Protein 2AOT (pdb70)

Radius of gyration: 27.85 Å; Cα contacts (8 Å, |Δi|>4): 1016; chains: 2; bounding box: 58×79×68 Å

Solvent-accessible surface area: 25645 Å² total

CATH classification: 3.40.50.150

GO terms:
  GO:0005829 cytosol (C, IDA)
  GO:0001692 histamine metabolic process (P, IMP)
  GO:0001695 histamine catabolic process (P, IDA)
  GO:0005737 cytoplasm (C, IDA)
  GO:0032259 methylation (P, IDA)
  GO:0046539 histamine N-methyltransferase activity (F, IDA)
  GO:0007585 respiratory gaseous exchange by respiratory system (P, TAS)
  GO:0005829 cytosol (C, TAS)
  GO:0006548 L-histidine catabolic process (P, TAS)
  GO:0046539 histamine N-methyltransferase activity (F, TAS)
  GO:0070062 extracellular exosome (C, HDA)

Organism: Homo sapiens (NCBI:txid9606)

InterPro domains:
  IPR016673 Histamine N-methyltransferase-like [PIRSF016616] (1-292)
  IPR016673 Histamine N-methyltransferase-like [PS51597] (1-292)
  IPR029063 S-adenosyl-L-methionine-dependent methyltransferase superfamily [G3DSA:3.40.50.150] (1-292)
  IPR029063 S-adenosyl-L-methionine-dependent methyltransferase superfamily [SSF53335] (14-291)

Structure (mmCIF, N/CA/C/O backbone):
data_2AOT
#
_entry.id   2AOT
#
_cell.length_a   131.67
_cell.length_b   131.67
_cell.length_c   63.75
_cell.angle_alpha   90.00
_cell.angle_beta   90.00
_cell.angle_gamma   120.00
#
_symmetry.space_group_name_H-M   'P 6'
#
loop_
_entity.id
_entity.type
_entity.pdbx_description
1 polymer 'Histamine N-methyltransferase'
2 polymer 'Histamine N-methyltransferase'
3 non-polymer N-[2-(BENZHYDRYLOXY)ETHYL]-N,N-DIMETHYLAMINE
4 non-polymer S-ADENOSYL-L-HOMOCYSTEINE
5 water water
#
loop_
_atom_site.group_PDB
_atom_site.id
_atom_site.type_symbol
_atom_site.label_atom_id
_atom_site.label_alt_id
_atom_site.label_comp_id
_atom_site.label_asym_id
_atom_site.label_entity_id
_atom_site.label_seq_id
_atom_site.pdbx_PDB_ins_code
_atom_site.Cartn_x
_atom_site.Cartn_y
_atom_site.Cartn_z
_atom_site.occupancy
_atom_site.B_iso_or_equiv
_atom_site.auth_seq_id
_atom_site.auth_comp_id
_atom_site.auth_asym_id
_atom_site.auth_atom_id
_atom_site.pdbx_PDB_model_num
ATOM 1 N N . MET A 1 5 ? 60.233 -25.778 39.792 1.00 63.77 5 MET A N 1
ATOM 2 C CA . MET A 1 5 ? 60.400 -24.363 39.343 1.00 63.81 5 MET A CA 1
ATOM 3 C C . MET A 1 5 ? 59.296 -23.478 39.912 1.00 63.44 5 MET A C 1
ATOM 4 O O . MET A 1 5 ? 58.159 -23.918 40.077 1.00 63.44 5 MET A O 1
ATOM 9 N N . ARG A 1 6 ? 59.637 -22.227 40.210 1.00 63.07 6 ARG A N 1
ATOM 10 C CA . ARG A 1 6 ? 58.672 -21.282 40.761 1.00 62.59 6 ARG A CA 1
ATOM 11 C C . ARG A 1 6 ? 58.291 -20.218 39.734 1.00 62.24 6 ARG A C 1
ATOM 12 O O . ARG A 1 6 ? 59.160 -19.574 39.141 1.00 62.02 6 ARG A O 1
ATOM 14 N N . SER A 1 7 ? 56.988 -20.042 39.529 1.00 61.92 7 SER A N 1
ATOM 15 C CA . SER A 1 7 ? 56.488 -19.055 38.577 1.00 61.60 7 SER A CA 1
ATOM 16 C C . SER A 1 7 ? 56.882 -17.649 39.010 1.00 61.21 7 SER A C 1
ATOM 17 O O . SER A 1 7 ? 56.793 -17.305 40.188 1.00 61.24 7 SER A O 1
ATOM 20 N N . LEU A 1 8 ? 57.314 -16.840 38.050 1.00 60.70 8 LEU A N 1
ATOM 21 C CA . LEU A 1 8 ? 57.727 -15.474 38.327 1.00 60.47 8 LEU A CA 1
ATOM 22 C C . LEU A 1 8 ? 56.653 -14.683 39.073 1.00 60.34 8 LEU A C 1
ATOM 23 O O . LEU A 1 8 ? 56.956 -13.687 39.731 1.00 60.22 8 LEU A O 1
ATOM 28 N N . PHE A 1 9 ? 55.403 -15.135 38.980 1.00 60.21 9 PHE A N 1
ATOM 29 C CA . PHE A 1 9 ? 54.294 -14.457 39.645 1.00 60.06 9 PHE A CA 1
ATOM 30 C C . PHE A 1 9 ? 54.322 -14.592 41.166 1.00 60.05 9 PHE A C 1
ATOM 31 O O . PHE A 1 9 ? 53.788 -13.739 41.873 1.00 60.15 9 PHE A O 1
ATOM 39 N N . SER A 1 10 ? 54.934 -15.658 41.671 1.00 59.80 10 SER A N 1
ATOM 40 C CA . SER A 1 10 ? 55.005 -15.867 43.115 1.00 59.65 10 SER A CA 1
ATOM 41 C C . SER A 1 10 ? 56.228 -15.189 43.721 1.00 59.38 10 SER A C 1
ATOM 42 O O . SER A 1 10 ? 56.862 -15.716 44.634 1.00 59.50 10 SER A O 1
ATOM 45 N N . ASP A 1 11 ? 56.549 -14.012 43.200 1.00 59.06 11 ASP A N 1
ATOM 46 C CA . ASP A 1 11 ? 57.687 -13.233 43.668 1.00 58.69 11 ASP A CA 1
ATOM 47 C C . ASP A 1 11 ? 57.564 -11.845 43.065 1.00 58.43 11 ASP A C 1
ATOM 48 O O . ASP A 1 11 ? 58.196 -11.535 42.055 1.00 58.35 11 ASP A O 1
ATOM 50 N N . HIS A 1 12 ? 56.733 -11.019 43.690 1.00 58.20 12 HIS A N 1
ATOM 51 C CA . HIS A 1 12 ? 56.491 -9.661 43.226 1.00 57.89 12 HIS A CA 1
ATOM 52 C C . HIS A 1 12 ? 57.780 -8.910 42.908 1.00 57.77 12 HIS A C 1
ATOM 53 O O . HIS A 1 12 ? 57.928 -8.351 41.821 1.00 57.74 12 HIS A O 1
ATOM 60 N N . GLY A 1 13 ? 58.707 -8.894 43.861 1.00 57.59 13 GLY A N 1
ATOM 61 C CA . GLY A 1 13 ? 59.965 -8.200 43.653 1.00 57.28 13 GLY A CA 1
ATOM 62 C C . GLY A 1 13 ? 60.634 -8.634 42.366 1.00 57.09 13 GLY A C 1
ATOM 63 O O . GLY A 1 13 ? 61.201 -7.818 41.638 1.00 56.99 13 GLY A O 1
ATOM 64 N N . LYS A 1 14 ? 60.568 -9.931 42.088 1.00 56.90 14 LYS A N 1
ATOM 65 C CA . LYS A 1 14 ? 61.162 -10.479 40.880 1.00 56.99 14 LYS A CA 1
ATOM 66 C C . LYS A 1 14 ? 60.370 -10.062 39.648 1.00 56.86 14 LYS A C 1
ATOM 67 O O . LYS A 1 14 ? 60.923 -9.485 38.707 1.00 56.74 14 LYS A O 1
ATOM 73 N N . TYR A 1 15 ? 59.072 -10.353 39.665 1.00 56.85 15 TYR A N 1
ATOM 74 C CA . TYR A 1 15 ? 58.189 -10.009 38.557 1.00 56.80 15 TYR A CA 1
ATOM 75 C C . TYR A 1 15 ? 58.389 -8.556 38.142 1.00 56.83 15 TYR A C 1
ATOM 76 O O . TYR A 1 15 ? 58.549 -8.255 36.958 1.00 56.83 15 TYR A O 1
ATOM 78 N N . VAL A 1 16 ? 58.387 -7.662 39.127 1.00 56.85 16 VAL A N 1
ATOM 79 C CA . VAL A 1 16 ? 58.560 -6.232 38.878 1.00 56.92 16 VAL A CA 1
ATOM 80 C C . VAL A 1 16 ? 59.887 -5.906 38.203 1.00 56.98 16 VAL A C 1
ATOM 81 O O . VAL A 1 16 ? 59.936 -5.094 37.280 1.00 57.04 16 VAL A O 1
ATOM 85 N N . GLU A 1 17 ? 60.964 -6.532 38.667 1.00 57.16 17 GLU A N 1
ATOM 86 C CA . GLU A 1 17 ? 62.275 -6.287 38.088 1.00 57.26 17 GLU A CA 1
ATOM 87 C C . GLU A 1 17 ? 62.333 -6.870 36.679 1.00 57.22 17 GLU A C 1
ATOM 88 O O . GLU A 1 17 ? 62.925 -6.277 35.772 1.00 57.25 17 GLU A O 1
ATOM 94 N N . SER A 1 18 ? 61.711 -8.032 36.501 1.00 57.04 18 SER A N 1
ATOM 95 C CA . SER A 1 18 ? 61.678 -8.694 35.198 1.00 56.95 18 SER A CA 1
ATOM 96 C C . SER A 1 18 ? 60.862 -7.853 34.215 1.00 56.83 18 SER A C 1
ATOM 97 O O . SER A 1 18 ? 61.318 -7.541 33.113 1.00 56.91 18 SER A O 1
ATOM 100 N N . PHE A 1 19 ? 59.653 -7.485 34.625 1.00 56.41 19 PHE A N 1
ATOM 101 C CA . PHE A 1 19 ? 58.774 -6.688 33.780 1.00 56.19 19 PHE A CA 1
ATOM 102 C C . PHE A 1 19 ? 59.442 -5.384 33.369 1.00 55.92 19 PHE A C 1
ATOM 103 O O . PHE A 1 19 ? 59.477 -5.039 32.184 1.00 55.97 19 PHE A O 1
ATOM 111 N N . ARG A 1 20 ? 59.962 -4.656 34.355 1.00 55.44 20 ARG A N 1
ATOM 112 C CA . ARG A 1 20 ? 60.627 -3.385 34.098 1.00 54.81 20 ARG A CA 1
ATOM 113 C C . ARG A 1 20 ? 61.632 -3.567 32.971 1.00 54.45 20 ARG A C 1
ATOM 114 O O . ARG A 1 20 ? 61.745 -2.722 32.085 1.00 54.63 20 ARG A O 1
ATOM 116 N N . ARG A 1 21 ? 62.358 -4.679 33.008 1.00 53.90 21 ARG A N 1
ATOM 117 C CA . ARG A 1 21 ? 63.342 -4.978 31.979 1.00 53.43 21 ARG A CA 1
ATOM 118 C C . ARG A 1 21 ? 62.630 -5.058 30.634 1.00 53.08 21 ARG A C 1
ATOM 119 O O . ARG A 1 21 ? 63.083 -4.488 29.639 1.00 53.01 21 ARG A O 1
ATOM 121 N N . PHE A 1 22 ? 61.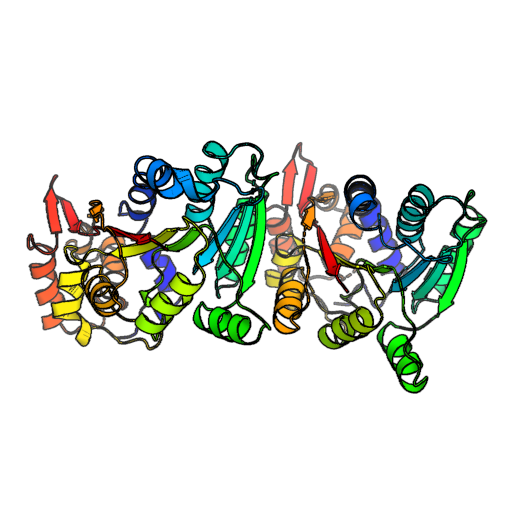503 -5.764 30.620 1.00 52.52 22 PHE A N 1
ATOM 122 C CA . PHE A 1 22 ? 60.713 -5.930 29.409 1.00 51.87 22 PHE A CA 1
ATOM 123 C C . PHE A 1 22 ? 60.385 -4.598 28.747 1.00 51.66 22 PHE A C 1
ATOM 124 O O . PHE A 1 22 ? 60.816 -4.340 27.627 1.00 51.70 22 PHE A O 1
ATOM 132 N N . LEU A 1 23 ? 59.624 -3.755 29.437 1.00 51.69 23 LEU A N 1
ATOM 133 C CA . LEU A 1 23 ? 59.241 -2.458 28.880 1.00 51.58 23 LEU A CA 1
ATOM 134 C C . LEU A 1 23 ? 60.449 -1.686 28.362 1.00 51.33 23 LEU A C 1
ATOM 135 O O . LEU A 1 23 ? 60.370 -1.012 27.335 1.00 51.35 23 LEU A O 1
ATOM 140 N N . ASN A 1 24 ? 61.569 -1.797 29.071 1.00 51.18 24 ASN A N 1
ATOM 141 C CA . ASN A 1 24 ? 62.779 -1.106 28.661 1.00 50.63 24 ASN A CA 1
ATOM 142 C C . ASN A 1 24 ? 63.622 -1.902 27.678 1.00 50.16 24 ASN A C 1
ATOM 143 O O . ASN A 1 24 ? 64.722 -1.487 27.316 1.00 50.10 24 ASN A O 1
ATOM 144 N N . HIS A 1 25 ? 63.111 -3.050 27.243 1.00 49.77 25 HIS A N 1
ATOM 145 C CA . HIS A 1 25 ? 63.831 -3.897 26.293 1.00 49.02 25 HIS A CA 1
ATOM 146 C C . HIS A 1 25 ? 62.912 -4.412 25.180 1.00 48.53 25 HIS A C 1
ATOM 147 O O . HIS A 1 25 ? 63.022 -5.561 24.754 1.00 48.54 25 HIS A O 1
ATOM 149 N N . SER A 1 26 ? 62.009 -3.550 24.719 1.00 47.85 26 SER A N 1
ATOM 150 C CA . SER A 1 26 ? 61.071 -3.889 23.653 1.00 46.70 26 SER A CA 1
ATOM 151 C C . SER A 1 26 ? 60.297 -2.635 23.239 1.00 46.15 26 SER A C 1
ATOM 152 O O . SER A 1 26 ? 60.485 -1.566 23.821 1.00 45.90 26 SER A O 1
ATOM 155 N N . THR A 1 27 ? 59.430 -2.765 22.236 1.00 45.23 27 THR A N 1
ATOM 156 C CA . THR A 1 27 ? 58.645 -1.628 21.757 1.00 44.13 27 THR A CA 1
ATOM 157 C C . THR A 1 27 ? 57.186 -1.690 22.207 1.00 43.37 27 THR A C 1
ATOM 158 O O . THR A 1 27 ? 56.315 -1.067 21.602 1.00 43.12 27 THR A O 1
ATOM 162 N N . GLU A 1 28 ? 56.929 -2.439 23.275 1.00 42.67 28 GLU A N 1
ATOM 163 C CA . GLU A 1 28 ? 55.581 -2.590 23.808 1.00 42.08 28 GLU A CA 1
ATOM 164 C C . GLU A 1 28 ? 54.862 -1.239 23.861 1.00 42.45 28 GLU A C 1
ATOM 165 O O . GLU A 1 28 ? 53.935 -0.994 23.088 1.00 42.12 28 GLU A O 1
ATOM 171 N N . HIS A 1 29 ? 55.295 -0.347 24.746 1.00 42.90 29 HIS A N 1
ATOM 172 C CA . HIS A 1 29 ? 54.631 0.948 24.850 1.00 42.90 29 HIS A CA 1
ATOM 173 C C . HIS A 1 29 ? 54.725 1.822 23.603 1.00 42.41 29 HIS A C 1
ATOM 174 O O . HIS A 1 29 ? 53.798 2.577 23.310 1.00 42.65 29 HIS A O 1
ATOM 181 N N . GLN A 1 30 ? 55.824 1.740 22.861 1.00 41.78 30 GLN A N 1
ATOM 182 C CA . GLN A 1 30 ? 55.927 2.538 21.640 1.00 41.42 30 GLN A CA 1
ATOM 183 C C . GLN A 1 30 ? 54.875 2.024 20.660 1.00 40.55 30 GLN A C 1
ATOM 184 O O . GLN A 1 30 ? 54.131 2.799 20.049 1.00 40.66 30 GLN A O 1
ATOM 190 N N . CYS A 1 31 ? 54.826 0.705 20.513 1.00 39.35 31 CYS A N 1
ATOM 191 C CA . CYS A 1 31 ? 53.863 0.068 19.628 1.00 38.09 31 CYS A CA 1
ATOM 192 C C . CYS A 1 31 ? 52.486 0.615 19.964 1.00 37.72 31 CYS A C 1
ATOM 193 O O . CYS A 1 31 ? 51.723 0.989 19.079 1.00 37.33 31 CYS A O 1
ATOM 196 N N . MET A 1 32 ? 52.172 0.673 21.252 1.00 37.74 32 MET A N 1
ATOM 197 C CA . MET A 1 32 ? 50.880 1.189 21.670 1.00 38.16 32 MET A CA 1
ATOM 198 C C . MET A 1 32 ? 50.783 2.685 21.417 1.00 38.17 32 MET A C 1
ATOM 199 O O . MET A 1 32 ? 49.726 3.183 21.042 1.00 37.85 32 MET A O 1
ATOM 204 N N . GLN A 1 33 ? 51.887 3.397 21.614 1.00 38.76 33 GLN A N 1
ATOM 205 C CA . GLN A 1 33 ? 51.888 4.834 21.368 1.00 39.52 33 GLN A CA 1
ATOM 206 C C . GLN A 1 33 ? 51.607 5.080 19.894 1.00 39.01 33 GLN A C 1
ATOM 207 O O . GLN A 1 33 ? 51.010 6.089 19.531 1.00 39.76 33 GLN A O 1
ATOM 213 N N . GLU A 1 34 ? 52.039 4.150 19.047 1.00 38.53 34 GLU A N 1
ATOM 214 C CA . GLU A 1 34 ? 51.809 4.266 17.611 1.00 37.43 34 GLU A CA 1
ATOM 215 C C . GLU A 1 34 ? 50.324 4.072 17.322 1.00 36.25 34 GLU A C 1
ATOM 216 O O . GLU A 1 34 ? 49.738 4.772 16.495 1.00 35.44 34 GLU A O 1
ATOM 222 N N . PHE A 1 35 ? 49.716 3.109 18.006 1.00 35.34 35 PHE A N 1
ATOM 223 C CA . PHE A 1 35 ? 48.300 2.843 17.813 1.00 34.35 35 PHE A CA 1
ATOM 224 C C . PHE A 1 35 ? 47.465 4.031 18.293 1.00 34.18 35 PHE A C 1
ATOM 225 O O . PHE A 1 35 ? 46.500 4.432 17.642 1.00 34.16 35 PHE A O 1
ATOM 233 N N A MET A 1 36 ? 47.844 4.590 19.436 0.50 34.15 36 MET A N 1
ATOM 234 N N B MET A 1 36 ? 47.838 4.590 19.439 0.50 34.29 36 MET A N 1
ATOM 235 C CA A MET A 1 36 ? 47.121 5.723 19.999 0.50 34.26 36 MET A CA 1
ATOM 236 C CA B MET A 1 36 ? 47.102 5.721 19.991 0.50 34.50 36 MET A CA 1
ATOM 237 C C A MET A 1 36 ? 47.265 6.956 19.120 0.50 34.76 36 MET A C 1
ATOM 238 C C B MET A 1 36 ? 47.249 6.941 19.090 0.50 34.91 36 MET A C 1
ATOM 239 O O A MET A 1 36 ? 46.334 7.751 18.997 0.50 34.61 36 MET A O 1
ATOM 240 O O B MET A 1 36 ? 46.307 7.714 18.926 0.50 34.73 36 MET A O 1
ATOM 249 N N . ASP A 1 37 ? 48.431 7.100 18.500 1.00 35.18 37 ASP A N 1
ATOM 250 C CA . ASP A 1 37 ? 48.698 8.230 17.612 1.00 35.93 37 ASP A CA 1
ATOM 251 C C . ASP A 1 37 ? 48.017 8.116 16.253 1.00 35.67 37 ASP A C 1
ATOM 252 O O . ASP A 1 37 ? 47.344 9.045 15.815 1.00 35.59 37 ASP A O 1
ATOM 257 N N . LYS A 1 38 ? 48.172 6.970 15.595 1.00 35.90 38 LYS A N 1
ATOM 258 C CA . LYS A 1 38 ? 47.601 6.785 14.266 1.00 35.91 38 LYS A CA 1
ATOM 259 C C . LYS A 1 38 ? 46.214 6.147 14.185 1.00 35.46 38 LYS A C 1
ATOM 260 O O . LYS A 1 38 ? 45.486 6.372 13.218 1.00 35.25 38 LYS A O 1
ATOM 266 N N . LYS A 1 39 ? 45.832 5.357 15.184 1.00 34.92 39 LYS A N 1
ATOM 267 C CA . LYS A 1 39 ? 44.528 4.697 15.131 1.00 34.37 39 LYS A CA 1
ATOM 268 C C . LYS A 1 39 ? 43.448 5.180 16.103 1.00 33.17 39 LYS A C 1
ATOM 269 O O . LYS A 1 39 ? 42.312 5.401 15.702 1.00 33.17 39 LYS A O 1
ATOM 275 N N . LEU A 1 40 ? 43.796 5.353 17.371 1.00 32.29 40 LEU A N 1
ATOM 276 C CA . LEU A 1 40 ? 42.808 5.766 18.369 1.00 31.92 40 LEU A CA 1
ATOM 277 C C . LEU A 1 40 ? 41.911 6.952 18.006 1.00 31.42 40 LEU A C 1
ATOM 278 O O . LEU A 1 40 ? 40.701 6.890 18.202 1.00 31.86 40 LEU A O 1
ATOM 283 N N . PRO A 1 41 ? 42.483 8.044 17.465 1.00 31.28 41 PRO A N 1
ATOM 284 C CA . PRO A 1 41 ? 41.648 9.200 17.111 1.00 31.17 41 PRO A CA 1
ATOM 285 C C . PRO A 1 41 ? 40.396 8.845 16.316 1.00 31.25 41 PRO A C 1
ATOM 286 O O . PRO A 1 41 ? 39.304 9.328 16.612 1.00 31.52 41 PRO A O 1
ATOM 290 N N . GLY A 1 42 ? 40.549 8.001 15.305 1.00 31.38 42 GLY A N 1
ATOM 291 C CA . GLY A 1 42 ? 39.397 7.613 14.513 1.00 31.58 42 GLY A CA 1
ATOM 292 C C . GLY A 1 42 ? 38.461 6.705 15.291 1.00 31.55 42 GLY A C 1
ATOM 293 O O . GLY A 1 42 ? 37.248 6.729 15.089 1.00 32.00 42 GLY A O 1
ATOM 294 N N . ILE A 1 43 ? 39.030 5.909 16.190 1.00 31.85 43 ILE A N 1
ATOM 295 C CA . ILE A 1 43 ? 38.258 4.970 17.009 1.00 32.24 43 ILE A CA 1
ATOM 296 C C . ILE A 1 43 ? 37.361 5.662 18.044 1.00 32.33 43 ILE A C 1
ATOM 297 O O . ILE A 1 43 ? 36.186 5.321 18.181 1.00 32.34 43 ILE A O 1
ATOM 302 N N . ILE A 1 44 ? 37.917 6.631 18.765 1.00 33.30 44 ILE A N 1
ATOM 303 C CA . ILE A 1 44 ? 37.164 7.350 19.790 1.00 33.72 44 ILE A CA 1
ATOM 304 C C . ILE A 1 44 ? 36.740 8.747 19.355 1.00 34.25 44 ILE A C 1
ATOM 305 O O . ILE A 1 44 ? 36.423 9.602 20.190 1.00 34.98 44 ILE A O 1
ATOM 310 N N . GLY A 1 45 ? 36.718 8.968 18.045 1.00 34.23 45 GLY A N 1
ATOM 311 C CA . GLY A 1 45 ? 36.356 10.271 17.511 1.00 33.38 45 GLY A CA 1
ATOM 312 C C . GLY A 1 45 ? 34.911 10.698 17.650 1.00 32.52 45 GLY A C 1
ATOM 313 O O . GLY A 1 45 ? 34.607 11.884 17.528 1.00 33.34 45 GLY A O 1
ATOM 314 N N . ARG A 1 46 ? 34.012 9.756 17.906 1.00 30.93 46 ARG A N 1
ATOM 315 C CA . ARG A 1 46 ? 32.603 10.094 18.036 1.00 29.25 46 ARG A CA 1
ATOM 316 C C . ARG A 1 46 ? 31.955 9.569 19.320 1.00 27.67 46 ARG A C 1
ATOM 317 O O . ARG A 1 46 ? 30.730 9.625 19.469 1.00 27.19 46 ARG A O 1
ATOM 325 N N . ILE A 1 47 ? 32.764 9.068 20.252 1.00 25.18 47 ILE A N 1
ATOM 326 C CA . ILE A 1 47 ? 32.209 8.525 21.489 1.00 23.07 47 ILE A CA 1
ATOM 327 C C . ILE A 1 47 ? 31.640 9.592 22.417 1.00 22.68 47 ILE A C 1
ATOM 328 O O . ILE A 1 47 ? 30.808 9.282 23.272 1.00 22.24 47 ILE A O 1
ATOM 333 N N . GLY A 1 48 ? 32.078 10.835 22.239 1.00 21.71 48 GLY A N 1
ATOM 334 C CA . GLY A 1 48 ? 31.587 11.929 23.069 1.00 21.95 48 GLY A CA 1
ATOM 335 C C . GLY A 1 48 ? 30.440 12.740 22.471 1.00 21.96 48 GLY A C 1
ATOM 336 O O . GLY A 1 48 ? 29.935 13.668 23.106 1.00 20.23 48 GLY A O 1
ATOM 337 N N . ASP A 1 49 ? 30.012 12.398 21.257 1.00 22.53 49 ASP A N 1
ATOM 338 C CA . ASP A 1 49 ? 28.926 13.141 20.605 1.00 23.08 49 ASP A CA 1
ATOM 339 C C . ASP A 1 49 ? 27.609 13.149 21.399 1.00 23.58 49 ASP A C 1
ATOM 340 O O . ASP A 1 49 ? 27.136 12.102 21.862 1.00 24.33 49 ASP A O 1
ATOM 345 N N . THR A 1 50 ? 27.027 14.342 21.541 1.00 22.88 50 THR A N 1
ATOM 346 C CA . THR A 1 50 ? 25.768 14.575 22.254 1.00 22.91 50 THR A CA 1
ATOM 347 C C . THR A 1 50 ? 25.890 14.448 23.774 1.00 22.86 50 THR A C 1
ATOM 348 O O . THR A 1 50 ? 24.903 14.558 24.481 1.00 23.24 50 THR A O 1
ATOM 352 N N . LYS A 1 51 ? 27.099 14.247 24.280 1.00 22.90 51 LYS A N 1
ATOM 353 C CA . LYS A 1 51 ? 27.276 14.085 25.720 1.00 23.06 51 LYS A CA 1
ATOM 354 C C . LYS A 1 51 ? 27.986 15.258 26.394 1.00 23.16 51 LYS A C 1
ATOM 355 O O . LYS A 1 51 ? 28.824 15.918 25.785 1.00 23.44 51 LYS A O 1
ATOM 361 N N . SER A 1 52 ? 27.646 15.512 27.655 1.00 23.66 52 SER A N 1
ATOM 362 C CA . SER A 1 52 ? 28.281 16.588 28.406 1.00 23.82 52 SER A CA 1
ATOM 363 C C . SER A 1 52 ? 29.328 15.997 29.337 1.00 24.35 52 SER A C 1
ATOM 364 O O . SER A 1 52 ? 29.975 16.705 30.112 1.00 24.47 52 SER A O 1
ATOM 367 N N . GLU A 1 53 ? 29.493 14.684 29.240 1.00 23.90 53 GLU A N 1
ATOM 368 C CA . GLU A 1 53 ? 30.471 13.968 30.038 1.00 24.42 53 GLU A CA 1
ATOM 369 C C . GLU A 1 53 ? 30.865 12.719 29.273 1.00 23.37 53 GLU A C 1
ATOM 370 O O . GLU A 1 53 ? 30.012 12.041 28.708 1.00 23.92 53 GLU A O 1
ATOM 376 N N . ILE A 1 54 ? 32.161 12.444 29.236 1.00 22.21 54 ILE A N 1
ATOM 377 C CA . ILE A 1 54 ? 32.678 11.265 28.556 1.00 21.05 54 ILE A CA 1
ATOM 378 C C . ILE A 1 54 ? 33.154 10.323 29.664 1.00 20.38 54 ILE A C 1
ATOM 379 O O . ILE A 1 54 ? 34.048 10.667 30.438 1.00 20.40 54 ILE A O 1
ATOM 384 N N . LYS A 1 55 ? 32.521 9.157 29.747 1.00 19.39 55 LYS A N 1
ATOM 385 C CA . LYS A 1 55 ? 32.845 8.161 30.770 1.00 19.16 55 LYS A CA 1
ATOM 386 C C . LYS A 1 55 ? 33.774 7.078 30.215 1.00 17.72 55 LYS A C 1
ATOM 387 O O . LYS A 1 55 ? 33.432 6.397 29.256 1.00 17.43 55 LYS A O 1
ATOM 393 N N . ILE A 1 56 ? 34.947 6.941 30.829 1.00 16.57 56 ILE A N 1
ATOM 394 C CA . ILE A 1 56 ? 35.946 5.967 30.397 1.00 15.72 56 ILE A CA 1
ATOM 395 C C . ILE A 1 56 ? 36.217 4.990 31.523 1.00 15.38 56 ILE A C 1
ATOM 396 O O . ILE A 1 56 ? 36.538 5.399 32.641 1.00 15.08 56 ILE A O 1
ATOM 401 N N . LEU A 1 57 ? 36.077 3.702 31.220 1.00 15.49 57 LEU A N 1
ATOM 402 C CA . LEU A 1 57 ? 36.300 2.648 32.205 1.00 14.86 57 LEU A CA 1
ATOM 403 C C . LEU A 1 57 ? 37.553 1.875 31.835 1.00 15.30 57 LEU A C 1
ATOM 404 O O . LEU A 1 57 ? 37.623 1.185 30.802 1.00 14.33 57 LEU A O 1
ATOM 409 N N . SER A 1 58 ? 38.551 2.015 32.691 1.00 14.82 58 SER A N 1
ATOM 410 C CA . SER A 1 58 ? 39.827 1.367 32.503 1.00 15.16 58 SER A CA 1
ATOM 411 C C . SER A 1 58 ? 39.890 0.089 33.342 1.00 15.87 58 SER A C 1
ATOM 412 O O . SER A 1 58 ? 39.862 0.154 34.568 1.00 15.42 58 SER A O 1
ATOM 415 N N . ILE A 1 59 ? 39.969 -1.066 32.688 1.00 15.81 59 ILE A N 1
ATOM 416 C CA . ILE A 1 59 ? 40.052 -2.319 33.433 1.00 15.81 59 ILE A CA 1
ATOM 417 C C . ILE A 1 59 ? 41.520 -2.745 33.410 1.00 16.03 59 ILE A C 1
ATOM 418 O O . ILE A 1 59 ? 42.124 -2.830 32.342 1.00 15.26 59 ILE A O 1
ATOM 423 N N . GLY A 1 60 ? 42.098 -3.000 34.585 1.00 15.88 60 GLY A N 1
ATOM 424 C CA . GLY A 1 60 ? 43.500 -3.385 34.645 1.00 15.90 60 GLY A CA 1
ATOM 425 C C . GLY A 1 60 ? 44.422 -2.242 34.253 1.00 16.64 60 GLY A C 1
ATOM 426 O O . GLY A 1 60 ? 45.504 -2.462 33.696 1.00 16.53 60 GLY A O 1
ATOM 427 N N . GLY A 1 61 ? 43.994 -1.014 34.558 1.00 17.67 61 GLY A N 1
ATOM 428 C CA . GLY A 1 61 ? 44.755 0.178 34.212 1.00 18.81 61 GLY A CA 1
ATOM 429 C C . GLY A 1 61 ? 46.180 0.246 34.732 1.00 20.40 61 GLY A C 1
ATOM 430 O O . GLY A 1 61 ? 46.988 1.025 34.237 1.00 21.46 61 GLY A O 1
ATOM 431 N N . GLY A 1 62 ? 46.496 -0.540 35.751 1.00 21.37 62 GLY A N 1
ATOM 432 C CA . GLY A 1 62 ? 47.858 -0.536 36.254 1.00 22.03 62 GLY A CA 1
ATOM 433 C C . GLY A 1 62 ? 48.353 0.790 36.801 1.00 23.21 62 GLY A C 1
ATOM 434 O O . GLY A 1 62 ? 47.675 1.405 37.626 1.00 22.21 62 GLY A O 1
ATOM 435 N N . ALA A 1 63 ? 49.527 1.224 36.332 1.00 23.70 63 ALA A N 1
ATOM 436 C CA . ALA A 1 63 ? 50.159 2.467 36.783 1.00 25.15 63 ALA A CA 1
ATOM 437 C C . ALA A 1 63 ? 49.706 3.728 36.064 1.00 26.01 63 ALA A C 1
ATOM 438 O O . ALA A 1 63 ? 50.177 4.820 36.374 1.00 26.32 63 ALA A O 1
ATOM 440 N N . GLY A 1 64 ? 48.823 3.575 35.080 1.00 26.28 64 GLY A N 1
ATOM 441 C CA . GLY A 1 64 ? 48.289 4.729 34.379 1.00 26.18 64 GLY A CA 1
ATOM 442 C C . GLY A 1 64 ? 48.979 5.281 33.146 1.00 26.52 64 GLY A C 1
ATOM 443 O O . GLY A 1 64 ? 48.429 6.168 32.497 1.00 26.29 64 GLY A O 1
ATOM 444 N N . GLU A 1 65 ? 50.163 4.780 32.812 1.00 27.17 65 GLU A N 1
ATOM 445 C CA . GLU A 1 65 ? 50.887 5.282 31.641 1.00 27.73 65 GLU A CA 1
ATOM 446 C C . GLU A 1 65 ? 50.028 5.327 30.374 1.00 27.31 65 GLU A C 1
ATOM 447 O O . GLU A 1 65 ? 49.827 6.392 29.770 1.00 26.06 65 GLU A O 1
ATOM 453 N N . ILE A 1 66 ? 49.541 4.161 29.963 1.00 26.55 66 ILE A N 1
ATOM 454 C CA . ILE A 1 66 ? 48.725 4.061 28.753 1.00 26.50 66 ILE A CA 1
ATOM 455 C C . ILE A 1 66 ? 47.395 4.801 28.902 1.00 25.54 66 ILE A C 1
ATOM 456 O O . ILE A 1 66 ? 46.905 5.421 27.955 1.00 24.73 66 ILE A O 1
ATOM 461 N N . ASP A 1 67 ? 46.814 4.734 30.094 1.00 25.13 67 ASP A N 1
ATOM 462 C CA . ASP A 1 67 ? 45.545 5.400 30.356 1.00 25.19 67 ASP A CA 1
ATOM 463 C C . ASP A 1 67 ? 45.612 6.900 30.062 1.00 25.41 67 ASP A C 1
ATOM 464 O O . ASP A 1 67 ? 44.665 7.474 29.513 1.00 24.62 67 ASP A O 1
ATOM 469 N N . LEU A 1 68 ? 46.709 7.543 30.454 1.00 26.19 68 LEU A N 1
ATOM 470 C CA . LEU A 1 68 ? 46.836 8.977 30.207 1.00 27.65 68 LEU A CA 1
ATOM 471 C C . LEU A 1 68 ? 47.022 9.235 28.714 1.00 28.08 68 LEU A C 1
ATOM 472 O O . LEU A 1 68 ? 46.516 10.224 28.194 1.00 28.61 68 LEU A O 1
ATOM 477 N N . GLN A 1 69 ? 47.745 8.348 28.025 1.00 28.90 69 GLN A N 1
ATOM 478 C CA . GLN A 1 69 ? 47.935 8.489 26.576 1.00 28.30 69 GLN A CA 1
ATOM 479 C C . GLN A 1 69 ? 46.544 8.555 25.953 1.00 27.41 69 GLN A C 1
ATOM 480 O O . GLN A 1 69 ? 46.249 9.431 25.132 1.00 27.20 69 GLN A O 1
ATOM 486 N N . ILE A 1 70 ? 45.695 7.606 26.342 1.00 25.27 70 ILE A N 1
ATOM 487 C CA . ILE A 1 70 ? 44.319 7.548 25.849 1.00 24.12 70 ILE A CA 1
ATOM 488 C C . ILE A 1 70 ? 43.542 8.821 26.205 1.00 24.26 70 ILE A C 1
ATOM 489 O O . ILE A 1 70 ? 42.807 9.368 25.375 1.00 23.86 70 ILE A O 1
ATOM 494 N N . LEU A 1 71 ? 43.687 9.271 27.448 1.00 24.24 71 LEU A N 1
ATOM 495 C CA . LEU A 1 71 ? 42.996 10.478 27.898 1.00 25.25 71 LEU A CA 1
ATOM 496 C C . LEU A 1 71 ? 43.378 11.673 27.024 1.00 25.62 71 LEU A C 1
ATOM 497 O O . LEU A 1 71 ? 42.533 12.492 26.661 1.00 26.37 71 LEU A O 1
ATOM 502 N N . SER A 1 72 ? 44.655 11.763 26.683 1.00 26.60 72 SER A N 1
ATOM 503 C CA . SER A 1 72 ? 45.135 12.855 25.847 1.00 27.31 72 SER A CA 1
ATOM 504 C C . SER A 1 72 ? 44.413 12.935 24.496 1.00 26.95 72 SER A C 1
ATOM 505 O O . SER A 1 72 ? 44.149 14.027 23.990 1.00 26.35 72 SER A O 1
ATOM 508 N N . LYS A 1 73 ? 44.087 11.777 23.923 1.00 26.11 73 LYS A N 1
ATOM 509 C CA . LYS A 1 73 ? 43.429 11.723 22.623 1.00 25.42 73 LYS A CA 1
ATOM 510 C C . LYS A 1 73 ? 41.944 12.037 22.678 1.00 25.30 73 LYS A C 1
ATOM 511 O O . LYS A 1 73 ? 41.381 12.581 21.730 1.00 24.80 73 LYS A O 1
ATOM 517 N N . VAL A 1 74 ? 41.302 11.694 23.784 1.00 24.48 74 VAL A N 1
ATOM 518 C CA . VAL A 1 74 ? 39.885 11.964 23.926 1.00 24.86 74 VAL A CA 1
ATOM 519 C C . VAL A 1 74 ? 39.685 13.472 24.116 1.00 26.01 74 VAL A C 1
ATOM 520 O O . VAL A 1 74 ? 38.769 14.058 23.540 1.00 26.02 74 VAL A O 1
ATOM 524 N N . GLN A 1 75 ? 40.563 14.089 24.905 1.00 27.07 75 GLN A N 1
ATOM 525 C CA . GLN A 1 75 ? 40.487 15.529 25.182 1.00 28.70 75 GLN A CA 1
ATOM 526 C C . GLN A 1 75 ? 40.719 16.336 23.909 1.00 29.42 75 GLN A C 1
ATOM 527 O O . GLN A 1 75 ? 40.040 17.335 23.662 1.00 29.17 75 GLN A O 1
ATOM 533 N N . ALA A 1 76 ? 41.692 15.894 23.116 1.00 30.29 76 ALA A N 1
ATOM 534 C CA . ALA A 1 76 ? 42.039 16.554 21.867 1.00 31.09 76 ALA A CA 1
ATOM 535 C C . ALA A 1 76 ? 40.841 16.553 20.943 1.00 31.79 76 ALA A C 1
ATOM 536 O O . ALA A 1 76 ? 40.618 17.508 20.195 1.00 33.06 76 ALA A O 1
ATOM 538 N N . GLN A 1 77 ? 40.056 15.485 21.005 1.00 31.59 77 GLN A N 1
ATOM 539 C CA . GLN A 1 77 ? 38.880 15.364 20.165 1.00 32.10 77 GLN A CA 1
ATOM 540 C C . GLN A 1 77 ? 37.677 16.116 20.756 1.00 31.83 77 GLN A C 1
ATOM 541 O O . GLN A 1 77 ? 36.793 16.565 20.022 1.00 31.20 77 GLN A O 1
ATOM 547 N N . TYR A 1 78 ? 37.657 16.260 22.082 1.00 31.10 78 TYR A N 1
ATOM 548 C CA . TYR A 1 78 ? 36.549 16.929 22.763 1.00 30.51 78 TYR A CA 1
ATOM 549 C C . TYR A 1 78 ? 37.009 17.976 23.762 1.00 30.65 78 TYR A C 1
ATOM 550 O O . TYR A 1 78 ? 36.947 17.760 24.975 1.00 30.19 78 TYR A O 1
ATOM 559 N N . PRO A 1 79 ? 37.472 19.134 23.267 1.00 30.30 79 PRO A N 1
ATOM 560 C CA . PRO A 1 79 ? 37.943 20.213 24.138 1.00 30.17 79 PRO A CA 1
ATOM 561 C C . PRO A 1 79 ? 36.900 20.667 25.156 1.00 29.29 79 PRO A C 1
ATOM 562 O O . PRO A 1 79 ? 35.721 20.802 24.835 1.00 29.24 79 PRO A O 1
ATOM 566 N N . GLY A 1 80 ? 37.351 20.884 26.388 1.00 29.14 80 GLY A N 1
ATOM 567 C CA . GLY A 1 80 ? 36.469 21.336 27.449 1.00 28.08 80 GLY A CA 1
ATOM 568 C C . GLY A 1 80 ? 35.405 20.384 27.960 1.00 27.39 80 GLY A C 1
ATOM 569 O O . GLY A 1 80 ? 34.635 20.752 28.846 1.00 27.07 80 GLY A O 1
ATOM 570 N N . VAL A 1 81 ? 35.338 19.167 27.423 1.00 26.91 81 VAL A N 1
ATOM 571 C CA . VAL A 1 81 ? 34.323 18.225 27.884 1.00 26.16 81 VAL A CA 1
ATOM 572 C C . VAL A 1 81 ? 34.838 17.419 29.072 1.00 26.29 81 VAL A C 1
ATOM 573 O O . VAL A 1 81 ? 35.905 16.808 29.004 1.00 26.46 81 VAL A O 1
ATOM 577 N N . CYS A 1 82 ? 34.075 17.422 30.159 1.00 25.99 82 CYS A N 1
ATOM 578 C CA . CYS A 1 82 ? 34.462 16.697 31.367 1.00 26.33 82 CYS A CA 1
ATOM 579 C C . CYS A 1 82 ? 34.605 15.199 31.120 1.00 25.15 82 CYS A C 1
ATOM 580 O O . CYS A 1 82 ? 33.756 14.597 30.475 1.00 24.03 82 CYS A O 1
ATOM 583 N N . ILE A 1 83 ? 35.678 14.605 31.642 1.00 24.83 83 ILE A N 1
ATOM 584 C CA . ILE A 1 83 ? 35.904 13.169 31.486 1.00 24.17 83 ILE A CA 1
ATOM 585 C C . ILE A 1 83 ? 35.930 12.453 32.838 1.00 23.86 83 ILE A C 1
ATOM 586 O O . ILE A 1 83 ? 36.663 12.853 33.746 1.00 24.47 83 ILE A O 1
ATOM 591 N N . ASN A 1 84 ? 35.119 11.409 32.968 1.00 22.61 84 ASN A N 1
ATOM 592 C CA . ASN A 1 84 ? 35.087 10.618 34.193 1.00 22.33 84 ASN A CA 1
ATOM 593 C C . ASN A 1 84 ? 35.868 9.352 33.865 1.00 21.81 84 ASN A C 1
ATOM 594 O O . ASN A 1 84 ? 35.384 8.484 33.148 1.00 21.44 84 ASN A O 1
ATOM 599 N N . ASN A 1 85 ? 37.088 9.269 34.379 1.00 21.60 85 ASN A N 1
ATOM 600 C CA . ASN A 1 85 ? 37.950 8.128 34.118 1.00 20.99 85 ASN A CA 1
ATOM 601 C C . ASN A 1 85 ? 38.051 7.234 35.339 1.00 21.29 85 ASN A C 1
ATOM 602 O O . ASN A 1 85 ? 38.852 7.500 36.240 1.00 21.02 85 ASN A O 1
ATOM 607 N N . GLU A 1 86 ? 37.242 6.180 35.379 1.00 21.03 86 GLU A N 1
ATOM 608 C CA . GLU A 1 86 ? 37.291 5.258 36.502 1.00 21.44 86 GLU A CA 1
ATOM 609 C C . GLU A 1 86 ? 38.146 4.043 36.180 1.00 20.62 86 GLU A C 1
ATOM 610 O O . GLU A 1 86 ? 38.070 3.484 35.085 1.00 19.19 86 GLU A O 1
ATOM 616 N N . VAL A 1 87 ? 38.947 3.635 37.160 1.00 19.92 87 VAL A N 1
ATOM 617 C CA . VAL A 1 87 ? 39.873 2.521 37.006 1.00 19.72 87 VAL A CA 1
ATOM 618 C C . VAL A 1 87 ? 39.577 1.311 37.904 1.00 20.81 87 VAL A C 1
ATOM 619 O O . VAL A 1 87 ? 39.362 1.454 39.108 1.00 21.45 87 VAL A O 1
ATOM 623 N N . VAL A 1 88 ? 39.553 0.119 37.313 1.00 20.81 88 VAL A N 1
ATOM 624 C CA . VAL A 1 88 ? 39.329 -1.114 38.073 1.00 20.44 88 VAL A CA 1
ATOM 625 C C . VAL A 1 88 ? 40.700 -1.791 38.087 1.00 20.38 88 VAL A C 1
ATOM 626 O O . VAL A 1 88 ? 41.177 -2.282 37.065 1.00 19.61 88 VAL A O 1
ATOM 630 N N . GLU A 1 89 ? 41.329 -1.793 39.258 1.00 19.98 89 GLU A N 1
ATOM 631 C CA . GLU A 1 89 ? 42.674 -2.326 39.425 1.00 21.17 89 GLU A CA 1
ATOM 632 C C . GLU A 1 89 ? 42.837 -2.948 40.819 1.00 21.60 89 GLU A C 1
ATOM 633 O O . GLU A 1 89 ? 42.760 -2.245 41.828 1.00 22.34 89 GLU A O 1
ATOM 639 N N . PRO A 1 90 ? 43.079 -4.270 40.885 1.00 22.65 90 PRO A N 1
ATOM 640 C CA . PRO A 1 90 ? 43.243 -4.992 42.155 1.00 22.72 90 PRO A CA 1
ATOM 641 C C . PRO A 1 90 ? 44.483 -4.666 42.982 1.00 23.67 90 PRO A C 1
ATOM 642 O O . PRO A 1 90 ? 44.480 -4.850 44.207 1.00 23.67 90 PRO A O 1
ATOM 646 N N . SER A 1 91 ? 45.542 -4.194 42.331 1.00 22.98 91 SER A N 1
ATOM 647 C CA . SER A 1 91 ? 46.780 -3.884 43.045 1.00 24.33 91 SER A CA 1
ATOM 648 C C . SER A 1 91 ? 46.849 -2.503 43.697 1.00 24.60 91 SER A C 1
ATOM 649 O O . SER A 1 91 ? 46.828 -1.479 43.013 1.00 24.09 91 SER A O 1
ATOM 652 N N . ALA A 1 92 ? 46.942 -2.485 45.026 1.00 25.12 92 ALA A N 1
ATOM 653 C CA . ALA A 1 92 ? 47.050 -1.237 45.768 1.00 25.05 92 ALA A CA 1
ATOM 654 C C . ALA A 1 92 ? 48.310 -0.511 45.315 1.00 25.49 92 ALA A C 1
ATOM 655 O O . ALA A 1 92 ? 48.321 0.716 45.188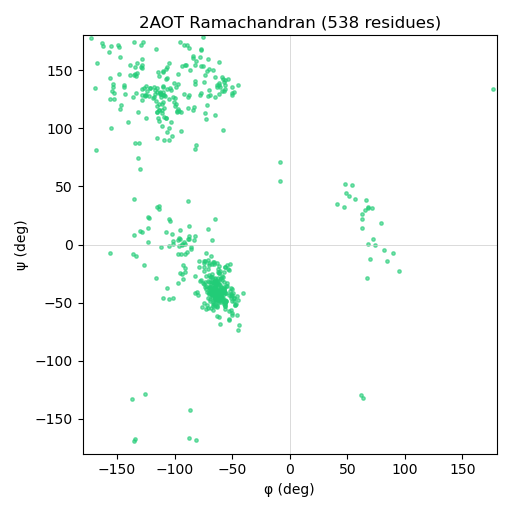 1.00 25.77 92 ALA A O 1
ATOM 657 N N . GLU A 1 93 ? 49.370 -1.280 45.067 1.00 25.67 93 GLU A N 1
ATOM 658 C CA . GLU A 1 93 ? 50.646 -0.724 44.631 1.00 25.80 93 GLU A CA 1
ATOM 659 C C . GLU A 1 93 ? 50.507 -0.004 43.298 1.00 26.32 93 GLU A C 1
ATOM 660 O O . GLU A 1 93 ? 51.053 1.087 43.106 1.00 26.90 93 GLU A O 1
ATOM 662 N N . GLN A 1 94 ? 49.772 -0.606 42.367 1.00 26.16 94 GLN A N 1
ATOM 663 C CA . GLN A 1 94 ? 49.574 0.025 41.065 1.00 25.79 94 GLN A CA 1
ATOM 664 C C . GLN A 1 94 ? 48.771 1.321 41.227 1.00 25.64 94 GLN A C 1
ATOM 665 O O . GLN A 1 94 ? 49.126 2.361 40.677 1.00 25.83 94 GLN A O 1
ATOM 671 N N . ILE A 1 95 ? 47.688 1.252 41.994 1.00 25.85 95 ILE A N 1
ATOM 672 C CA . ILE A 1 95 ? 46.838 2.419 42.208 1.00 25.98 95 ILE A CA 1
ATOM 673 C C . ILE A 1 95 ? 47.614 3.620 42.753 1.00 26.36 95 ILE A C 1
ATOM 674 O O . ILE A 1 95 ? 47.397 4.754 42.323 1.00 26.11 95 ILE A O 1
ATOM 679 N N . ALA A 1 96 ? 48.522 3.366 43.690 1.00 26.93 96 ALA A N 1
ATOM 680 C CA . ALA A 1 96 ? 49.329 4.429 44.282 1.00 27.55 96 ALA A CA 1
ATOM 681 C C . ALA A 1 96 ? 50.224 5.096 43.236 1.00 28.11 96 ALA A C 1
ATOM 682 O O . ALA A 1 96 ? 50.360 6.318 43.217 1.00 27.55 96 ALA A O 1
ATOM 684 N N . LYS A 1 97 ? 50.840 4.299 42.366 1.00 28.03 97 LYS A N 1
ATOM 685 C CA . LYS A 1 97 ? 51.699 4.861 41.330 1.00 28.58 97 LYS A CA 1
ATOM 686 C C . LYS A 1 97 ? 50.862 5.647 40.315 1.00 28.69 97 LYS A C 1
ATOM 687 O O . LYS A 1 97 ? 51.311 6.659 39.774 1.00 28.33 97 LYS A O 1
ATOM 693 N N . TYR A 1 98 ? 49.647 5.170 40.069 1.00 28.26 98 TYR A N 1
ATOM 694 C CA . TYR A 1 98 ? 48.732 5.810 39.127 1.00 28.99 98 TYR A CA 1
ATOM 695 C C . TYR A 1 98 ? 48.403 7.216 39.643 1.00 29.68 98 TYR A C 1
ATOM 696 O O . TYR A 1 98 ? 48.576 8.199 38.925 1.00 30.15 98 TYR A O 1
ATOM 705 N N . LYS A 1 99 ? 47.939 7.305 40.889 1.00 30.40 99 LYS A N 1
ATOM 706 C CA . LYS A 1 99 ? 47.606 8.599 41.492 1.00 31.20 99 LYS A CA 1
ATOM 707 C C . LYS A 1 99 ? 48.814 9.533 41.461 1.00 31.67 99 LYS A C 1
ATOM 708 O O . LYS A 1 99 ? 48.679 10.736 41.245 1.00 32.63 99 LYS A O 1
ATOM 714 N N . GLU A 1 100 ? 49.995 8.974 41.682 1.00 32.27 100 GLU A N 1
ATOM 715 C CA . GLU A 1 100 ? 51.221 9.769 41.689 1.00 33.26 100 GLU A CA 1
ATOM 716 C C . GLU A 1 100 ? 51.501 10.379 40.318 1.00 33.87 100 GLU A C 1
ATOM 717 O O . GLU A 1 100 ? 51.939 11.529 40.214 1.00 33.72 100 GLU A O 1
ATOM 719 N N . LEU A 1 101 ? 51.245 9.601 39.272 1.00 33.76 101 LEU A N 1
ATOM 720 C CA . LEU A 1 101 ? 51.467 10.050 37.906 1.00 34.36 101 LEU A CA 1
ATOM 721 C C . LEU A 1 101 ? 50.489 11.164 37.573 1.00 34.78 101 LEU A C 1
ATOM 722 O O . LEU A 1 101 ? 50.843 12.146 36.924 1.00 35.01 101 LEU A O 1
ATOM 727 N N . VAL A 1 102 ? 49.251 10.998 38.024 1.00 35.78 102 VAL A N 1
ATOM 728 C CA . VAL A 1 102 ? 48.207 11.981 37.788 1.00 36.58 102 VAL A CA 1
ATOM 729 C C . VAL A 1 102 ? 48.587 13.341 38.381 1.00 37.60 102 VAL A C 1
ATOM 730 O O . VAL A 1 102 ? 48.432 14.380 37.731 1.00 37.54 102 VAL A O 1
ATOM 734 N N . ALA A 1 103 ? 49.087 13.334 39.611 1.00 38.79 103 ALA A N 1
ATOM 735 C CA . ALA A 1 103 ? 49.480 14.578 40.273 1.00 39.88 103 ALA A CA 1
ATOM 736 C C . ALA A 1 103 ? 50.641 15.251 39.553 1.00 40.70 103 ALA A C 1
ATOM 737 O O . ALA A 1 103 ? 50.682 16.474 39.429 1.00 40.98 103 ALA A O 1
ATOM 739 N N . LYS A 1 104 ? 51.575 14.442 39.067 1.00 42.05 104 LYS A N 1
ATOM 740 C CA . LYS A 1 104 ? 52.757 14.946 38.379 1.00 43.12 104 LYS A CA 1
ATOM 741 C C . LYS A 1 104 ? 52.534 15.271 36.903 1.00 44.12 104 LYS A C 1
ATOM 742 O O . LYS A 1 104 ? 53.488 15.583 36.188 1.00 44.66 104 LYS A O 1
ATOM 744 N N . THR A 1 105 ? 51.288 15.205 36.445 1.00 44.70 105 THR A N 1
ATOM 745 C CA . THR A 1 105 ? 50.987 15.488 35.041 1.00 45.17 105 THR A CA 1
ATOM 746 C C . THR A 1 105 ? 50.066 16.693 34.872 1.00 45.41 105 THR A C 1
ATOM 747 O O . THR A 1 105 ? 49.073 16.838 35.584 1.00 45.19 105 THR A O 1
ATOM 751 N N . SER A 1 106 ? 50.405 17.552 33.917 1.00 45.87 106 SER A N 1
ATOM 752 C CA . SER A 1 106 ? 49.618 18.748 33.650 1.00 46.30 106 SER A CA 1
ATOM 753 C C . SER A 1 106 ? 48.568 18.480 32.582 1.00 46.23 106 SER A C 1
ATOM 754 O O . SER A 1 106 ? 48.564 17.420 31.953 1.00 46.30 106 SER A O 1
ATOM 757 N N . ASN A 1 107 ? 47.681 19.451 32.388 1.00 46.05 107 ASN A N 1
ATOM 758 C CA . ASN A 1 107 ? 46.620 19.364 31.390 1.00 45.95 107 ASN A CA 1
ATOM 759 C C . ASN A 1 107 ? 45.592 18.262 31.666 1.00 45.22 107 ASN A C 1
ATOM 760 O O . ASN A 1 107 ? 45.002 17.711 30.737 1.00 45.21 107 ASN A O 1
ATOM 765 N N . LEU A 1 108 ? 45.377 17.946 32.941 1.00 44.24 108 LEU A N 1
ATOM 766 C CA . LEU A 1 108 ? 44.404 16.926 33.327 1.00 43.28 108 LEU A CA 1
ATOM 767 C C . LEU A 1 108 ? 43.370 17.532 34.261 1.00 42.47 108 LEU A C 1
ATOM 768 O O . LEU A 1 108 ? 42.724 16.829 35.033 1.00 42.38 108 LEU A O 1
ATOM 773 N N . GLU A 1 109 ? 43.221 18.848 34.182 1.00 41.83 109 GLU A N 1
ATOM 774 C CA . GLU A 1 109 ? 42.278 19.569 35.024 1.00 40.58 109 GLU A CA 1
ATOM 775 C C . GLU A 1 109 ? 40.826 19.195 34.750 1.00 39.79 109 GLU A C 1
ATOM 776 O O . GLU A 1 109 ? 39.991 19.221 35.656 1.00 39.71 109 GLU A O 1
ATOM 778 N N . ASN A 1 110 ? 40.528 18.842 33.502 1.00 38.83 110 ASN A N 1
ATOM 779 C CA . ASN A 1 110 ? 39.166 18.489 33.100 1.00 37.57 110 ASN A CA 1
ATOM 780 C C . ASN A 1 110 ? 38.814 17.012 33.296 1.00 36.44 110 ASN A C 1
ATOM 781 O O . ASN A 1 110 ? 37.742 16.569 32.877 1.00 35.00 110 ASN A O 1
ATOM 786 N N . VAL A 1 111 ? 39.704 16.255 33.928 1.00 35.03 111 VAL A N 1
ATOM 787 C CA . VAL A 1 111 ? 39.459 14.830 34.138 1.00 33.85 111 VAL A CA 1
ATOM 788 C C . VAL A 1 111 ? 39.260 14.457 35.599 1.00 33.35 111 VAL A C 1
ATOM 789 O O . VAL A 1 111 ? 40.054 14.824 36.455 1.00 33.70 111 VAL A O 1
ATOM 793 N N . LYS A 1 112 ? 38.187 13.723 35.865 1.00 32.55 112 LYS A N 1
ATOM 794 C CA . LYS A 1 112 ? 37.862 13.250 37.202 1.00 32.24 112 LYS A CA 1
ATOM 795 C C . LYS A 1 112 ? 38.319 11.788 37.286 1.00 31.33 112 LYS A C 1
ATOM 796 O O . LYS A 1 112 ? 37.946 10.972 36.440 1.00 30.40 112 LYS A O 1
ATOM 802 N N . PHE A 1 113 ? 39.129 11.460 38.291 1.00 30.49 113 PHE A N 1
ATOM 803 C CA . PHE A 1 113 ? 39.607 10.084 38.459 1.00 30.08 113 PHE A CA 1
ATOM 804 C C . PHE A 1 113 ? 38.928 9.370 39.626 1.00 29.52 113 PHE A C 1
ATOM 805 O O . PHE A 1 113 ? 38.491 9.993 40.595 1.00 29.09 113 PHE A O 1
ATOM 813 N N . ALA A 1 114 ? 38.856 8.048 39.530 1.00 28.73 114 ALA A N 1
ATOM 814 C CA . ALA A 1 114 ? 38.258 7.222 40.571 1.00 27.69 114 ALA A CA 1
ATOM 815 C C . ALA A 1 114 ? 38.857 5.828 40.449 1.00 27.31 114 ALA A C 1
ATOM 816 O O . ALA A 1 114 ? 38.798 5.224 39.378 1.00 26.39 114 ALA A O 1
ATOM 818 N N . TRP A 1 115 ? 39.425 5.321 41.542 1.00 26.30 115 TRP A N 1
ATOM 819 C CA . TRP A 1 115 ? 40.048 3.999 41.530 1.00 26.27 115 TRP A CA 1
ATOM 820 C C . TRP A 1 115 ? 39.308 2.984 42.387 1.00 26.60 115 TRP A C 1
ATOM 821 O O . TRP A 1 115 ? 38.980 3.243 43.551 1.00 26.26 115 TRP A O 1
ATOM 832 N N . HIS A 1 116 ? 39.064 1.819 41.798 1.00 26.39 116 HIS A N 1
ATOM 833 C CA . HIS A 1 116 ? 38.373 0.734 42.470 1.00 26.57 116 HIS A CA 1
ATOM 834 C C . HIS A 1 116 ? 39.363 -0.412 42.640 1.00 26.76 116 HIS A C 1
ATOM 835 O O . HIS A 1 116 ? 39.735 -1.061 41.663 1.00 26.13 116 HIS A O 1
ATOM 842 N N . LYS A 1 117 ? 39.800 -0.656 43.873 1.00 27.02 117 LYS A N 1
ATOM 843 C CA . LYS A 1 117 ? 40.758 -1.733 44.109 1.00 27.67 117 LYS A CA 1
ATOM 844 C C . LYS A 1 117 ? 40.042 -3.067 44.189 1.00 27.96 117 LYS A C 1
ATOM 845 O O . LYS A 1 117 ? 39.696 -3.546 45.274 1.00 27.89 117 LYS A O 1
ATOM 851 N N . GLU A 1 118 ? 39.819 -3.664 43.023 1.00 27.15 118 GLU A N 1
ATOM 852 C CA . GLU A 1 118 ? 39.141 -4.941 42.923 1.00 27.17 118 GLU A CA 1
ATOM 853 C C . GLU A 1 118 ? 39.431 -5.503 41.538 1.00 26.60 118 GLU A C 1
ATOM 854 O O . GLU A 1 118 ? 40.035 -4.831 40.709 1.00 25.67 118 GLU A O 1
ATOM 860 N N . THR A 1 119 ? 39.021 -6.737 41.286 1.00 26.01 119 THR A N 1
ATOM 861 C CA . THR A 1 119 ? 39.247 -7.328 39.977 1.00 25.66 119 THR A CA 1
ATOM 862 C C . THR A 1 119 ? 38.053 -6.990 39.087 1.00 25.36 119 THR A C 1
ATOM 863 O O . THR A 1 119 ? 37.047 -6.457 39.557 1.00 24.81 119 THR A O 1
ATOM 867 N N . SER A 1 120 ? 38.162 -7.294 37.800 1.00 24.97 120 SER A N 1
ATOM 868 C CA . SER A 1 120 ? 37.059 -7.005 36.896 1.00 25.09 120 SER A CA 1
ATOM 869 C C . SER A 1 120 ? 35.820 -7.839 37.249 1.00 25.30 120 SER A C 1
ATOM 870 O O . SER A 1 120 ? 34.696 -7.379 37.084 1.00 25.14 120 SER A O 1
ATOM 873 N N . SER A 1 121 ? 36.013 -9.059 37.741 1.00 26.00 121 SER A N 1
ATOM 874 C CA . SER A 1 121 ? 34.859 -9.890 38.094 1.00 26.68 121 SER A CA 1
ATOM 875 C C . SER A 1 121 ? 34.194 -9.406 39.383 1.00 26.93 121 SER A C 1
ATOM 876 O O . SER A 1 121 ? 32.976 -9.519 39.541 1.00 26.65 121 SER A O 1
ATOM 879 N N . GLU A 1 122 ? 34.992 -8.856 40.292 1.00 27.29 122 GLU A N 1
ATOM 880 C CA . GLU A 1 122 ? 34.467 -8.349 41.557 1.00 28.09 122 GLU A CA 1
ATOM 881 C C . GLU A 1 122 ? 33.705 -7.064 41.275 1.00 28.08 122 GLU A C 1
ATOM 882 O O . GLU A 1 122 ? 32.678 -6.776 41.891 1.00 27.77 122 GLU A O 1
ATOM 888 N N . TYR A 1 123 ? 34.216 -6.295 40.321 1.00 27.66 123 TYR A N 1
ATOM 889 C CA . TYR A 1 123 ? 33.563 -5.065 39.921 1.00 28.06 123 TYR A CA 1
ATOM 890 C C . TYR A 1 123 ? 32.228 -5.460 39.290 1.00 28.36 123 TYR A C 1
ATOM 891 O O . TYR A 1 123 ? 31.203 -4.852 39.572 1.00 28.30 123 TYR A O 1
ATOM 900 N N . GLN A 1 124 ? 32.241 -6.494 38.451 1.00 29.38 124 GLN A N 1
ATOM 901 C CA . GLN A 1 124 ? 31.019 -6.950 37.785 1.00 31.11 124 GLN A CA 1
ATOM 902 C C . GLN A 1 124 ? 29.934 -7.371 38.772 1.00 32.42 124 GLN A C 1
ATOM 903 O O . GLN A 1 124 ? 28.779 -6.955 38.668 1.00 32.05 124 GLN A O 1
ATOM 909 N N . SER A 1 125 ? 30.307 -8.210 39.728 1.00 34.46 125 SER A N 1
ATOM 910 C CA . SER A 1 125 ? 29.346 -8.664 40.717 1.00 36.03 125 SER A CA 1
ATOM 911 C C . SER A 1 125 ? 28.837 -7.476 41.523 1.00 37.02 125 SER A C 1
ATOM 912 O O . SER A 1 125 ? 27.638 -7.344 41.760 1.00 37.51 125 SER A O 1
ATOM 915 N N . ARG A 1 126 ? 29.746 -6.599 41.924 1.00 38.08 126 ARG A N 1
ATOM 916 C CA . ARG A 1 126 ? 29.360 -5.427 42.696 1.00 39.89 126 ARG A CA 1
ATOM 917 C C . ARG A 1 126 ? 28.352 -4.563 41.931 1.00 40.88 126 ARG A C 1
ATOM 918 O O . ARG A 1 126 ? 27.501 -3.909 42.540 1.00 40.96 126 ARG A O 1
ATOM 926 N N . MET A 1 127 ? 28.439 -4.581 40.601 1.00 41.62 127 MET A N 1
ATOM 927 C CA . MET A 1 127 ? 27.541 -3.806 39.750 1.00 42.59 127 MET A CA 1
ATOM 928 C C . MET A 1 127 ? 26.198 -4.500 39.520 1.00 43.70 127 MET A C 1
ATOM 929 O O . MET A 1 127 ? 25.149 -3.858 39.539 1.00 43.75 127 MET A O 1
ATOM 934 N N . LEU A 1 128 ? 26.234 -5.811 39.296 1.00 45.35 128 LEU A N 1
ATOM 935 C CA . LEU A 1 128 ? 25.019 -6.580 39.041 1.00 46.68 128 LEU A CA 1
ATOM 936 C C . LEU A 1 128 ? 23.955 -6.451 40.133 1.00 47.82 128 LEU A C 1
ATOM 937 O O . LEU A 1 128 ? 22.757 -6.445 39.840 1.00 47.75 128 LEU A O 1
ATOM 942 N N . GLU A 1 129 ? 24.378 -6.351 41.387 1.00 48.91 129 GLU A N 1
ATOM 943 C CA . GLU A 1 129 ? 23.409 -6.226 42.465 1.00 50.32 129 GLU A CA 1
ATOM 944 C C . GLU A 1 129 ? 23.024 -4.778 42.729 1.00 50.97 129 GLU A C 1
ATOM 945 O O . GLU A 1 129 ? 22.459 -4.451 43.773 1.00 51.19 129 GLU A O 1
ATOM 951 N N . LYS A 1 130 ? 23.341 -3.942 41.775 1.00 51.54 130 LYS A N 1
ATOM 952 C CA . LYS A 1 130 ? 22.992 -2.536 41.884 1.00 52.01 130 LYS A CA 1
ATOM 953 C C . LYS A 1 130 ? 21.710 -2.351 41.111 1.00 52.30 130 LYS A C 1
ATOM 954 O O . LYS A 1 130 ? 21.101 -1.280 41.145 1.00 52.63 130 LYS A O 1
ATOM 956 N N . LYS A 1 131 ? 21.309 -3.407 40.402 1.00 52.33 131 LYS A N 1
ATOM 957 C CA . LYS A 1 131 ? 20.070 -3.426 39.635 1.00 52.28 131 LYS A CA 1
ATOM 958 C C . LYS A 1 131 ? 19.813 -2.128 38.906 1.00 52.14 131 LYS A C 1
ATOM 959 O O . LYS A 1 131 ? 18.690 -1.656 38.738 1.00 52.59 131 LYS A O 1
ATOM 961 N N . GLU A 1 132 ? 20.910 -1.560 38.470 1.00 51.31 132 GLU A N 1
ATOM 962 C CA . GLU A 1 132 ? 21.029 -0.345 37.702 1.00 50.33 132 GLU A CA 1
ATOM 963 C C . GLU A 1 132 ? 22.354 -0.466 36.962 1.00 49.25 132 GLU A C 1
ATOM 964 O O . GLU A 1 132 ? 23.423 -0.237 37.531 1.00 49.42 132 GLU A O 1
ATOM 966 N N . LEU A 1 133 ? 22.272 -0.845 35.692 1.00 47.95 133 LEU A N 1
ATOM 967 C CA . LEU A 1 133 ? 23.455 -0.982 34.854 1.00 46.31 133 LEU A CA 1
ATOM 968 C C . LEU A 1 133 ? 23.802 0.404 34.314 1.00 44.78 133 LEU A C 1
ATOM 969 O O . LEU A 1 133 ? 22.999 1.021 33.611 1.00 45.23 133 LEU A O 1
ATOM 974 N N . GLN A 1 134 ? 24.986 0.901 34.663 1.00 42.45 134 GLN A N 1
ATOM 975 C CA . GLN A 1 134 ? 25.420 2.213 34.196 1.00 39.58 134 GLN A CA 1
ATOM 976 C C . GLN A 1 134 ? 26.022 2.044 32.809 1.00 37.18 134 GLN A C 1
ATOM 977 O O . GLN A 1 134 ? 26.366 0.932 32.417 1.00 37.32 134 GLN A O 1
ATOM 979 N N . LYS A 1 135 ? 26.140 3.142 32.070 1.00 34.16 135 LYS A N 1
ATOM 980 C CA . LYS A 1 135 ? 26.703 3.097 30.725 1.00 31.01 135 LYS A CA 1
ATOM 981 C C . LYS A 1 135 ? 28.027 3.852 30.639 1.00 28.55 135 LYS A C 1
ATOM 982 O O . LYS A 1 135 ? 28.239 4.840 31.343 1.00 27.69 135 LYS A O 1
ATOM 988 N N . TRP A 1 136 ? 28.906 3.377 29.758 1.00 25.35 136 TRP A N 1
ATOM 989 C CA . TRP A 1 136 ? 30.212 3.981 29.543 1.00 22.43 136 TRP A CA 1
ATOM 990 C C . TRP A 1 136 ? 30.416 4.247 28.053 1.00 20.49 136 TRP A C 1
ATOM 991 O O . TRP A 1 136 ? 29.839 3.562 27.209 1.00 19.32 136 TRP A O 1
ATOM 1002 N N . ASP A 1 137 ? 31.255 5.226 27.742 1.00 19.06 137 ASP A N 1
ATOM 1003 C CA . ASP A 1 137 ? 31.521 5.608 26.357 1.00 18.73 137 ASP A CA 1
ATOM 1004 C C . ASP A 1 137 ? 32.746 4.954 25.752 1.00 18.42 137 ASP A C 1
ATOM 1005 O O . ASP A 1 137 ? 32.859 4.812 24.525 1.00 17.51 137 ASP A O 1
ATOM 1010 N N . PHE A 1 138 ? 33.674 4.556 26.614 1.00 17.51 138 PHE A N 1
ATOM 1011 C CA . PHE A 1 138 ? 34.877 3.879 26.159 1.00 16.54 138 PHE A CA 1
ATOM 1012 C C . PHE A 1 138 ? 35.347 3.000 27.307 1.00 16.39 138 PHE A C 1
ATOM 1013 O O . PHE A 1 138 ? 35.517 3.476 28.440 1.00 15.57 138 PHE A O 1
ATOM 1021 N N . ILE A 1 139 ? 35.510 1.710 27.008 1.00 14.16 139 ILE A N 1
ATOM 1022 C CA . ILE A 1 139 ? 35.967 0.733 27.984 1.00 14.10 139 ILE A CA 1
ATOM 1023 C C . ILE A 1 139 ? 37.199 0.082 27.381 1.00 14.12 139 ILE A C 1
ATOM 1024 O O . ILE A 1 139 ? 37.192 -0.272 26.199 1.00 13.96 139 ILE A O 1
ATOM 1029 N N . HIS A 1 140 ? 38.280 -0.031 28.144 1.00 13.36 140 HIS A N 1
ATOM 1030 C CA . HIS A 1 140 ? 39.448 -0.692 27.592 1.00 14.94 140 HIS A CA 1
ATOM 1031 C C . HIS A 1 140 ? 40.051 -1.714 28.551 1.00 16.11 140 HIS A C 1
ATOM 1032 O O . HIS A 1 140 ? 40.014 -1.540 29.773 1.00 16.49 140 HIS A O 1
ATOM 1039 N N . MET A 1 141 ? 40.561 -2.799 27.975 1.00 15.96 141 MET A N 1
ATOM 1040 C CA . MET A 1 141 ? 41.178 -3.897 28.715 1.00 16.90 141 MET A CA 1
ATOM 1041 C C . MET A 1 141 ? 42.507 -4.174 28.034 1.00 16.08 141 MET A C 1
ATOM 1042 O O . MET A 1 141 ? 42.613 -5.009 27.126 1.00 16.30 141 MET A O 1
ATOM 1047 N N . ILE A 1 142 ? 43.528 -3.448 28.468 1.00 16.03 142 ILE A N 1
ATOM 1048 C CA . ILE A 1 142 ? 44.840 -3.541 27.862 1.00 15.28 142 ILE A CA 1
ATOM 1049 C C . ILE A 1 142 ? 45.822 -4.472 28.585 1.00 16.36 142 ILE A C 1
ATOM 1050 O O . ILE A 1 142 ? 46.189 -4.237 29.748 1.00 15.30 142 ILE A O 1
ATOM 1055 N N . GLN A 1 143 ? 46.227 -5.528 27.873 1.00 15.77 143 GLN A N 1
ATOM 1056 C CA . GLN A 1 143 ? 47.174 -6.529 28.367 1.00 16.77 143 GLN A CA 1
ATOM 1057 C C . GLN A 1 143 ? 46.841 -7.056 29.755 1.00 16.84 143 GLN A C 1
ATOM 1058 O O . GLN A 1 143 ? 47.734 -7.176 30.598 1.00 18.27 143 GLN A O 1
ATOM 1064 N N . MET A 1 144 ? 45.569 -7.367 29.995 1.00 16.40 144 MET A N 1
ATOM 1065 C CA . MET A 1 144 ? 45.148 -7.877 31.295 1.00 16.56 144 MET A CA 1
ATOM 1066 C C . MET A 1 144 ? 44.184 -9.065 31.288 1.00 16.51 144 MET A C 1
ATOM 1067 O O . MET A 1 144 ? 43.933 -9.654 32.347 1.00 17.26 144 MET A O 1
ATOM 1072 N N . LEU A 1 145 ? 43.653 -9.453 30.125 1.00 16.55 145 LEU A N 1
ATOM 1073 C CA . LEU A 1 145 ? 42.705 -10.571 30.104 1.00 16.03 145 LEU A CA 1
ATOM 1074 C C . LEU A 1 145 ? 43.357 -11.891 30.501 1.00 16.72 145 LEU A C 1
ATOM 1075 O O . LEU A 1 145 ? 42.674 -12.854 30.823 1.00 16.52 145 LEU A O 1
ATOM 1080 N N . TYR A 1 146 ? 44.686 -11.921 30.499 1.00 17.06 146 TYR A N 1
ATOM 1081 C CA . TYR A 1 146 ? 45.424 -13.121 30.911 1.00 18.25 146 TYR A CA 1
ATOM 1082 C C . TYR A 1 146 ? 45.072 -13.453 32.354 1.00 19.49 146 TYR A C 1
ATOM 1083 O O . TYR A 1 146 ? 45.109 -14.620 32.770 1.00 19.32 146 TYR A O 1
ATOM 1092 N N . TYR A 1 147 ? 44.752 -12.406 33.112 1.00 20.19 147 TYR A N 1
ATOM 1093 C CA . TYR A 1 147 ? 44.448 -12.524 34.567 1.00 21.19 147 TYR A CA 1
ATOM 1094 C C . TYR A 1 147 ? 42.986 -12.638 34.887 1.00 21.74 147 TYR A C 1
ATOM 1095 O O . TYR A 1 147 ? 42.595 -12.533 36.058 1.00 21.18 147 TYR A O 1
ATOM 1104 N N . VAL A 1 148 ? 42.152 -12.871 33.881 1.00 22.30 148 VAL A N 1
ATOM 1105 C CA . VAL A 1 148 ? 40.718 -12.994 34.091 1.00 23.05 148 VAL A CA 1
ATOM 1106 C C . VAL A 1 148 ? 40.298 -14.441 33.893 1.00 24.38 148 VAL A C 1
ATOM 1107 O O . VAL A 1 148 ? 40.624 -15.062 32.883 1.00 25.06 148 VAL A O 1
ATOM 1111 N N . LYS A 1 149 ? 39.571 -14.977 34.867 1.00 25.34 149 LYS A N 1
ATOM 1112 C CA . LYS A 1 149 ? 39.132 -16.364 34.798 1.00 25.77 149 LYS A CA 1
ATOM 1113 C C . LYS A 1 149 ? 38.095 -16.634 33.719 1.00 25.13 149 LYS A C 1
ATOM 1114 O O . LYS A 1 149 ? 38.292 -17.505 32.868 1.00 25.54 149 LYS A O 1
ATOM 1120 N N . ASP A 1 150 ? 36.994 -15.888 33.748 1.00 23.83 150 ASP A N 1
ATOM 1121 C CA . ASP A 1 150 ? 35.917 -16.092 32.789 1.00 22.33 150 ASP A CA 1
ATOM 1122 C C . ASP A 1 150 ? 35.895 -15.000 31.723 1.00 21.49 150 ASP A C 1
ATOM 1123 O O . ASP A 1 150 ? 35.227 -13.977 31.880 1.00 20.03 150 ASP A O 1
ATOM 1128 N N . ILE A 1 151 ? 36.615 -15.239 30.631 1.00 20.12 151 ILE A N 1
ATOM 1129 C CA . ILE A 1 151 ? 36.712 -14.259 29.565 1.00 19.69 151 ILE A CA 1
ATOM 1130 C C . ILE A 1 151 ? 35.414 -13.997 28.804 1.00 19.09 151 ILE A C 1
ATOM 1131 O O . ILE A 1 151 ? 35.036 -12.844 28.631 1.00 19.08 151 ILE A O 1
ATOM 1136 N N . PRO A 1 152 ? 34.706 -15.050 28.351 1.00 18.44 152 PRO A N 1
ATOM 1137 C CA . PRO A 1 152 ? 33.461 -14.781 27.625 1.00 18.46 152 PRO A CA 1
ATOM 1138 C C . PRO A 1 152 ? 32.458 -13.977 28.454 1.00 18.23 152 PRO A C 1
ATOM 1139 O O . PRO A 1 152 ? 31.781 -13.099 27.938 1.00 18.59 152 PRO A O 1
ATOM 1143 N N . ALA A 1 153 ? 32.363 -14.278 29.744 1.00 18.76 153 ALA A N 1
ATOM 1144 C CA . ALA A 1 153 ? 31.432 -13.554 30.611 1.00 19.23 153 ALA A CA 1
ATOM 1145 C C . ALA A 1 153 ? 31.883 -12.098 30.757 1.00 19.46 153 ALA A C 1
ATOM 1146 O O . ALA A 1 153 ? 31.068 -11.177 30.797 1.00 19.24 153 ALA A O 1
ATOM 1148 N N . THR A 1 154 ? 33.193 -11.897 30.830 1.00 19.23 154 THR A N 1
ATOM 1149 C CA . THR A 1 154 ? 33.753 -10.557 30.956 1.00 20.04 154 THR A CA 1
ATOM 1150 C C . THR A 1 154 ? 33.447 -9.724 29.712 1.00 19.02 154 THR A C 1
ATOM 1151 O O . THR A 1 154 ? 33.035 -8.574 29.819 1.00 18.22 154 THR A O 1
ATOM 1155 N N . LEU A 1 155 ? 33.650 -10.312 28.536 1.00 18.47 155 LEU A N 1
ATOM 1156 C CA . LEU A 1 155 ? 33.388 -9.606 27.279 1.00 18.51 155 LEU A CA 1
ATOM 1157 C C . LEU A 1 155 ? 31.913 -9.225 27.147 1.00 18.30 155 LEU A C 1
ATOM 1158 O O . LEU A 1 155 ? 31.574 -8.080 26.815 1.00 17.64 155 LEU A O 1
ATOM 1163 N N . LYS A 1 156 ? 31.026 -10.177 27.399 1.00 18.04 156 LYS A N 1
ATOM 1164 C CA . LYS A 1 156 ? 29.601 -9.886 27.283 1.00 18.49 156 LYS A CA 1
ATOM 1165 C C . LYS A 1 156 ? 29.149 -8.849 28.300 1.00 18.82 156 LYS A C 1
ATOM 1166 O O . LYS A 1 156 ? 28.342 -7.970 27.983 1.00 18.23 156 LYS A O 1
ATOM 1172 N N . PHE A 1 157 ? 29.661 -8.940 29.522 1.00 18.71 157 PHE A N 1
ATOM 1173 C CA . PHE A 1 157 ? 29.252 -7.994 30.548 1.00 19.13 157 PHE A CA 1
ATOM 1174 C C . PHE A 1 157 ? 29.687 -6.566 30.256 1.00 19.17 157 PHE A C 1
ATOM 1175 O O . PHE A 1 157 ? 28.880 -5.640 30.293 1.00 19.34 157 PHE A O 1
ATOM 1183 N N . PHE A 1 158 ? 30.963 -6.367 29.966 1.00 18.50 158 PHE A N 1
ATOM 1184 C CA . PHE A 1 158 ? 31.377 -5.007 29.708 1.00 18.65 158 PHE A CA 1
ATOM 1185 C C . PHE A 1 158 ? 30.808 -4.478 28.400 1.00 18.19 158 PHE A C 1
ATOM 1186 O O . PHE A 1 158 ? 30.578 -3.269 28.262 1.00 18.23 158 PHE A O 1
ATOM 1194 N N . HIS A 1 159 ? 30.543 -5.362 27.444 1.00 17.80 159 HIS A N 1
ATOM 1195 C CA . HIS A 1 159 ? 29.947 -4.880 26.203 1.00 18.66 159 HIS A CA 1
ATOM 1196 C C . HIS A 1 159 ? 28.537 -4.380 26.520 1.00 18.80 159 HIS A C 1
ATOM 1197 O O . HIS A 1 159 ? 28.050 -3.430 25.906 1.00 18.35 159 HIS A O 1
ATOM 1204 N N . SER A 1 160 ? 27.889 -5.009 27.495 1.00 18.51 160 SER A N 1
ATOM 1205 C CA . SER A 1 160 ? 26.534 -4.598 27.854 1.00 19.49 160 SER A CA 1
ATOM 1206 C C . SER A 1 160 ? 26.543 -3.240 28.551 1.00 19.92 160 SER A C 1
ATOM 1207 O O . SER A 1 160 ? 25.497 -2.624 28.707 1.00 20.08 160 SER A O 1
ATOM 1210 N N . LEU A 1 161 ? 27.721 -2.772 28.970 1.00 20.21 161 LEU A N 1
ATOM 1211 C CA . LEU A 1 161 ? 27.817 -1.473 29.641 1.00 20.70 161 LEU A CA 1
ATOM 1212 C C . LEU A 1 161 ? 28.135 -0.336 28.675 1.00 19.77 161 LEU A C 1
ATOM 1213 O O . LEU A 1 161 ? 28.249 0.815 29.086 1.00 20.53 161 LEU A O 1
ATOM 1218 N N . LEU A 1 162 ? 28.289 -0.658 27.397 1.00 19.58 162 LEU A N 1
ATOM 1219 C CA . LEU A 1 162 ? 28.605 0.354 26.391 1.00 18.82 162 LEU A CA 1
ATOM 1220 C C . LEU A 1 162 ? 27.381 1.181 25.997 1.00 19.87 162 LEU A C 1
ATOM 1221 O O . LEU A 1 162 ? 26.328 0.630 25.677 1.00 20.02 162 LEU A O 1
ATOM 1226 N N . GLY A 1 163 ? 27.534 2.503 26.004 1.00 20.65 163 GLY A N 1
ATOM 1227 C CA . GLY A 1 163 ? 26.434 3.380 25.641 1.00 21.54 163 GLY A CA 1
ATOM 1228 C C . GLY A 1 163 ? 26.371 3.639 24.147 1.00 22.26 163 GLY A C 1
ATOM 1229 O O . GLY A 1 163 ? 27.017 2.956 23.357 1.00 21.90 163 GLY A O 1
ATOM 1230 N N . THR A 1 164 ? 25.583 4.634 23.752 1.00 23.30 164 THR A N 1
ATOM 1231 C CA . THR A 1 164 ? 25.437 4.987 22.344 1.00 23.48 164 THR A CA 1
ATOM 1232 C C . THR A 1 164 ? 26.762 5.421 21.736 1.00 23.35 164 THR A C 1
ATOM 1233 O O . THR A 1 164 ? 27.461 6.286 22.283 1.00 23.53 164 THR A O 1
ATOM 1237 N N . ASN A 1 165 ? 27.097 4.824 20.592 1.00 23.12 165 ASN A N 1
ATOM 1238 C CA . ASN A 1 165 ? 28.335 5.119 19.872 1.00 22.65 165 ASN A CA 1
ATOM 1239 C C . ASN A 1 165 ? 29.591 4.774 20.680 1.00 21.47 165 ASN A C 1
ATOM 1240 O O . ASN A 1 165 ? 30.697 5.196 20.333 1.00 21.70 165 ASN A O 1
ATOM 1245 N N . ALA A 1 166 ? 29.427 4.015 21.754 1.00 19.82 166 ALA A N 1
ATOM 1246 C CA . ALA A 1 166 ? 30.569 3.656 22.596 1.00 17.74 166 ALA A CA 1
ATOM 1247 C C . ALA A 1 166 ? 31.380 2.542 21.957 1.00 17.82 166 ALA A C 1
ATOM 1248 O O . ALA A 1 166 ? 30.881 1.838 21.071 1.00 17.12 166 ALA A O 1
ATOM 1250 N N . LYS A 1 167 ? 32.630 2.390 22.399 1.00 16.93 167 LYS A N 1
ATOM 1251 C CA . LYS A 1 167 ? 33.520 1.344 21.887 1.00 17.01 167 LYS A CA 1
ATOM 1252 C C . LYS A 1 167 ? 34.320 0.705 23.023 1.00 16.61 167 LYS A C 1
ATOM 1253 O O . LYS A 1 167 ? 34.545 1.326 24.061 1.00 15.28 167 LYS A O 1
ATOM 1259 N N . MET A 1 168 ? 34.743 -0.536 22.812 1.00 16.00 168 MET A N 1
ATOM 1260 C CA . MET A 1 168 ? 35.532 -1.247 23.798 1.00 16.57 168 MET A CA 1
ATOM 1261 C C . MET A 1 168 ? 36.798 -1.719 23.110 1.00 16.48 168 MET A C 1
ATOM 1262 O O . MET A 1 168 ? 36.749 -2.337 22.040 1.00 16.53 168 MET A O 1
ATOM 1267 N N . LEU A 1 169 ? 37.930 -1.413 23.721 1.00 15.24 169 LEU A N 1
ATOM 1268 C CA . LEU A 1 169 ? 39.223 -1.785 23.164 1.00 14.61 169 LEU A CA 1
ATOM 1269 C C . LEU A 1 169 ? 39.906 -2.831 24.026 1.00 15.05 169 LEU A C 1
ATOM 1270 O O . LEU A 1 169 ? 40.045 -2.657 25.237 1.00 15.26 169 LEU A O 1
ATOM 1275 N N . ILE A 1 170 ? 40.358 -3.898 23.386 1.00 15.35 170 ILE A N 1
ATOM 1276 C CA . ILE A 1 170 ? 41.059 -4.959 24.078 1.00 15.03 170 ILE A CA 1
ATOM 1277 C C . ILE A 1 170 ? 42.401 -5.167 23.390 1.00 15.00 170 ILE A C 1
ATOM 1278 O O . ILE A 1 170 ? 42.479 -5.191 22.162 1.00 15.00 170 ILE A O 1
ATOM 1283 N N . ILE A 1 171 ? 43.451 -5.323 24.188 1.00 14.88 171 ILE A N 1
ATOM 1284 C CA . ILE A 1 171 ? 44.779 -5.565 23.649 1.00 15.10 171 ILE A CA 1
ATOM 1285 C C . ILE A 1 171 ? 45.399 -6.793 24.316 1.00 14.61 171 ILE A C 1
ATOM 1286 O O . ILE A 1 171 ? 45.385 -6.907 25.544 1.00 14.09 171 ILE A O 1
ATOM 1291 N N . VAL A 1 172 ? 45.890 -7.722 23.491 1.00 15.15 172 VAL A N 1
ATOM 1292 C CA . VAL A 1 172 ? 46.574 -8.940 23.946 1.00 15.20 172 VAL A CA 1
ATOM 1293 C C . VAL A 1 172 ? 47.592 -9.282 22.870 1.00 15.55 172 VAL A C 1
ATOM 1294 O O . VAL A 1 172 ? 47.602 -8.655 21.809 1.00 16.42 172 VAL A O 1
ATOM 1298 N N . VAL A 1 173 ? 48.461 -10.255 23.127 1.00 15.45 173 VAL A N 1
ATOM 1299 C CA . VAL A 1 173 ? 49.440 -10.610 22.109 1.00 15.84 173 VAL A CA 1
ATOM 1300 C C . VAL A 1 173 ? 48.707 -11.294 20.955 1.00 15.61 173 VAL A C 1
ATOM 1301 O O . VAL A 1 173 ? 47.660 -11.909 21.154 1.00 14.75 173 VAL A O 1
ATOM 1305 N N . SER A 1 174 ? 49.248 -11.152 19.747 1.00 16.23 174 SER A N 1
ATOM 1306 C CA . SER A 1 174 ? 48.635 -11.737 18.563 1.00 17.40 174 SER A CA 1
ATOM 1307 C C . SER A 1 174 ? 48.887 -13.228 18.451 1.00 18.53 174 SER A C 1
ATOM 1308 O O . SER A 1 174 ? 49.887 -13.740 18.966 1.00 19.64 174 SER A O 1
ATOM 1311 N N . GLY A 1 175 ? 47.973 -13.924 17.775 1.00 18.78 175 GLY A N 1
ATOM 1312 C CA . GLY A 1 175 ? 48.152 -15.351 17.575 1.00 18.77 175 GLY A CA 1
ATOM 1313 C C . GLY A 1 175 ? 49.368 -15.573 16.690 1.00 19.15 175 GLY A C 1
ATOM 1314 O O . GLY A 1 175 ? 49.906 -16.675 16.630 1.00 18.76 175 GLY A O 1
ATOM 1315 N N . SER A 1 176 ? 49.810 -14.530 15.994 1.00 19.54 176 SER A N 1
ATOM 1316 C CA . SER A 1 176 ? 50.979 -14.658 15.120 1.00 21.63 176 SER A CA 1
ATOM 1317 C C . SER A 1 176 ? 52.277 -14.293 15.841 1.00 22.23 176 SER A C 1
ATOM 1318 O O . SER A 1 176 ? 53.352 -14.321 15.247 1.00 23.41 176 SER A O 1
ATOM 1321 N N . SER A 1 177 ? 52.184 -13.964 17.125 1.00 22.06 177 SER A N 1
ATOM 1322 C CA . SER A 1 177 ? 53.367 -13.578 17.896 1.00 22.15 177 SER A CA 1
ATOM 1323 C C . SER A 1 177 ? 54.253 -14.738 18.317 1.00 22.78 177 SER A C 1
ATOM 1324 O O . SER A 1 177 ? 53.864 -15.903 18.243 1.00 22.07 177 SER A O 1
ATOM 1327 N N . GLY A 1 178 ? 55.451 -14.390 18.780 1.00 22.67 178 GLY A N 1
ATOM 1328 C CA . GLY A 1 178 ? 56.391 -15.395 19.238 1.00 23.24 178 GLY A CA 1
ATOM 1329 C C . GLY A 1 178 ? 55.849 -16.021 20.500 1.00 22.79 178 GLY A C 1
ATOM 1330 O O . GLY A 1 178 ? 56.076 -17.192 20.761 1.00 23.06 178 GLY A O 1
ATOM 1331 N N . TRP A 1 179 ? 55.128 -15.232 21.290 1.00 22.66 179 TRP A N 1
ATOM 1332 C CA . TRP A 1 179 ? 54.532 -15.736 22.520 1.00 22.97 179 TRP A CA 1
ATOM 1333 C C . TRP A 1 179 ? 53.615 -16.911 22.216 1.00 23.08 179 TRP A C 1
ATOM 1334 O O . TRP A 1 179 ? 53.581 -17.895 22.953 1.00 23.01 179 TRP A O 1
ATOM 1345 N N . ASP A 1 180 ? 52.865 -16.805 21.124 1.00 23.79 180 ASP A N 1
ATOM 1346 C CA . ASP A 1 180 ? 51.947 -17.875 20.744 1.00 24.27 180 ASP A CA 1
ATOM 1347 C C . ASP A 1 180 ? 52.704 -19.174 20.453 1.00 25.39 180 ASP A C 1
ATOM 1348 O O . ASP A 1 180 ? 52.295 -20.252 20.886 1.00 25.46 180 ASP A O 1
ATOM 1353 N N . LYS A 1 181 ? 53.808 -19.066 19.723 1.00 26.35 181 LYS A N 1
ATOM 1354 C CA . LYS A 1 181 ? 54.603 -20.248 19.394 1.00 28.15 181 LYS A CA 1
ATOM 1355 C C . LYS A 1 181 ? 55.269 -20.759 20.669 1.00 28.42 181 LYS A C 1
ATOM 1356 O O . LYS A 1 181 ? 55.392 -21.960 20.879 1.00 28.73 181 LYS A O 1
ATOM 1362 N N . LEU A 1 182 ? 55.686 -19.828 21.525 1.00 29.17 182 LEU A N 1
ATOM 1363 C CA . LEU A 1 182 ? 56.330 -20.178 22.786 1.00 29.86 182 LEU A CA 1
ATOM 1364 C C . LEU A 1 182 ? 55.396 -20.962 23.701 1.00 30.17 182 LEU A C 1
ATOM 1365 O O . LEU A 1 182 ? 55.750 -22.034 24.192 1.00 30.67 182 LEU A O 1
ATOM 1370 N N . TRP A 1 183 ? 54.203 -20.423 23.942 1.00 30.25 183 TRP A N 1
ATOM 1371 C CA . TRP A 1 183 ? 53.261 -21.085 24.825 1.00 30.41 183 TRP A CA 1
ATOM 1372 C C . TRP A 1 183 ? 52.788 -22.419 24.274 1.00 31.39 183 TRP A C 1
ATOM 1373 O O . TRP A 1 183 ? 52.580 -23.363 25.034 1.00 30.78 183 TRP A O 1
ATOM 1384 N N . LYS A 1 184 ? 52.622 -22.506 22.957 1.00 32.28 184 LYS A N 1
ATOM 1385 C CA . LYS A 1 184 ? 52.181 -23.758 22.350 1.00 33.89 184 LYS A CA 1
ATOM 1386 C C . LYS A 1 184 ? 53.211 -24.866 22.576 1.00 35.00 184 LYS A C 1
ATOM 1387 O O . LYS A 1 184 ? 52.872 -25.952 23.033 1.00 34.68 184 LYS A O 1
ATOM 1393 N N . LYS A 1 185 ? 54.471 -24.567 22.273 1.00 36.64 185 LYS A N 1
ATOM 1394 C CA . LYS A 1 185 ? 55.554 -25.542 22.395 1.00 38.78 185 LYS A CA 1
ATOM 1395 C C . LYS A 1 185 ? 56.153 -25.771 23.791 1.00 39.97 185 LYS A C 1
ATOM 1396 O O . LYS A 1 185 ? 56.451 -26.912 24.158 1.00 40.15 185 LYS A O 1
ATOM 1402 N N . TYR A 1 186 ? 56.339 -24.701 24.562 1.00 41.23 186 TYR A N 1
ATOM 1403 C CA . TYR A 1 186 ? 56.928 -24.824 25.896 1.00 42.27 186 TYR A CA 1
ATOM 1404 C C . TYR A 1 186 ? 55.988 -24.524 27.055 1.00 43.23 186 TYR A C 1
ATOM 1405 O O . TYR A 1 186 ? 56.384 -24.631 28.218 1.00 43.20 186 TYR A O 1
ATOM 1414 N N . GLY A 1 187 ? 54.751 -24.148 26.743 1.00 44.14 187 GLY A N 1
ATOM 1415 C CA . GLY A 1 187 ? 53.786 -23.830 27.780 1.00 45.24 187 GLY A CA 1
ATOM 1416 C C . GLY A 1 187 ? 53.686 -24.843 28.906 1.00 46.28 187 GLY A C 1
ATOM 1417 O O . GLY A 1 187 ? 53.774 -24.485 30.081 1.00 46.27 187 GLY A O 1
ATOM 1418 N N . SER A 1 188 ? 53.508 -26.110 28.552 1.00 47.19 188 SER A N 1
ATOM 1419 C CA . SER A 1 188 ? 53.376 -27.173 29.544 1.00 48.22 188 SER A CA 1
ATOM 1420 C C . SER A 1 188 ? 54.616 -27.339 30.418 1.00 49.03 188 SER A C 1
ATOM 1421 O O . SER A 1 188 ? 54.521 -27.758 31.573 1.00 49.19 188 SER A O 1
ATOM 1424 N N . ARG A 1 189 ? 55.778 -27.009 29.869 1.00 49.83 189 ARG A N 1
ATOM 1425 C CA . ARG A 1 189 ? 57.026 -27.146 30.611 1.00 50.59 189 ARG A CA 1
ATOM 1426 C C . ARG A 1 189 ? 57.251 -26.003 31.597 1.00 50.60 189 ARG A C 1
ATOM 1427 O O . ARG A 1 189 ? 58.045 -26.128 32.528 1.00 50.85 189 ARG A O 1
ATOM 1435 N N . PHE A 1 190 ? 56.551 -24.892 31.389 1.00 50.42 190 PHE A N 1
ATOM 1436 C CA . PHE A 1 190 ? 56.666 -23.731 32.265 1.00 50.03 190 PHE A CA 1
ATOM 1437 C C . PHE A 1 190 ? 55.797 -23.917 33.508 1.00 49.76 190 PHE A C 1
ATOM 1438 O O . PHE A 1 190 ? 54.856 -24.714 33.502 1.00 49.51 190 PHE A O 1
ATOM 1446 N N . PRO A 1 191 ? 56.112 -23.192 34.596 1.00 49.67 191 PRO A N 1
ATOM 1447 C CA . PRO A 1 191 ? 55.348 -23.280 35.846 1.00 49.39 191 PRO A CA 1
ATOM 1448 C C . PRO A 1 191 ? 53.910 -22.838 35.590 1.00 49.08 191 PRO A C 1
ATOM 1449 O O . PRO A 1 191 ? 53.651 -22.098 34.642 1.00 49.16 191 PRO A O 1
ATOM 1453 N N . GLN A 1 192 ? 52.977 -23.281 36.428 1.00 48.53 192 GLN A N 1
ATOM 1454 C CA . GLN A 1 192 ? 51.576 -22.917 36.239 1.00 48.07 192 GLN A CA 1
ATOM 1455 C C . GLN A 1 192 ? 50.862 -22.415 37.494 1.00 47.62 192 GLN A C 1
ATOM 1456 O O . GLN A 1 192 ? 50.651 -23.168 38.447 1.00 47.53 192 GLN A O 1
ATOM 1458 N N . ASP A 1 193 ? 50.485 -21.139 37.476 1.00 46.83 193 ASP A N 1
ATOM 1459 C CA . ASP A 1 193 ? 49.764 -20.520 38.585 1.00 45.94 193 ASP A CA 1
ATOM 1460 C C . ASP A 1 193 ? 48.345 -20.248 38.105 1.00 45.20 193 ASP A C 1
ATOM 1461 O O . ASP A 1 193 ? 48.146 -19.782 36.981 1.00 45.27 193 ASP A O 1
ATOM 1463 N N . ASP A 1 194 ? 47.358 -20.546 38.944 1.00 44.17 194 ASP A N 1
ATOM 1464 C CA . ASP A 1 194 ? 45.968 -20.329 38.563 1.00 43.49 194 ASP A CA 1
ATOM 1465 C C . ASP A 1 194 ? 45.647 -18.840 38.529 1.00 42.23 194 ASP A C 1
ATOM 1466 O O . ASP A 1 194 ? 44.484 -18.441 38.453 1.00 42.84 194 ASP A O 1
ATOM 1471 N N . LEU A 1 195 ? 46.693 -18.025 38.568 1.00 40.69 195 LEU A N 1
ATOM 1472 C CA . LEU A 1 195 ? 46.560 -16.572 38.556 1.00 39.66 195 LEU A CA 1
ATOM 1473 C C . LEU A 1 195 ? 46.598 -16.022 37.127 1.00 38.12 195 LEU A C 1
ATOM 1474 O O . LEU A 1 195 ? 46.506 -14.812 36.912 1.00 37.73 195 LEU A O 1
ATOM 1479 N N . CYS A 1 196 ? 46.726 -16.911 36.149 1.00 36.42 196 CYS A N 1
ATOM 1480 C CA . CYS A 1 196 ? 46.800 -16.476 34.764 1.00 34.77 196 CYS A CA 1
ATOM 1481 C C . CYS A 1 196 ? 46.649 -17.617 33.771 1.00 32.83 196 CYS A C 1
ATOM 1482 O O . CYS A 1 196 ? 46.931 -18.777 34.081 1.00 32.09 196 CYS A O 1
ATOM 1485 N N . GLN A 1 197 ? 46.219 -17.264 32.566 1.00 30.41 197 GLN A N 1
ATOM 1486 C CA . GLN A 1 197 ? 46.040 -18.226 31.489 1.00 28.19 197 GLN A CA 1
ATOM 1487 C C . GLN A 1 197 ? 46.558 -17.592 30.204 1.00 27.22 197 GLN A C 1
ATOM 1488 O O . GLN A 1 197 ? 46.465 -16.369 30.018 1.00 25.23 197 GLN A O 1
ATOM 1494 N N . TYR A 1 198 ? 47.133 -18.419 29.336 1.00 25.57 198 TYR A N 1
ATOM 1495 C CA . TYR A 1 198 ? 47.659 -17.936 28.069 1.00 25.04 198 TYR A CA 1
ATOM 1496 C C . TYR A 1 198 ? 46.475 -17.555 27.183 1.00 23.78 198 TYR A C 1
ATOM 1497 O O . TYR A 1 198 ? 45.512 -18.309 27.068 1.00 24.05 198 TYR A O 1
ATOM 1506 N N . ILE A 1 199 ? 46.550 -16.384 26.568 1.00 21.84 199 ILE A N 1
ATOM 1507 C CA . ILE A 1 199 ? 45.488 -15.907 25.683 1.00 20.64 199 ILE A CA 1
ATOM 1508 C C . ILE A 1 199 ? 46.128 -15.153 24.531 1.00 19.30 199 ILE A C 1
ATOM 1509 O O . ILE A 1 199 ? 47.075 -14.396 24.748 1.00 19.01 199 ILE A O 1
ATOM 1514 N N . THR A 1 200 ? 45.629 -15.379 23.315 1.00 17.87 200 THR A N 1
ATOM 1515 C CA . THR A 1 200 ? 46.116 -14.682 22.116 1.00 17.20 200 THR A CA 1
ATOM 1516 C C . THR A 1 200 ? 44.883 -14.120 21.402 1.00 16.29 200 THR A C 1
ATOM 1517 O O . THR A 1 200 ? 43.756 -14.445 21.773 1.00 16.88 200 THR A O 1
ATOM 1521 N N . SER A 1 201 ? 45.083 -13.299 20.374 1.00 16.22 201 SER A N 1
ATOM 1522 C CA . SER A 1 201 ? 43.940 -12.735 19.656 1.00 16.15 201 SER A CA 1
ATOM 1523 C C . SER A 1 201 ? 43.072 -13.849 19.068 1.00 16.29 201 SER A C 1
ATOM 1524 O O . SER A 1 201 ? 41.862 -13.685 18.912 1.00 16.44 201 SER A O 1
ATOM 1527 N N . ASP A 1 202 ? 43.687 -14.988 18.755 1.00 16.63 202 ASP A N 1
ATOM 1528 C CA . ASP A 1 202 ? 42.955 -16.136 18.201 1.00 17.85 202 ASP A CA 1
ATOM 1529 C C . ASP A 1 202 ? 41.844 -16.564 19.147 1.00 17.33 202 ASP A C 1
ATOM 1530 O O . ASP A 1 202 ? 40.716 -16.830 18.729 1.00 16.61 202 ASP A O 1
ATOM 1535 N N . ASP A 1 203 ? 42.181 -16.658 20.428 1.00 16.86 203 ASP A N 1
ATOM 1536 C CA . ASP A 1 203 ? 41.216 -17.060 21.438 1.00 17.23 203 ASP A CA 1
ATOM 1537 C C . ASP A 1 203 ? 40.073 -16.061 21.529 1.00 16.64 203 ASP A C 1
ATOM 1538 O O . ASP A 1 203 ? 38.909 -16.443 21.595 1.00 16.19 203 ASP A O 1
ATOM 1543 N N . LEU A 1 204 ? 40.415 -14.775 21.519 1.00 15.80 204 LEU A N 1
ATOM 1544 C CA . LEU A 1 204 ? 39.405 -13.733 21.614 1.00 15.23 204 LEU A CA 1
ATOM 1545 C C . LEU A 1 204 ? 38.493 -13.628 20.389 1.00 15.02 204 LEU A C 1
ATOM 1546 O O . LEU A 1 204 ? 37.273 -13.449 20.541 1.00 14.96 204 LEU A O 1
ATOM 1551 N N . THR A 1 205 ? 39.048 -13.749 19.182 1.00 14.66 205 THR A N 1
ATOM 1552 C CA . THR A 1 205 ? 38.189 -13.643 18.008 1.00 14.43 205 THR A CA 1
ATOM 1553 C C . THR A 1 205 ? 37.218 -14.819 17.948 1.00 15.13 205 THR A C 1
ATOM 1554 O O . THR A 1 205 ? 36.073 -14.668 17.522 1.00 13.76 205 THR A O 1
ATOM 1558 N N . GLN A 1 206 ? 37.663 -15.991 18.389 1.00 15.10 206 GLN A N 1
ATOM 1559 C CA . GLN A 1 206 ? 36.756 -17.137 18.407 1.00 16.64 206 GLN A CA 1
ATOM 1560 C C . GLN A 1 206 ? 35.620 -16.857 19.393 1.00 15.52 206 GLN A C 1
ATOM 1561 O O . GLN A 1 206 ? 34.444 -17.086 19.092 1.00 16.31 206 GLN A O 1
ATOM 1567 N N . MET A 1 207 ? 35.975 -16.366 20.575 1.00 14.30 207 MET A N 1
ATOM 1568 C CA . MET A 1 207 ? 34.976 -16.058 21.583 1.00 14.56 207 MET A CA 1
ATOM 1569 C C . MET A 1 207 ? 34.013 -14.981 21.112 1.00 14.37 207 MET A C 1
ATOM 1570 O O . MET A 1 207 ? 32.816 -15.054 21.369 1.00 13.74 207 MET A O 1
ATOM 1575 N N . LEU A 1 208 ? 34.540 -13.968 20.429 1.00 13.20 208 LEU A N 1
ATOM 1576 C CA . LEU A 1 208 ? 33.701 -12.875 19.963 1.00 13.31 208 LEU A CA 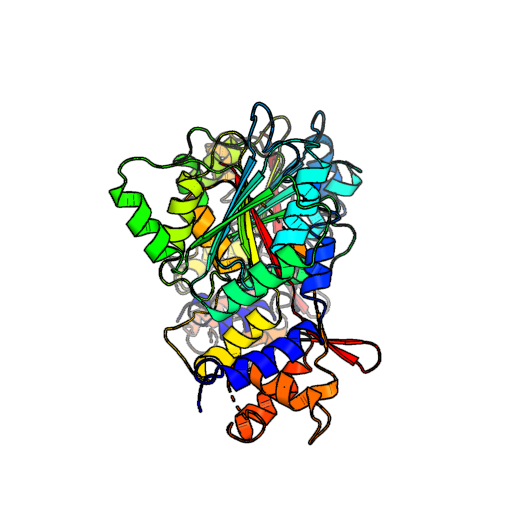1
ATOM 1577 C C . LEU A 1 208 ? 32.762 -13.346 18.867 1.00 13.65 208 LEU A C 1
ATOM 1578 O O . LEU A 1 208 ? 31.588 -12.975 18.862 1.00 13.53 208 LEU 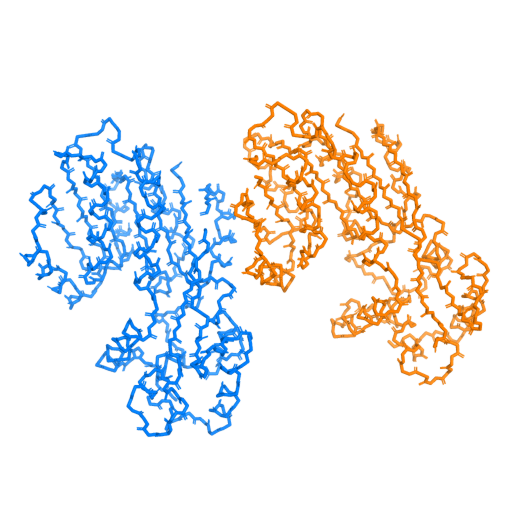A O 1
ATOM 1583 N N . ASP A 1 209 ? 33.270 -14.152 17.937 1.00 14.36 209 ASP A N 1
ATOM 1584 C CA . ASP A 1 209 ? 32.404 -14.672 16.876 1.00 15.60 209 ASP A CA 1
ATOM 1585 C C . ASP A 1 209 ? 31.218 -15.397 17.543 1.00 16.08 209 ASP A C 1
ATOM 1586 O O . ASP A 1 209 ? 30.048 -15.129 17.228 1.00 16.99 209 ASP A O 1
ATOM 1591 N N . ASN A 1 210 ? 31.527 -16.307 18.463 1.00 16.65 210 ASN A N 1
ATOM 1592 C CA . ASN A 1 210 ? 30.490 -17.072 19.161 1.00 17.16 210 ASN A CA 1
ATOM 1593 C C . ASN A 1 210 ? 29.539 -16.184 19.969 1.00 17.52 210 ASN A C 1
ATOM 1594 O O . ASN A 1 210 ? 28.348 -16.481 20.070 1.00 16.90 210 ASN A O 1
ATOM 1599 N N . LEU A 1 211 ? 30.052 -15.091 20.535 1.00 16.57 211 LEU A N 1
ATOM 1600 C CA . LEU A 1 211 ? 29.196 -14.177 21.287 1.00 16.22 211 LEU A CA 1
ATOM 1601 C C . LEU A 1 211 ? 28.336 -13.366 20.319 1.00 16.07 211 LEU A C 1
ATOM 1602 O O . LEU A 1 211 ? 27.323 -12.793 20.708 1.00 17.06 211 LEU A O 1
ATOM 1607 N N . GLY A 1 212 ? 28.748 -13.303 19.058 1.00 16.54 212 GLY A N 1
ATOM 1608 C CA . GLY A 1 212 ? 27.973 -12.554 18.079 1.00 17.06 212 GLY A CA 1
ATOM 1609 C C . GLY A 1 212 ? 28.179 -11.050 18.135 1.00 17.85 212 GLY A C 1
ATOM 1610 O O . GLY A 1 212 ? 27.364 -10.278 17.617 1.00 17.96 212 GLY A O 1
ATOM 1611 N N . LEU A 1 213 ? 29.269 -10.617 18.760 1.00 17.23 213 LEU A N 1
ATOM 1612 C CA . LEU A 1 213 ? 29.548 -9.188 18.871 1.00 17.86 213 LEU A CA 1
ATOM 1613 C C . LEU A 1 213 ? 30.212 -8.653 17.607 1.00 18.39 213 LEU A C 1
ATOM 1614 O O . LEU A 1 213 ? 30.847 -9.407 16.880 1.00 18.42 213 LEU A O 1
ATOM 1619 N N . LYS A 1 214 ? 30.059 -7.359 17.335 1.00 18.69 214 LYS A N 1
ATOM 1620 C CA . LYS A 1 214 ? 30.688 -6.759 16.154 1.00 19.03 214 LYS A CA 1
ATOM 1621 C C . LYS A 1 214 ? 32.056 -6.208 16.559 1.00 18.76 214 LYS A C 1
ATOM 1622 O O . LYS A 1 214 ? 32.158 -5.458 17.525 1.00 19.31 214 LYS A O 1
ATOM 1624 N N . TYR A 1 215 ? 33.096 -6.559 15.813 1.00 18.52 215 TYR A N 1
ATOM 1625 C CA . TYR A 1 215 ? 34.438 -6.102 16.151 1.00 18.49 215 TYR A CA 1
ATOM 1626 C C . TYR A 1 215 ? 35.404 -6.105 14.967 1.00 19.32 215 TYR A C 1
ATOM 1627 O O . TYR A 1 215 ? 35.131 -6.701 13.922 1.00 18.18 215 TYR A O 1
ATOM 1636 N N . GLU A 1 216 ? 36.536 -5.433 15.157 1.00 19.63 216 GLU A N 1
ATOM 1637 C CA . GLU A 1 216 ? 37.613 -5.394 14.169 1.00 22.35 216 GLU A CA 1
ATOM 1638 C C . GLU A 1 216 ? 38.921 -5.608 14.927 1.00 22.94 216 GLU A C 1
ATOM 1639 O O . GLU A 1 216 ? 39.113 -5.033 15.997 1.00 21.76 216 GLU A O 1
ATOM 1652 N N . TYR A 1 218 ? 43.174 -5.503 14.737 1.00 27.64 218 TYR A N 1
ATOM 1653 C CA . TYR A 1 218 ? 44.319 -4.953 14.024 1.00 28.89 218 TYR A CA 1
ATOM 1654 C C . TYR A 1 218 ? 45.617 -5.389 14.704 1.00 27.94 218 TYR A C 1
ATOM 1655 O O . TYR A 1 218 ? 45.734 -5.327 15.927 1.00 27.59 218 TYR A O 1
ATOM 1664 N N . ASP A 1 219 ? 46.584 -5.849 13.916 1.00 26.75 219 ASP A N 1
ATOM 1665 C CA . ASP A 1 219 ? 47.865 -6.270 14.469 1.00 26.16 219 ASP A CA 1
ATOM 1666 C C . ASP A 1 219 ? 48.964 -5.264 14.144 1.00 26.47 219 ASP A C 1
ATOM 1667 O O . ASP A 1 219 ? 48.986 -4.686 13.064 1.00 26.18 219 ASP A O 1
ATOM 1672 N N . LEU A 1 220 ? 49.864 -5.052 15.092 1.00 26.88 220 LEU A N 1
ATOM 1673 C CA . LEU A 1 220 ? 50.992 -4.155 14.878 1.00 27.60 220 LEU A CA 1
ATOM 1674 C C . LEU A 1 220 ? 52.243 -4.857 15.366 1.00 28.61 220 LEU A C 1
ATOM 1675 O O . LEU A 1 220 ? 52.284 -5.399 16.477 1.00 27.87 220 LEU A O 1
ATOM 1680 N N . LEU A 1 221 ? 53.262 -4.861 14.518 1.00 29.87 221 LEU A N 1
ATOM 1681 C CA . LEU A 1 221 ? 54.525 -5.491 14.857 1.00 31.36 221 LEU A CA 1
ATOM 1682 C C . LEU A 1 221 ? 55.140 -4.808 16.076 1.00 32.25 221 LEU A C 1
ATOM 1683 O O . LEU A 1 221 ? 55.089 -3.584 16.216 1.00 33.00 221 LEU A O 1
ATOM 1688 N N . SER A 1 222 ? 55.696 -5.617 16.964 1.00 33.47 222 SER A N 1
ATOM 1689 C CA . SER A 1 222 ? 56.359 -5.127 18.159 1.00 34.88 222 SER A CA 1
ATOM 1690 C C . SER A 1 222 ? 57.455 -6.135 18.432 1.00 36.17 222 SER A C 1
ATOM 1691 O O . SER A 1 222 ? 57.295 -7.324 18.158 1.00 36.16 222 SER A O 1
ATOM 1694 N N . THR A 1 223 ? 58.575 -5.668 18.962 1.00 37.61 223 THR A N 1
ATOM 1695 C CA . THR A 1 223 ? 59.683 -6.566 19.224 1.00 38.93 223 THR A CA 1
ATOM 1696 C C . THR A 1 223 ? 60.199 -6.466 20.640 1.00 39.92 223 THR A C 1
ATOM 1697 O O . THR A 1 223 ? 59.976 -5.473 21.331 1.00 40.30 223 THR A O 1
ATOM 1701 N N . MET A 1 224 ? 60.888 -7.517 21.061 1.00 41.05 224 MET A N 1
ATOM 1702 C CA . MET A 1 224 ? 61.476 -7.591 22.387 1.00 42.41 224 MET A CA 1
ATOM 1703 C C . MET A 1 224 ? 62.967 -7.872 22.224 1.00 43.15 224 MET A C 1
ATOM 1704 O O . MET A 1 224 ? 63.349 -8.977 21.833 1.00 43.12 224 MET A O 1
ATOM 1709 N N . ASP A 1 225 ? 63.796 -6.868 22.510 1.00 43.69 225 ASP A N 1
ATOM 1710 C CA . ASP A 1 225 ? 65.235 -7.036 22.397 1.00 44.59 225 ASP A CA 1
ATOM 1711 C C . ASP A 1 225 ? 65.710 -8.177 23.274 1.00 44.98 225 ASP A C 1
ATOM 1712 O O . ASP A 1 225 ? 65.895 -8.010 24.480 1.00 45.13 225 ASP A O 1
ATOM 1713 N N . ILE A 1 226 ? 65.903 -9.340 22.664 1.00 45.38 226 ILE A N 1
ATOM 1714 C CA . ILE A 1 226 ? 66.343 -10.532 23.378 1.00 46.29 226 ILE A CA 1
ATOM 1715 C C . ILE A 1 226 ? 67.835 -10.770 23.122 1.00 46.97 226 ILE A C 1
ATOM 1716 O O . ILE A 1 226 ? 68.391 -11.804 23.497 1.00 46.96 226 ILE A O 1
ATOM 1721 N N . SER A 1 227 ? 68.477 -9.796 22.484 1.00 47.74 227 SER A N 1
ATOM 1722 C CA . SER A 1 227 ? 69.900 -9.887 22.170 1.00 48.79 227 SER A CA 1
ATOM 1723 C C . SER A 1 227 ? 70.733 -10.270 23.397 1.00 49.03 227 SER A C 1
ATOM 1724 O O . SER A 1 227 ? 71.416 -11.293 23.403 1.00 49.20 227 SER A O 1
ATOM 1727 N N . ASP A 1 228 ? 70.660 -9.447 24.436 1.00 49.65 228 ASP A N 1
ATOM 1728 C CA . ASP A 1 228 ? 71.417 -9.676 25.665 1.00 50.30 228 ASP A CA 1
ATOM 1729 C C . ASP A 1 228 ? 71.237 -11.058 26.293 1.00 50.60 228 ASP A C 1
ATOM 1730 O O . ASP A 1 228 ? 72.086 -11.499 27.061 1.00 50.43 228 ASP A O 1
ATOM 1732 N N . CYS A 1 229 ? 70.139 -11.740 25.980 1.00 51.24 229 CYS A N 1
ATOM 1733 C CA . CYS A 1 229 ? 69.900 -13.064 26.548 1.00 51.80 229 CYS A CA 1
ATOM 1734 C C . CYS A 1 229 ? 70.986 -14.069 26.172 1.00 52.29 229 CYS A C 1
ATOM 1735 O O . CYS A 1 229 ? 71.186 -15.061 26.874 1.00 52.08 229 CYS A O 1
ATOM 1738 N N . PHE A 1 230 ? 71.687 -13.805 25.072 1.00 53.16 230 PHE A N 1
ATOM 1739 C CA . PHE A 1 230 ? 72.744 -14.699 24.598 1.00 54.37 230 PHE A CA 1
ATOM 1740 C C . PHE A 1 230 ? 74.044 -14.612 25.405 1.00 55.02 230 PHE A C 1
ATOM 1741 O O . PHE A 1 230 ? 74.752 -15.610 25.563 1.00 55.05 230 PHE A O 1
ATOM 1743 N N . ILE A 1 231 ? 74.358 -13.421 25.908 1.00 55.72 231 ILE A N 1
ATOM 1744 C CA . ILE A 1 231 ? 75.573 -13.219 26.692 1.00 56.28 231 ILE A CA 1
ATOM 1745 C C . ILE A 1 231 ? 75.456 -13.857 28.072 1.00 56.82 231 ILE A C 1
ATOM 1746 O O . ILE A 1 231 ? 74.575 -13.502 28.857 1.00 56.90 231 ILE A O 1
ATOM 1748 N N . ASP A 1 232 ? 76.350 -14.797 28.364 1.00 57.25 232 ASP A N 1
ATOM 1749 C CA . ASP A 1 232 ? 76.346 -15.489 29.648 1.00 57.87 232 ASP A CA 1
ATOM 1750 C C . ASP A 1 232 ? 76.646 -14.532 30.796 1.00 58.28 232 ASP A C 1
ATOM 1751 O O . ASP A 1 232 ? 77.441 -13.600 30.652 1.00 58.46 232 ASP A O 1
ATOM 1753 N N . GLY A 1 233 ? 75.999 -14.771 31.934 1.00 58.79 233 GLY A N 1
ATOM 1754 C CA . GLY A 1 233 ? 76.202 -13.938 33.107 1.00 59.12 233 GLY A CA 1
ATOM 1755 C C . GLY A 1 233 ? 75.639 -12.533 32.987 1.00 59.42 233 GLY A C 1
ATOM 1756 O O . GLY A 1 233 ? 75.537 -11.815 33.984 1.00 59.54 233 GLY A O 1
ATOM 1757 N N . ASN A 1 234 ? 75.269 -12.140 31.772 1.00 59.69 234 ASN A N 1
ATOM 1758 C CA . ASN A 1 234 ? 74.726 -10.808 31.530 1.00 59.96 234 ASN A CA 1
ATOM 1759 C C . ASN A 1 234 ? 73.540 -10.511 32.444 1.00 60.06 234 ASN A C 1
ATOM 1760 O O . ASN A 1 234 ? 72.723 -11.390 32.725 1.00 60.20 234 ASN A O 1
ATOM 1765 N N . GLU A 1 235 ? 73.456 -9.264 32.901 1.00 59.95 235 GLU A N 1
ATOM 1766 C CA . GLU A 1 235 ? 72.384 -8.829 33.790 1.00 59.98 235 GLU A CA 1
ATOM 1767 C C . GLU A 1 235 ? 71.045 -8.710 33.065 1.00 59.81 235 GLU A C 1
ATOM 1768 O O . GLU A 1 235 ? 70.052 -9.317 33.468 1.00 59.81 235 GLU A O 1
ATOM 1774 N N . ASN A 1 236 ? 71.025 -7.919 31.996 1.00 59.65 236 ASN A N 1
ATOM 1775 C CA . ASN A 1 236 ? 69.809 -7.713 31.217 1.00 59.41 236 ASN A CA 1
ATOM 1776 C C . ASN A 1 236 ? 69.305 -9.030 30.627 1.00 58.88 236 ASN A C 1
ATOM 1777 O O . ASN A 1 236 ? 68.106 -9.301 30.634 1.00 58.64 236 ASN A O 1
ATOM 1782 N N . GLY A 1 237 ? 70.230 -9.839 30.120 1.00 58.25 237 GLY A N 1
ATOM 1783 C CA . GLY A 1 237 ? 69.869 -11.114 29.523 1.00 57.64 237 GLY A CA 1
ATOM 1784 C C . GLY A 1 237 ? 69.088 -12.059 30.417 1.00 57.22 237 GLY A C 1
ATOM 1785 O O . GLY A 1 237 ? 68.048 -12.578 30.019 1.00 57.06 237 GLY A O 1
ATOM 1786 N N . ASP A 1 238 ? 69.584 -12.290 31.628 1.00 56.81 238 ASP A N 1
ATOM 1787 C CA . ASP A 1 238 ? 68.918 -13.193 32.565 1.00 56.49 238 ASP A CA 1
ATOM 1788 C C . ASP A 1 238 ? 67.565 -12.663 33.028 1.00 56.01 238 ASP A C 1
ATOM 1789 O O . ASP A 1 238 ? 66.603 -13.420 33.155 1.00 55.62 238 ASP A O 1
ATOM 1794 N N . LEU A 1 239 ? 67.504 -11.363 33.298 1.00 55.60 239 LEU A N 1
ATOM 1795 C CA . LEU A 1 239 ? 66.268 -10.735 33.744 1.00 55.17 239 LEU A CA 1
ATOM 1796 C C . LEU A 1 239 ? 65.189 -11.002 32.706 1.00 54.74 239 LEU A C 1
ATOM 1797 O O . LEU A 1 239 ? 64.040 -11.283 33.046 1.00 54.49 239 LEU A O 1
ATOM 1799 N N . LEU A 1 240 ? 65.575 -10.919 31.437 1.00 54.36 240 LEU A N 1
ATOM 1800 C CA . LEU A 1 240 ? 64.647 -11.153 30.342 1.00 54.06 240 LEU A CA 1
ATOM 1801 C C . LEU A 1 240 ? 64.337 -12.643 30.190 1.00 53.94 240 LEU A C 1
ATOM 1802 O O . LEU A 1 240 ? 63.301 -13.012 29.634 1.00 53.83 240 LEU A O 1
ATOM 1807 N N . TRP A 1 241 ? 65.232 -13.495 30.687 1.00 53.74 241 TRP A N 1
ATOM 1808 C CA . TRP A 1 241 ? 65.027 -14.945 30.622 1.00 53.61 241 TRP A CA 1
ATOM 1809 C C . TRP A 1 241 ? 63.893 -15.344 31.559 1.00 53.29 241 TRP A C 1
ATOM 1810 O O . TRP A 1 241 ? 63.058 -16.186 31.221 1.00 53.24 241 TRP A O 1
ATOM 1821 N N . ASP A 1 242 ? 63.880 -14.740 32.744 1.00 52.58 242 ASP A N 1
ATOM 1822 C CA . ASP A 1 242 ? 62.856 -15.022 33.746 1.00 51.93 242 ASP A CA 1
ATOM 1823 C C . ASP A 1 242 ? 61.484 -14.594 33.247 1.00 51.11 242 ASP A C 1
ATOM 1824 O O . ASP A 1 242 ? 60.492 -15.287 33.453 1.00 51.04 242 ASP A O 1
ATOM 1829 N N . PHE A 1 243 ? 61.442 -13.436 32.599 1.00 50.39 243 PHE A N 1
ATOM 1830 C CA . PHE A 1 243 ? 60.206 -12.887 32.060 1.00 49.52 243 PHE A CA 1
ATOM 1831 C C . PHE A 1 243 ? 59.629 -13.848 31.024 1.00 49.09 243 PHE A C 1
ATOM 1832 O O . PHE A 1 243 ? 58.581 -14.459 31.231 1.00 48.97 243 PHE A O 1
ATOM 1840 N N . LEU A 1 244 ? 60.339 -13.963 29.909 1.00 48.76 244 LEU A N 1
ATOM 1841 C CA . LEU A 1 244 ? 59.977 -14.831 28.794 1.00 48.38 244 LEU A CA 1
ATOM 1842 C C . LEU A 1 244 ? 59.431 -16.193 29.222 1.00 48.33 244 LEU A C 1
ATOM 1843 O O . LEU A 1 244 ? 58.461 -16.694 28.651 1.00 47.80 244 LEU A O 1
ATOM 1848 N N . THR A 1 245 ? 60.063 -16.785 30.230 1.00 48.36 245 THR A N 1
ATOM 1849 C CA . THR A 1 245 ? 59.668 -18.101 30.726 1.00 48.51 245 THR A CA 1
ATOM 1850 C C . THR A 1 245 ? 58.709 -18.068 31.911 1.00 48.89 245 THR A C 1
ATOM 1851 O O . THR A 1 245 ? 58.189 -19.109 32.322 1.00 48.96 245 THR A O 1
ATOM 1855 N N . GLU A 1 246 ? 58.475 -16.876 32.455 1.00 49.31 246 GLU A N 1
ATOM 1856 C CA . GLU A 1 246 ? 57.585 -16.713 33.601 1.00 49.96 246 GLU A CA 1
ATOM 1857 C C . GLU A 1 246 ? 58.061 -17.591 34.753 1.00 50.63 246 GLU A C 1
ATOM 1858 O O . GLU A 1 246 ? 57.258 -18.200 35.464 1.00 50.68 246 GLU A O 1
ATOM 1860 N N . THR A 1 247 ? 59.377 -17.656 34.929 1.00 51.39 247 THR A N 1
ATOM 1861 C CA . THR A 1 247 ? 59.962 -18.462 35.992 1.00 52.37 247 THR A CA 1
ATOM 1862 C C . THR A 1 247 ? 61.084 -17.705 36.692 1.00 52.74 247 THR A C 1
ATOM 1863 O O . THR A 1 247 ? 61.832 -16.953 36.065 1.00 52.97 247 THR A O 1
ATOM 1874 N N . ASN A 1 249 ? 64.578 -17.174 38.227 1.00 54.51 249 ASN A N 1
ATOM 1875 C CA . ASN A 1 249 ? 65.917 -17.708 37.998 1.00 54.62 249 ASN A CA 1
ATOM 1876 C C . ASN A 1 249 ? 65.858 -18.866 37.009 1.00 54.91 249 ASN A C 1
ATOM 1877 O O . ASN A 1 249 ? 66.051 -20.021 37.389 1.00 54.92 249 ASN A O 1
ATOM 1882 N N . PHE A 1 250 ? 65.596 -18.563 35.742 1.00 55.10 250 PHE A N 1
ATOM 1883 C CA . PHE A 1 250 ? 65.504 -19.617 34.744 1.00 55.37 250 PHE A CA 1
ATOM 1884 C C . PHE A 1 250 ? 66.868 -20.152 34.342 1.00 55.62 250 PHE A C 1
ATOM 1885 O O . PHE A 1 250 ? 67.108 -21.355 34.395 1.00 55.52 250 PHE A O 1
ATOM 1893 N N . ASN A 1 251 ? 67.754 -19.248 33.935 1.00 56.01 251 ASN A N 1
ATOM 1894 C CA . ASN A 1 251 ? 69.098 -19.614 33.506 1.00 56.38 251 ASN A CA 1
ATOM 1895 C C . ASN A 1 251 ? 69.930 -20.208 34.635 1.00 56.63 251 ASN A C 1
ATOM 1896 O O . ASN A 1 251 ? 71.160 -20.194 34.575 1.00 56.94 251 ASN A O 1
ATOM 1898 N N . ALA A 1 252 ? 69.264 -20.732 35.661 1.00 56.94 252 ALA A N 1
ATOM 1899 C CA . ALA A 1 252 ? 69.967 -21.323 36.795 1.00 57.21 252 ALA A CA 1
ATOM 1900 C C . ALA A 1 252 ? 69.140 -22.349 37.568 1.00 57.41 252 ALA A C 1
ATOM 1901 O O . ALA A 1 252 ? 69.663 -23.023 38.456 1.00 57.50 252 ALA A O 1
ATOM 1903 N N . THR A 1 253 ? 67.858 -22.475 37.236 1.00 57.48 253 THR A N 1
ATOM 1904 C CA . THR A 1 253 ? 66.989 -23.422 37.932 1.00 57.73 253 THR A CA 1
ATOM 1905 C C . THR A 1 253 ? 66.274 -24.367 36.976 1.00 57.88 253 THR A C 1
ATOM 1906 O O . THR A 1 253 ? 65.771 -25.413 37.386 1.00 57.55 253 THR A O 1
ATOM 1908 N N . ALA A 1 254 ? 66.228 -23.992 35.703 1.00 58.15 254 ALA A N 1
ATOM 1909 C CA . ALA A 1 254 ? 65.566 -24.806 34.693 1.00 58.46 254 ALA A CA 1
ATOM 1910 C C . ALA A 1 254 ? 66.465 -25.927 34.187 1.00 58.67 254 ALA A C 1
ATOM 1911 O O . ALA A 1 254 ? 67.668 -25.733 34.003 1.00 58.60 254 ALA A O 1
ATOM 1913 N N . PRO A 1 255 ? 65.888 -27.119 33.954 1.00 58.99 255 PRO A N 1
ATOM 1914 C CA . PRO A 1 255 ? 66.664 -28.259 33.460 1.00 59.19 255 PRO A CA 1
ATOM 1915 C C . PRO A 1 255 ? 67.586 -27.818 32.325 1.00 59.34 255 PRO A C 1
ATOM 1916 O O . PRO A 1 255 ? 67.184 -27.049 31.450 1.00 59.31 255 PRO A O 1
ATOM 1920 N N . PRO A 1 256 ? 68.838 -28.299 32.327 1.00 59.50 256 PRO A N 1
ATOM 1921 C CA . PRO A 1 256 ? 69.808 -27.939 31.289 1.00 59.45 256 PRO A CA 1
ATOM 1922 C C . PRO A 1 256 ? 69.323 -28.214 29.869 1.00 59.38 256 PRO A C 1
ATOM 1923 O O . PRO A 1 256 ? 69.669 -27.487 28.938 1.00 59.50 256 PRO A O 1
ATOM 1927 N N . ASP A 1 257 ? 68.523 -29.264 29.704 1.00 59.24 257 ASP A N 1
ATOM 1928 C CA . ASP A 1 257 ? 68.006 -29.613 28.387 1.00 59.20 257 ASP A CA 1
ATOM 1929 C C . ASP A 1 257 ? 66.995 -28.582 27.893 1.00 58.83 257 ASP A C 1
ATOM 1930 O O . ASP A 1 257 ? 67.080 -28.109 26.758 1.00 58.64 257 ASP A O 1
ATOM 1935 N N . LEU A 1 258 ? 66.043 -28.232 28.752 1.00 58.57 258 LEU A N 1
ATOM 1936 C CA . LEU A 1 258 ? 65.026 -27.251 28.399 1.00 58.14 258 LEU A CA 1
ATOM 1937 C C . LEU A 1 258 ? 65.677 -25.924 28.027 1.00 58.04 258 LEU A C 1
ATOM 1938 O O . LEU A 1 258 ? 65.245 -25.252 27.092 1.00 58.03 258 LEU A O 1
ATOM 1943 N N . ARG A 1 259 ? 66.722 -25.555 28.764 1.00 57.85 259 ARG A N 1
ATOM 1944 C CA . ARG A 1 259 ? 67.439 -24.307 28.520 1.00 57.71 259 ARG A CA 1
ATOM 1945 C C . ARG A 1 259 ? 68.120 -24.288 27.154 1.00 57.64 259 ARG A C 1
ATOM 1946 O O . ARG A 1 259 ? 68.182 -23.247 26.498 1.00 57.53 259 ARG A O 1
ATOM 1954 N N . ALA A 1 260 ? 68.632 -25.441 26.733 1.00 57.58 260 ALA A N 1
ATOM 1955 C CA . ALA A 1 260 ? 69.312 -25.555 25.445 1.00 57.34 260 ALA A CA 1
ATOM 1956 C C . ALA A 1 260 ? 68.316 -25.469 24.295 1.00 57.07 260 ALA A C 1
ATOM 1957 O O . ALA A 1 260 ? 68.493 -24.675 23.368 1.00 56.97 260 ALA A O 1
ATOM 1959 N N . GLU A 1 261 ? 67.275 -26.297 24.359 1.00 56.71 261 GLU A N 1
ATOM 1960 C CA . GLU A 1 261 ? 66.233 -26.317 23.332 1.00 56.34 261 GLU A CA 1
ATOM 1961 C C . GLU A 1 261 ? 65.679 -24.910 23.117 1.00 55.74 261 GLU A C 1
ATOM 1962 O O . GLU A 1 261 ? 65.818 -24.323 22.044 1.00 55.44 261 GLU A O 1
ATOM 1968 N N . LEU A 1 262 ? 65.043 -24.387 24.158 1.00 55.28 262 LEU A N 1
ATOM 1969 C CA . LEU A 1 262 ? 64.453 -23.059 24.125 1.00 54.77 262 LEU A CA 1
ATOM 1970 C C . LEU A 1 262 ? 65.455 -22.024 23.630 1.00 54.47 262 LEU A C 1
ATOM 1971 O O . LEU A 1 262 ? 65.126 -21.173 22.803 1.00 54.41 262 LEU A O 1
ATOM 1976 N N . GLY A 1 263 ? 66.681 -22.105 24.138 1.00 54.11 263 GLY A N 1
ATOM 1977 C CA . GLY A 1 263 ? 67.711 -21.165 23.740 1.00 53.62 263 GLY A CA 1
ATOM 1978 C C . GLY A 1 263 ? 67.949 -21.147 22.243 1.00 53.30 263 GLY A C 1
ATOM 1979 O O . GLY A 1 263 ? 68.283 -20.106 21.672 1.00 53.09 263 GLY A O 1
ATOM 1980 N N . LYS A 1 264 ? 67.776 -22.302 21.606 1.00 52.81 264 LYS A N 1
ATOM 1981 C CA . LYS A 1 264 ? 67.974 -22.424 20.168 1.00 52.41 264 LYS A CA 1
ATOM 1982 C C . LYS A 1 264 ? 66.758 -21.906 19.408 1.00 52.19 264 LYS A C 1
ATOM 1983 O O . LYS A 1 264 ? 66.900 -21.190 18.412 1.00 51.89 264 LYS A O 1
ATOM 1985 N N . ASP A 1 265 ? 65.566 -22.270 19.878 1.00 51.87 265 ASP A N 1
ATOM 1986 C CA . ASP A 1 265 ? 64.333 -21.832 19.233 1.00 51.68 265 ASP A CA 1
ATOM 1987 C C . ASP A 1 265 ? 64.181 -20.322 19.242 1.00 51.77 265 ASP A C 1
ATOM 1988 O O . ASP A 1 265 ? 63.760 -19.732 18.248 1.00 51.66 265 ASP A O 1
ATOM 1993 N N . LEU A 1 266 ? 64.516 -19.693 20.363 1.00 51.91 266 LEU A N 1
ATOM 1994 C CA . LEU A 1 266 ? 64.411 -18.245 20.454 1.00 52.29 266 LEU A CA 1
ATOM 1995 C C . LEU A 1 266 ? 65.185 -17.602 19.311 1.00 52.63 266 LEU A C 1
ATOM 1996 O O . LEU A 1 266 ? 64.976 -16.433 18.988 1.00 52.82 266 LEU A O 1
ATOM 2001 N N . GLN A 1 267 ? 66.072 -18.381 18.697 1.00 53.01 267 GLN A N 1
ATOM 2002 C CA . GLN A 1 267 ? 66.884 -17.906 17.585 1.00 53.36 267 GLN A CA 1
ATOM 2003 C C . GLN A 1 267 ? 66.216 -18.206 16.246 1.00 53.59 267 GLN A C 1
ATOM 2004 O O . GLN A 1 267 ? 66.559 -17.613 15.224 1.00 53.91 267 GLN A O 1
ATOM 2006 N N . GLU A 1 268 ? 65.260 -19.130 16.255 1.00 53.67 268 GLU A N 1
ATOM 2007 C CA . GLU A 1 268 ? 64.543 -19.497 15.041 1.00 53.79 268 GLU A CA 1
ATOM 2008 C C . GLU A 1 268 ? 63.584 -18.396 14.586 1.00 53.79 268 GLU A C 1
ATOM 2009 O O . GLU A 1 268 ? 63.046 -17.650 15.404 1.00 53.66 268 GLU A O 1
ATOM 2015 N N . PRO A 1 269 ? 63.358 -18.290 13.267 1.00 53.84 269 PRO A N 1
ATOM 2016 C CA . PRO A 1 269 ? 62.472 -17.293 12.657 1.00 53.90 269 PRO A CA 1
ATOM 2017 C C . PRO A 1 269 ? 61.028 -17.324 13.160 1.00 53.86 269 PRO A C 1
ATOM 2018 O O . PRO A 1 269 ? 60.317 -16.320 13.082 1.00 53.86 269 PRO A O 1
ATOM 2022 N N . GLU A 1 270 ? 60.596 -18.473 13.671 1.00 53.61 270 GLU A N 1
ATOM 2023 C CA . GLU A 1 270 ? 59.239 -18.607 14.184 1.00 53.38 270 GLU A CA 1
ATOM 2024 C C . GLU A 1 270 ? 59.056 -17.759 15.443 1.00 53.09 270 GLU A C 1
ATOM 2025 O O . GLU A 1 270 ? 57.963 -17.257 15.706 1.00 53.10 270 GLU A O 1
ATOM 2027 N N . PHE A 1 271 ? 60.130 -17.595 16.210 1.00 52.45 271 PHE A N 1
ATOM 2028 C CA . PHE A 1 271 ? 60.079 -16.811 17.441 1.00 52.07 271 PHE A CA 1
ATOM 2029 C C . PHE A 1 271 ? 60.668 -15.409 17.292 1.00 52.34 271 PHE A C 1
ATOM 2030 O O . PHE A 1 271 ? 60.070 -14.430 17.736 1.00 52.04 271 PHE A O 1
ATOM 2038 N N . SER A 1 272 ? 61.839 -15.310 16.668 1.00 52.50 272 SER A N 1
ATOM 2039 C CA . SER A 1 272 ? 62.491 -14.014 16.517 1.00 52.95 272 SER A CA 1
ATOM 2040 C C . SER A 1 272 ? 63.068 -13.741 15.134 1.00 53.27 272 SER A C 1
ATOM 2041 O O . SER A 1 272 ? 63.074 -14.605 14.257 1.00 52.98 272 SER A O 1
ATOM 2044 N N . ALA A 1 273 ? 63.557 -12.517 14.967 1.00 53.77 273 ALA A N 1
ATOM 2045 C CA . ALA A 1 273 ? 64.175 -12.067 13.727 1.00 54.65 273 ALA A CA 1
ATOM 2046 C C . ALA A 1 273 ? 65.568 -11.543 14.074 1.00 55.13 273 ALA A C 1
ATOM 2047 O O . ALA A 1 273 ? 65.715 -10.725 14.981 1.00 55.29 273 ALA A O 1
ATOM 2049 N N . LYS A 1 274 ? 66.586 -12.020 13.364 1.00 55.91 274 LYS A N 1
ATOM 2050 C CA . LYS A 1 274 ? 67.958 -11.581 13.619 1.00 56.40 274 LYS A CA 1
ATOM 2051 C C . LYS A 1 274 ? 68.345 -10.432 12.692 1.00 56.85 274 LYS A C 1
ATOM 2052 O O . LYS A 1 274 ? 68.730 -10.653 11.539 1.00 56.97 274 LYS A O 1
ATOM 2054 N N . LYS A 1 275 ? 68.236 -9.207 13.202 1.00 57.04 275 LYS A N 1
ATOM 2055 C CA . LYS A 1 275 ? 68.571 -8.014 12.430 1.00 57.22 275 LYS A CA 1
ATOM 2056 C C . LYS A 1 275 ? 69.758 -7.283 13.050 1.00 57.32 275 LYS A C 1
ATOM 2057 O O . LYS A 1 275 ? 69.722 -6.903 14.222 1.00 57.45 275 LYS A O 1
ATOM 2059 N N . GLU A 1 276 ? 70.808 -7.086 12.259 1.00 57.26 276 GLU A N 1
ATOM 2060 C CA . GLU A 1 276 ? 72.004 -6.401 12.735 1.00 57.13 276 GLU A CA 1
ATOM 2061 C C . GLU A 1 276 ? 72.534 -7.077 13.997 1.00 56.93 276 GLU A C 1
ATOM 2062 O O . GLU A 1 276 ? 72.777 -6.416 15.008 1.00 57.07 276 GLU A O 1
ATOM 2064 N N . GLY A 1 277 ? 72.705 -8.395 13.931 1.00 56.45 277 GLY A N 1
ATOM 2065 C CA . GLY A 1 277 ? 73.200 -9.141 15.077 1.00 55.88 277 GLY A CA 1
ATOM 2066 C C . GLY A 1 277 ? 72.219 -9.156 16.236 1.00 55.33 277 GLY A C 1
ATOM 2067 O O . GLY A 1 277 ? 72.190 -10.100 17.032 1.00 55.42 277 GLY A O 1
ATOM 2068 N N . LYS A 1 278 ? 71.410 -8.103 16.324 1.00 54.41 278 LYS A N 1
ATOM 2069 C CA . LYS A 1 278 ? 70.415 -7.965 17.379 1.00 53.07 278 LYS A CA 1
ATOM 2070 C C . LYS A 1 278 ? 69.289 -8.979 17.206 1.00 52.13 278 LYS A C 1
ATOM 2071 O O . LYS A 1 278 ? 68.708 -9.098 16.126 1.00 52.18 278 LYS A O 1
ATOM 2073 N N . VAL A 1 279 ? 68.989 -9.709 18.276 1.00 50.66 279 VAL A N 1
ATOM 2074 C CA . VAL A 1 279 ? 67.929 -10.712 18.254 1.00 49.00 279 VAL A CA 1
ATOM 2075 C C . VAL A 1 279 ? 66.623 -10.096 18.767 1.00 47.54 279 VAL A C 1
ATOM 2076 O O . VAL A 1 279 ? 66.512 -9.736 19.941 1.00 47.27 279 VAL A O 1
ATOM 2078 N N . LEU A 1 280 ? 65.635 -9.978 17.885 1.00 45.78 280 LEU A N 1
ATOM 2079 C CA . LEU A 1 280 ? 64.355 -9.390 18.260 1.00 43.68 280 LEU A CA 1
ATOM 2080 C C . LEU A 1 280 ? 63.222 -10.416 18.291 1.00 41.88 280 LEU A C 1
ATOM 2081 O O . LEU A 1 280 ? 62.858 -10.988 17.266 1.00 41.95 280 LEU A O 1
ATOM 2086 N N . PHE A 1 281 ? 62.676 -10.636 19.482 1.00 39.68 281 PHE A N 1
ATOM 2087 C CA . PHE A 1 281 ? 61.579 -11.583 19.692 1.00 37.46 281 PHE A CA 1
ATOM 2088 C C . PHE A 1 281 ? 60.286 -10.974 19.151 1.00 35.52 281 PHE A C 1
ATOM 2089 O O . PHE A 1 281 ? 60.034 -9.776 19.328 1.00 35.63 281 PHE A O 1
ATOM 2097 N N . ASN A 1 282 ? 59.469 -11.795 18.497 1.00 33.24 282 ASN A N 1
ATOM 2098 C CA . ASN A 1 282 ? 58.212 -11.319 17.923 1.00 30.88 282 ASN A CA 1
ATOM 2099 C C . ASN A 1 282 ? 57.179 -11.047 19.021 1.00 29.03 282 ASN A C 1
ATOM 2100 O O . ASN A 1 282 ? 56.628 -11.971 19.618 1.00 28.36 282 ASN A O 1
ATOM 2105 N N . ASN A 1 283 ? 56.913 -9.773 19.273 1.00 27.87 283 ASN A N 1
ATOM 2106 C CA . ASN A 1 283 ? 55.972 -9.380 20.317 1.00 26.25 283 ASN A CA 1
ATOM 2107 C C . ASN A 1 283 ? 54.745 -8.712 19.703 1.00 24.96 283 ASN A C 1
ATOM 2108 O O . ASN A 1 283 ? 54.127 -7.847 20.325 1.00 24.38 283 ASN A O 1
ATOM 2113 N N . THR A 1 284 ? 54.392 -9.128 18.486 1.00 23.20 284 THR A N 1
ATOM 2114 C CA . THR A 1 284 ? 53.248 -8.559 17.777 1.00 21.68 284 THR A CA 1
ATOM 2115 C C . THR A 1 284 ? 51.996 -8.495 18.655 1.00 20.18 284 THR A C 1
ATOM 2116 O O . THR A 1 284 ? 51.618 -9.474 19.302 1.00 19.53 284 THR A O 1
ATOM 2120 N N . LEU A 1 285 ? 51.367 -7.323 18.667 1.00 18.57 285 LEU A N 1
ATOM 2121 C CA . LEU A 1 285 ? 50.173 -7.081 19.468 1.00 17.80 285 LEU A CA 1
ATOM 2122 C C . LEU A 1 285 ? 48.932 -7.002 18.606 1.00 16.79 285 LEU A C 1
ATOM 2123 O O . LEU A 1 285 ? 49.001 -6.612 17.446 1.00 17.42 285 LEU A O 1
ATOM 2128 N N . SER A 1 286 ? 47.796 -7.369 19.188 1.00 16.08 286 SER A N 1
ATOM 2129 C CA . SER A 1 286 ? 46.534 -7.305 18.482 1.00 15.96 286 SER A CA 1
ATOM 2130 C C . SER A 1 286 ? 45.656 -6.307 19.201 1.00 15.64 286 SER A C 1
ATOM 2131 O O . SER A 1 286 ? 45.552 -6.329 20.433 1.00 15.49 286 SER A O 1
ATOM 2134 N N . PHE A 1 287 ? 45.040 -5.422 18.429 1.00 15.02 287 PHE A N 1
ATOM 2135 C CA . PHE A 1 287 ? 44.165 -4.396 18.982 1.00 15.07 287 PHE A CA 1
ATOM 2136 C C . PHE A 1 287 ? 42.768 -4.692 18.456 1.00 15.39 287 PHE A C 1
ATOM 2137 O O . PHE A 1 287 ? 42.519 -4.620 17.247 1.00 15.24 287 PHE A O 1
ATOM 2145 N N . ILE A 1 288 ? 41.869 -5.048 19.372 1.00 14.50 288 ILE A N 1
ATOM 2146 C CA . ILE A 1 288 ? 40.494 -5.415 19.027 1.00 14.72 288 ILE A CA 1
ATOM 2147 C C . ILE A 1 288 ? 39.493 -4.361 19.483 1.00 14.30 288 ILE A C 1
ATOM 2148 O O . ILE A 1 288 ? 39.426 -4.050 20.662 1.00 15.00 288 ILE A O 1
ATOM 2153 N N . VAL A 1 289 ? 38.714 -3.829 18.547 1.00 14.37 289 VAL A N 1
ATOM 2154 C CA . VAL A 1 289 ? 37.702 -2.817 18.861 1.00 14.79 289 VAL A CA 1
ATOM 2155 C C . VAL A 1 289 ? 36.304 -3.388 18.682 1.00 15.29 289 VAL A C 1
ATOM 2156 O O . VAL A 1 289 ? 35.930 -3.825 17.584 1.00 14.89 289 VAL A O 1
ATOM 2160 N N . ILE A 1 290 ? 35.535 -3.376 19.770 1.00 15.40 290 ILE A N 1
ATOM 2161 C CA . ILE A 1 290 ? 34.172 -3.895 19.800 1.00 16.89 290 ILE A CA 1
ATOM 2162 C C . ILE A 1 290 ? 33.165 -2.741 19.846 1.00 18.16 290 ILE A C 1
ATOM 2163 O O . ILE A 1 290 ? 33.331 -1.805 20.620 1.00 16.50 290 ILE A O 1
ATOM 2168 N N . GLU A 1 291 ? 32.124 -2.823 19.018 1.00 19.76 291 GLU A N 1
ATOM 2169 C CA . GLU A 1 291 ? 31.090 -1.785 18.956 1.00 21.55 291 GLU A CA 1
ATOM 2170 C C . GLU A 1 291 ? 29.943 -2.081 19.905 1.00 21.39 291 GLU A C 1
ATOM 2171 O O . GLU A 1 291 ? 29.690 -3.239 20.246 1.00 20.77 291 GLU A O 1
ATOM 2177 N N . ALA A 1 292 ? 29.245 -1.031 20.332 1.00 21.26 292 ALA A N 1
ATOM 2178 C CA . ALA A 1 292 ? 28.102 -1.220 21.206 1.00 22.01 292 ALA A CA 1
ATOM 2179 C C . ALA A 1 292 ? 27.030 -1.894 20.353 1.00 22.69 292 ALA A C 1
ATOM 2180 O O . ALA A 1 292 ? 26.973 -1.562 19.148 1.00 22.85 292 ALA A O 1
ATOM 2183 N N . MET B 2 5 ? 42.753 -51.583 5.775 1.00 60.87 5 MET B N 1
ATOM 2184 C CA . MET B 2 5 ? 43.105 -50.282 5.133 1.00 60.73 5 MET B CA 1
ATOM 2185 C C . MET B 2 5 ? 42.510 -49.111 5.908 1.00 60.46 5 MET B C 1
ATOM 2186 O O . MET B 2 5 ? 41.303 -49.056 6.139 1.00 60.26 5 MET B O 1
ATOM 2191 N N . ARG B 2 6 ? 43.368 -48.176 6.307 1.00 60.33 6 ARG B N 1
ATOM 2192 C CA . ARG B 2 6 ? 42.933 -47.005 7.063 1.00 60.21 6 ARG B CA 1
ATOM 2193 C C . ARG B 2 6 ? 43.129 -45.689 6.314 1.00 60.19 6 ARG B C 1
ATOM 2194 O O . ARG B 2 6 ? 44.177 -45.443 5.719 1.00 60.09 6 ARG B O 1
ATOM 2202 N N . SER B 2 7 ? 42.098 -44.850 6.355 1.00 60.25 7 SER B N 1
ATOM 2203 C CA . SER B 2 7 ? 42.105 -43.555 5.686 1.00 60.42 7 SER B CA 1
ATOM 2204 C C . SER B 2 7 ? 43.345 -42.720 5.991 1.00 60.51 7 SER B C 1
ATOM 2205 O O . SER B 2 7 ? 43.776 -42.611 7.140 1.00 60.35 7 SER B O 1
ATOM 2208 N N . LEU B 2 8 ? 43.910 -42.128 4.944 1.00 60.67 8 LEU B N 1
ATOM 2209 C CA . LEU B 2 8 ? 45.094 -41.292 5.076 1.00 60.91 8 LEU B CA 1
ATOM 2210 C C . LEU B 2 8 ? 44.826 -40.131 6.029 1.00 61.13 8 LEU B C 1
ATOM 2211 O O . LEU B 2 8 ? 45.747 -39.610 6.660 1.00 61.00 8 LEU B O 1
ATOM 2216 N N . PHE B 2 9 ? 43.560 -39.735 6.129 1.00 61.50 9 PHE B N 1
ATOM 2217 C CA . PHE B 2 9 ? 43.162 -38.637 7.007 1.00 61.94 9 PHE B CA 1
ATOM 2218 C C . PHE B 2 9 ? 43.389 -38.967 8.477 1.00 61.98 9 PHE B C 1
ATOM 2219 O O . PHE B 2 9 ? 43.647 -38.077 9.288 1.00 62.16 9 PHE B O 1
ATOM 2227 N N . SER B 2 10 ? 43.291 -40.249 8.813 1.00 61.99 10 SER B N 1
ATOM 2228 C CA . SER B 2 10 ? 43.475 -40.709 10.186 1.00 61.78 10 SER B CA 1
ATOM 2229 C C . SER B 2 10 ? 44.861 -40.379 10.738 1.00 61.64 10 SER B C 1
ATOM 2230 O O . SER B 2 10 ? 45.002 -40.057 11.919 1.00 61.71 10 SER B O 1
ATOM 2232 N N . ASP B 2 11 ? 45.880 -40.465 9.888 1.00 61.48 11 ASP B N 1
ATOM 2233 C CA . ASP B 2 11 ? 47.252 -40.172 10.303 1.00 61.11 11 ASP B CA 1
ATOM 2234 C C . ASP B 2 11 ? 47.738 -38.865 9.684 1.00 60.80 11 ASP B C 1
ATOM 2235 O O . ASP B 2 11 ? 48.304 -38.855 8.590 1.00 60.63 11 ASP B O 1
ATOM 2237 N N . HIS B 2 12 ? 47.512 -37.767 10.401 1.00 60.43 12 HIS B N 1
ATOM 2238 C CA . HIS B 2 12 ? 47.904 -36.436 9.951 1.00 59.81 12 HIS B CA 1
ATOM 2239 C C . HIS B 2 12 ? 49.326 -36.392 9.406 1.00 59.29 12 HIS B C 1
ATOM 2240 O O . HIS B 2 12 ? 49.583 -35.771 8.374 1.00 59.47 12 HIS B O 1
ATOM 2247 N N . GLY B 2 13 ? 50.249 -37.042 10.107 1.00 58.43 13 GLY B N 1
ATOM 2248 C CA . GLY B 2 13 ? 51.631 -37.058 9.665 1.00 57.45 13 GLY B CA 1
ATOM 2249 C C . GLY B 2 13 ? 51.775 -37.594 8.253 1.00 56.78 13 GLY B C 1
ATOM 2250 O O . GLY B 2 13 ? 52.387 -36.952 7.395 1.00 56.42 13 GLY B O 1
ATOM 2251 N N . LYS B 2 14 ? 51.212 -38.776 8.013 1.00 55.99 14 LYS B N 1
ATOM 2252 C CA . LYS B 2 14 ? 51.271 -39.400 6.695 1.00 55.26 14 LYS B CA 1
ATOM 2253 C C . LYS B 2 14 ? 50.495 -38.547 5.696 1.00 54.61 14 LYS B C 1
ATOM 2254 O O . LYS B 2 14 ? 50.802 -38.530 4.503 1.00 54.55 14 LYS B O 1
ATOM 2256 N N . TYR B 2 15 ? 49.487 -37.840 6.197 1.00 53.77 15 TYR B N 1
ATOM 2257 C CA . TYR B 2 15 ? 48.664 -36.970 5.363 1.00 52.96 15 TYR B CA 1
ATOM 2258 C C . TYR B 2 15 ? 49.510 -35.871 4.724 1.00 51.89 15 TYR B C 1
ATOM 2259 O O . TYR B 2 15 ? 49.615 -35.783 3.502 1.00 51.73 15 TYR B O 1
ATOM 2268 N N . VAL B 2 16 ? 50.110 -35.030 5.562 1.00 50.61 16 VAL B N 1
ATOM 2269 C CA . VAL B 2 16 ? 50.943 -33.936 5.077 1.00 49.34 16 VAL B CA 1
ATOM 2270 C C . VAL B 2 16 ? 52.166 -34.455 4.332 1.00 48.40 16 VAL B C 1
ATOM 2271 O O . VAL B 2 16 ? 52.644 -33.816 3.396 1.00 48.49 16 VAL B O 1
ATOM 2275 N N . GLU B 2 17 ? 52.668 -35.615 4.748 1.00 47.15 17 GLU B N 1
ATOM 2276 C CA . GLU B 2 17 ? 53.838 -36.212 4.113 1.00 45.76 17 GLU B CA 1
ATOM 2277 C C . GLU B 2 17 ? 53.543 -36.522 2.652 1.00 45.00 17 GLU B C 1
ATOM 2278 O O . GLU B 2 17 ? 54.311 -36.159 1.756 1.00 44.39 17 GLU B O 1
ATOM 2280 N N . SER B 2 18 ? 52.422 -37.199 2.421 1.00 44.08 18 SER B N 1
ATOM 2281 C CA . SER B 2 18 ? 52.010 -37.562 1.072 1.00 43.27 18 SER B CA 1
ATOM 2282 C C . SER B 2 18 ? 51.513 -36.331 0.317 1.00 42.90 18 SER B C 1
ATOM 2283 O O . SER B 2 18 ? 51.778 -36.179 -0.875 1.00 42.63 18 SER B O 1
ATOM 2286 N N . PHE B 2 19 ? 50.809 -35.446 1.016 1.00 42.53 19 PHE B N 1
ATOM 2287 C CA . PHE B 2 19 ? 50.295 -34.236 0.387 1.00 42.51 19 PHE B CA 1
ATOM 2288 C C . PHE B 2 19 ? 51.456 -33.409 -0.138 1.00 42.14 19 PHE B C 1
ATOM 2289 O O . PHE B 2 19 ? 51.412 -32.899 -1.253 1.00 41.55 19 PHE B O 1
ATOM 2297 N N . ARG B 2 20 ? 52.495 -33.285 0.681 1.00 42.26 20 ARG B N 1
ATOM 2298 C CA . ARG B 2 20 ? 53.672 -32.529 0.305 1.00 42.35 20 ARG B CA 1
ATOM 2299 C C . ARG B 2 20 ? 54.243 -33.085 -0.991 1.00 42.45 20 ARG B C 1
ATOM 2300 O O . ARG B 2 20 ? 54.587 -32.333 -1.898 1.00 42.95 20 ARG B O 1
ATOM 2302 N N A ARG B 2 21 ? 54.323 -34.406 -1.070 0.34 42.47 21 ARG B N 1
ATOM 2303 N N B ARG B 2 21 ? 54.350 -34.410 -1.075 0.33 42.32 21 ARG B N 1
ATOM 2304 N N C ARG B 2 21 ? 54.342 -34.410 -1.068 0.33 42.46 21 ARG B N 1
ATOM 2305 C CA A ARG B 2 21 ? 54.851 -35.082 -2.243 0.34 42.36 21 ARG B CA 1
ATOM 2306 C CA B ARG B 2 21 ? 54.887 -35.052 -2.273 0.33 42.10 21 ARG B CA 1
ATOM 2307 C CA C ARG B 2 21 ? 54.875 -35.077 -2.252 0.33 42.34 21 ARG B CA 1
ATOM 2308 C C A ARG B 2 21 ? 53.981 -34.834 -3.468 0.34 42.24 21 ARG B C 1
ATOM 2309 C C B ARG B 2 21 ? 53.984 -34.806 -3.477 0.33 42.08 21 ARG B C 1
ATOM 2310 C C C ARG B 2 21 ? 53.985 -34.831 -3.469 0.33 42.23 21 ARG B C 1
ATOM 2311 O O A ARG B 2 21 ? 54.480 -34.699 -4.587 0.34 42.05 21 ARG B O 1
ATOM 2312 O O B ARG B 2 21 ? 54.465 -34.648 -4.600 0.33 41.91 21 ARG B O 1
ATOM 2313 O O C ARG B 2 21 ? 54.476 -34.696 -4.591 0.33 42.05 21 ARG B O 1
ATOM 2335 N N . PHE B 2 22 ? 52.675 -34.776 -3.238 1.00 42.05 22 PHE B N 1
ATOM 2336 C CA . PHE B 2 22 ? 51.703 -34.531 -4.302 1.00 41.80 22 PHE B CA 1
ATOM 2337 C C . PHE B 2 22 ? 52.031 -33.160 -4.902 1.00 41.60 22 PHE B C 1
ATOM 2338 O O . PHE B 2 22 ? 52.285 -33.035 -6.103 1.00 41.36 22 PHE B O 1
ATOM 2346 N N . LEU B 2 23 ? 52.049 -32.140 -4.052 1.00 41.11 23 LEU B N 1
ATOM 2347 C CA . LEU B 2 23 ? 52.376 -30.796 -4.499 1.00 41.53 23 LEU B CA 1
ATOM 2348 C C . LEU B 2 23 ? 53.738 -30.756 -5.196 1.00 41.70 23 LEU B C 1
ATOM 2349 O O . LEU B 2 23 ? 53.831 -30.322 -6.340 1.00 41.43 23 LEU B O 1
ATOM 2354 N N . ASN B 2 24 ? 54.787 -31.220 -4.518 1.00 42.20 24 ASN B N 1
ATOM 2355 C CA . ASN B 2 24 ? 56.124 -31.181 -5.108 1.00 42.89 24 ASN B CA 1
ATOM 2356 C C . ASN B 2 24 ? 56.334 -32.096 -6.318 1.00 42.94 24 ASN B C 1
ATOM 2357 O O . ASN B 2 24 ? 57.445 -32.187 -6.851 1.00 42.44 24 ASN B O 1
ATOM 2362 N N . HIS B 2 25 ? 55.269 -32.768 -6.751 1.00 42.72 25 HIS B N 1
ATOM 2363 C CA . HIS B 2 25 ? 55.345 -33.637 -7.924 1.00 42.73 25 HIS B CA 1
ATOM 2364 C C . HIS B 2 25 ? 54.230 -33.372 -8.931 1.00 42.63 25 HIS B C 1
ATOM 2365 O O . HIS B 2 25 ? 54.028 -34.150 -9.863 1.00 42.93 25 HIS B O 1
ATOM 2372 N N . SER B 2 26 ? 53.510 -32.270 -8.745 1.00 42.53 26 SER B N 1
ATOM 2373 C CA . SER B 2 26 ? 52.426 -31.908 -9.651 1.00 42.18 26 SER B CA 1
ATOM 2374 C C . SER B 2 26 ? 52.509 -30.426 -10.010 1.00 42.05 26 SER B C 1
ATOM 2375 O O . SER B 2 26 ? 53.510 -29.759 -9.744 1.00 42.22 26 SER B O 1
ATOM 2378 N N . THR B 2 27 ? 51.443 -29.919 -10.615 1.00 41.80 27 THR B N 1
ATOM 2379 C CA . THR B 2 27 ? 51.373 -28.521 -11.005 1.00 40.60 27 THR B CA 1
ATOM 2380 C C . THR B 2 27 ? 50.149 -27.847 -10.381 1.00 40.05 27 THR B C 1
ATOM 2381 O O . THR B 2 27 ? 49.678 -26.829 -10.880 1.00 40.29 27 THR B O 1
ATOM 2385 N N . GLU B 2 28 ? 49.654 -28.409 -9.278 1.00 39.23 28 GLU B N 1
ATOM 2386 C CA . GLU B 2 28 ? 48.474 -27.882 -8.586 1.00 38.52 28 GLU B CA 1
ATOM 2387 C C . GLU B 2 28 ? 48.465 -26.359 -8.403 1.00 38.60 28 GLU B C 1
ATOM 2388 O O . GLU B 2 28 ? 47.718 -25.661 -9.086 1.00 37.83 28 GLU B O 1
ATOM 2394 N N . HIS B 2 29 ? 49.278 -25.831 -7.492 1.00 38.63 29 HIS B N 1
ATOM 2395 C CA . HIS B 2 29 ? 49.277 -24.381 -7.297 1.00 38.50 29 HIS B CA 1
ATOM 2396 C C . HIS B 2 29 ? 49.718 -23.580 -8.530 1.00 37.72 29 HIS B C 1
ATOM 2397 O O . HIS B 2 29 ? 49.228 -22.467 -8.749 1.00 38.07 29 HIS B O 1
ATOM 2404 N N . GLN B 2 30 ? 50.616 -24.139 -9.338 1.00 36.32 30 GLN B N 1
ATOM 2405 C CA . GLN B 2 30 ? 51.061 -23.463 -10.557 1.00 35.21 30 GLN B CA 1
ATOM 2406 C C . GLN B 2 30 ? 49.898 -23.356 -11.543 1.00 33.55 30 GLN B C 1
ATOM 2407 O O . GLN B 2 30 ? 49.729 -22.331 -12.208 1.00 33.22 30 GLN B O 1
ATOM 2413 N N . CYS B 2 31 ? 49.116 -24.429 -11.652 1.00 31.05 31 CYS B N 1
ATOM 2414 C CA . CYS B 2 31 ? 47.947 -24.441 -12.531 1.00 28.84 31 CYS B CA 1
ATOM 2415 C C . CYS B 2 31 ? 47.050 -23.303 -12.042 1.00 27.52 31 CYS B C 1
ATOM 2416 O O . CYS B 2 31 ? 46.555 -22.502 -12.829 1.00 26.26 31 CYS B O 1
ATOM 2419 N N A MET B 2 32 ? 46.873 -23.248 -10.726 0.50 27.55 32 MET B N 1
ATOM 2420 N N B MET B 2 32 ? 46.835 -23.245 -10.731 0.50 26.77 32 MET B N 1
ATOM 2421 C CA A MET B 2 32 ? 46.063 -22.224 -10.078 0.50 27.49 32 MET B CA 1
ATOM 2422 C CA B MET B 2 32 ? 45.997 -22.202 -10.147 0.50 26.10 32 MET B CA 1
ATOM 2423 C C A MET B 2 32 ? 46.568 -20.838 -10.439 0.50 27.14 32 MET B C 1
ATOM 2424 C C B MET B 2 32 ? 46.560 -20.812 -10.431 0.50 26.27 32 MET B C 1
ATOM 2425 O O A MET B 2 32 ? 45.809 -19.980 -10.881 0.50 27.03 32 MET B O 1
ATOM 2426 O O B MET B 2 32 ? 45.819 -19.911 -10.818 0.50 26.24 32 MET B O 1
ATOM 2435 N N . GLN B 2 33 ? 47.862 -20.635 -10.239 1.00 26.93 33 GLN B N 1
ATOM 2436 C CA . GLN B 2 33 ? 48.492 -19.349 -10.515 1.00 28.45 33 GLN B CA 1
ATOM 2437 C C . GLN B 2 33 ? 48.232 -18.922 -11.953 1.00 28.46 33 GLN B C 1
ATOM 2438 O O . GLN B 2 33 ? 47.923 -17.761 -12.220 1.00 27.91 33 GLN B O 1
ATOM 2444 N N . GLU B 2 34 ? 48.350 -19.869 -12.879 1.00 28.21 34 GLU B N 1
ATOM 2445 C CA . GLU B 2 34 ? 48.130 -19.580 -14.290 1.00 27.85 34 GLU B CA 1
ATOM 2446 C C . GLU B 2 34 ? 46.708 -19.085 -14.512 1.00 26.44 34 GLU B C 1
ATOM 2447 O O . GLU B 2 34 ? 46.482 -18.120 -15.243 1.00 26.48 34 GLU B O 1
ATOM 2453 N N . PHE B 2 35 ? 45.746 -19.755 -13.888 1.00 24.70 35 PHE B N 1
ATOM 2454 C CA . PHE B 2 35 ? 44.351 -19.364 -14.029 1.00 23.56 35 PHE B CA 1
ATOM 2455 C C . PHE B 2 35 ? 44.137 -17.958 -13.467 1.00 23.12 35 PHE B C 1
ATOM 2456 O O . PHE B 2 35 ? 43.464 -17.133 -14.074 1.00 23.11 35 PHE B O 1
ATOM 2464 N N A MET B 2 36 ? 44.714 -17.680 -12.308 0.50 23.44 36 MET B N 1
ATOM 2465 N N B MET B 2 36 ? 44.716 -17.691 -12.300 0.50 22.32 36 MET B N 1
ATOM 2466 C CA A MET B 2 36 ? 44.529 -16.366 -11.717 0.50 24.21 36 MET B CA 1
ATOM 2467 C CA B MET B 2 36 ? 44.557 -16.384 -11.673 0.50 22.29 36 MET B CA 1
ATOM 2468 C C A MET B 2 36 ? 45.174 -15.262 -12.543 0.50 24.18 36 MET B C 1
ATOM 2469 C C B MET B 2 36 ? 45.186 -15.267 -12.510 0.50 22.96 36 MET B C 1
ATOM 2470 O O A MET B 2 36 ? 44.607 -14.177 -12.697 0.50 23.49 36 MET B O 1
ATOM 2471 O O B MET B 2 36 ? 44.616 -14.181 -12.640 0.50 22.39 36 MET B O 1
ATOM 2480 N N . ASP B 2 37 ? 46.357 -15.538 -13.080 1.00 23.99 37 ASP B N 1
ATOM 2481 C CA . ASP B 2 37 ? 47.046 -14.547 -13.903 1.00 25.54 37 ASP B CA 1
ATOM 2482 C C . ASP B 2 37 ? 46.324 -14.262 -15.212 1.00 25.76 37 ASP B C 1
ATOM 2483 O O . ASP B 2 37 ? 46.234 -13.110 -15.644 1.00 26.49 37 ASP B O 1
ATOM 2488 N N . LYS B 2 38 ? 45.796 -15.313 -15.831 1.00 26.04 38 LYS B N 1
ATOM 2489 C CA . LYS B 2 38 ? 45.146 -15.205 -17.128 1.00 26.11 38 LYS B CA 1
ATOM 2490 C C . LYS B 2 38 ? 43.623 -15.090 -17.186 1.00 25.79 38 LYS B C 1
ATOM 2491 O O . LYS B 2 38 ? 43.085 -14.427 -18.073 1.00 25.68 38 LYS B O 1
ATOM 2497 N N . LYS B 2 39 ? 42.931 -15.731 -16.254 1.00 24.44 39 LYS B N 1
ATOM 2498 C CA . LYS B 2 39 ? 41.479 -15.733 -16.265 1.00 24.13 39 LYS B CA 1
ATOM 2499 C C . LYS B 2 39 ? 40.772 -14.878 -15.205 1.00 23.11 39 LYS B C 1
ATOM 2500 O O . LYS B 2 39 ? 39.740 -14.273 -15.486 1.00 22.69 39 LYS B O 1
ATOM 2506 N N . LEU B 2 40 ? 41.316 -14.826 -13.995 1.00 22.21 40 LEU B N 1
ATOM 2507 C CA . LEU B 2 40 ? 40.656 -14.075 -12.928 1.00 21.62 40 LEU B CA 1
ATOM 2508 C C . LEU B 2 40 ? 40.370 -12.598 -13.228 1.00 22.17 40 LEU B C 1
ATOM 2509 O O . LEU B 2 40 ? 39.259 -12.116 -12.987 1.00 22.04 40 LEU B O 1
ATOM 2514 N N . PRO B 2 41 ? 41.362 -11.856 -13.752 1.00 22.30 41 PRO B N 1
ATOM 2515 C CA . PRO B 2 41 ? 41.105 -10.441 -14.046 1.00 22.45 41 PRO B CA 1
ATOM 2516 C C . PRO B 2 41 ? 39.769 -10.218 -14.747 1.00 22.74 41 PRO B C 1
ATOM 2517 O O . PRO B 2 41 ? 38.992 -9.370 -14.337 1.00 22.67 41 PRO B O 1
ATOM 2521 N N . GLY B 2 42 ? 39.490 -10.994 -15.788 1.00 22.92 42 GLY B N 1
ATOM 2522 C CA . GLY B 2 42 ? 38.234 -10.826 -16.496 1.00 24.05 42 GLY B CA 1
ATOM 2523 C C . GLY B 2 42 ? 37.023 -11.191 -15.650 1.00 24.53 42 GLY B C 1
ATOM 2524 O O . GLY B 2 42 ? 35.981 -10.536 -15.719 1.00 25.13 42 GLY B O 1
ATOM 2525 N N . ILE B 2 43 ? 37.164 -12.237 -14.844 1.00 23.90 43 ILE B N 1
ATOM 2526 C CA . ILE B 2 43 ? 36.078 -12.705 -13.989 1.00 23.74 43 ILE B CA 1
ATOM 2527 C C . ILE B 2 43 ? 35.701 -11.686 -12.912 1.00 23.21 43 ILE B C 1
ATOM 2528 O O . ILE B 2 43 ? 34.523 -11.484 -12.623 1.00 22.48 43 ILE B O 1
ATOM 2533 N N . ILE B 2 44 ? 36.699 -11.051 -12.309 1.00 22.62 44 ILE B N 1
ATOM 2534 C CA . ILE B 2 44 ? 36.424 -10.082 -11.251 1.00 22.39 44 ILE B CA 1
ATOM 2535 C C . ILE B 2 44 ? 36.358 -8.646 -11.756 1.00 22.36 44 ILE B C 1
ATOM 2536 O O . ILE B 2 44 ? 36.194 -7.717 -10.971 1.00 21.18 44 ILE B O 1
ATOM 2541 N N . GLY B 2 45 ? 36.453 -8.487 -13.072 1.00 21.99 45 GLY B N 1
ATOM 2542 C CA . GLY B 2 45 ? 36.435 -7.165 -13.681 1.00 22.83 45 GLY B CA 1
ATOM 2543 C C . GLY B 2 45 ? 35.311 -6.198 -13.340 1.00 22.72 45 GLY B C 1
ATOM 2544 O O . GLY B 2 45 ? 35.445 -5.000 -13.588 1.00 24.28 45 GLY B O 1
ATOM 2545 N N . ARG B 2 46 ? 34.203 -6.675 -12.782 1.00 22.19 46 ARG B N 1
ATOM 2546 C CA . ARG B 2 46 ? 33.112 -5.757 -12.461 1.00 21.28 46 ARG B CA 1
ATOM 2547 C C . ARG B 2 46 ? 32.472 -5.936 -11.089 1.00 19.91 46 ARG B C 1
ATOM 2548 O O . ARG B 2 46 ? 31.459 -5.288 -10.779 1.00 18.31 46 ARG B O 1
ATOM 2556 N N . ILE B 2 47 ? 33.069 -6.783 -10.257 1.00 17.68 47 ILE B N 1
ATOM 2557 C CA . ILE B 2 47 ? 32.513 -7.039 -8.933 1.00 16.65 47 ILE B CA 1
ATOM 2558 C C . ILE B 2 47 ? 32.593 -5.843 -8.000 1.00 16.33 47 ILE B C 1
ATOM 2559 O O . ILE B 2 47 ? 31.893 -5.799 -6.989 1.00 16.42 47 ILE B O 1
ATOM 2564 N N . GLY B 2 48 ? 33.432 -4.873 -8.345 1.00 16.10 48 GLY B N 1
ATOM 2565 C CA . GLY B 2 48 ? 33.570 -3.687 -7.519 1.00 16.08 48 GLY B CA 1
ATOM 2566 C C . GLY B 2 48 ? 32.882 -2.445 -8.090 1.00 16.84 48 GLY B C 1
ATOM 2567 O O . GLY B 2 48 ? 32.912 -1.386 -7.470 1.00 15.90 48 GLY B O 1
ATOM 2568 N N . ASP B 2 49 ? 32.267 -2.551 -9.264 1.00 17.41 49 ASP B N 1
ATOM 2569 C CA . ASP B 2 49 ? 31.597 -1.384 -9.848 1.00 18.60 49 ASP B CA 1
ATOM 2570 C C . ASP B 2 49 ? 30.532 -0.813 -8.906 1.00 18.43 49 ASP B C 1
ATOM 2571 O O . ASP B 2 49 ? 29.716 -1.556 -8.349 1.00 18.28 49 ASP B O 1
ATOM 2576 N N . THR B 2 50 ? 30.570 0.510 -8.738 1.00 18.24 50 THR B N 1
ATOM 2577 C CA . THR B 2 50 ? 29.661 1.294 -7.888 1.00 17.65 50 THR B CA 1
ATOM 2578 C C . THR B 2 50 ? 29.903 1.172 -6.389 1.00 17.26 50 THR B C 1
ATOM 2579 O O . THR B 2 50 ? 29.217 1.815 -5.592 1.00 17.05 50 THR B O 1
ATOM 2583 N N . LYS B 2 51 ? 30.893 0.379 -5.995 1.00 15.94 51 LYS B N 1
ATOM 2584 C CA . LYS B 2 51 ? 31.143 0.159 -4.576 1.00 15.48 51 LYS B CA 1
ATOM 2585 C C . LYS B 2 51 ? 32.371 0.842 -3.982 1.00 15.05 51 LYS B C 1
ATOM 2586 O O . LYS B 2 51 ? 33.410 0.940 -4.631 1.00 15.11 51 LYS B O 1
ATOM 2592 N N . SER B 2 52 ? 32.247 1.309 -2.742 1.00 14.69 52 SER B N 1
ATOM 2593 C CA . SER B 2 52 ? 33.378 1.946 -2.070 1.00 15.78 52 SER B CA 1
ATOM 2594 C C . SER B 2 52 ? 34.077 0.930 -1.164 1.00 15.68 52 SER B C 1
ATOM 2595 O O . SER B 2 52 ? 35.009 1.260 -0.438 1.00 15.38 52 SER B O 1
ATOM 2598 N N . GLU B 2 53 ? 33.610 -0.316 -1.206 1.00 17.09 53 GLU B N 1
ATOM 2599 C CA . GLU B 2 53 ? 34.234 -1.383 -0.430 1.00 17.13 53 GLU B CA 1
ATOM 2600 C C . GLU B 2 53 ? 33.963 -2.692 -1.150 1.00 16.61 53 GLU B C 1
ATOM 2601 O O . GLU B 2 53 ? 32.861 -2.914 -1.642 1.00 16.55 53 GLU B O 1
ATOM 2607 N N . ILE B 2 54 ? 34.968 -3.558 -1.218 1.00 15.38 54 ILE B N 1
ATOM 2608 C CA . ILE B 2 54 ? 34.791 -4.840 -1.887 1.00 15.28 54 ILE B CA 1
ATOM 2609 C C . ILE B 2 54 ? 34.896 -5.957 -0.852 1.00 14.85 54 ILE B C 1
ATOM 2610 O O . ILE B 2 54 ? 35.913 -6.096 -0.168 1.00 13.96 54 ILE B O 1
ATOM 2615 N N . LYS B 2 55 ? 33.824 -6.739 -0.748 1.00 14.02 55 LYS B N 1
ATOM 2616 C CA . LYS B 2 55 ? 33.736 -7.827 0.214 1.00 14.15 55 LYS B CA 1
ATOM 2617 C C . LYS B 2 55 ? 34.031 -9.185 -0.427 1.00 13.14 55 LYS B C 1
ATOM 2618 O O . LYS B 2 55 ? 33.326 -9.612 -1.332 1.00 12.33 55 LYS B O 1
ATOM 2624 N N . ILE B 2 56 ? 35.075 -9.851 0.058 1.00 12.77 56 ILE B N 1
ATOM 2625 C CA . ILE B 2 56 ? 35.485 -11.147 -0.462 1.00 11.81 56 ILE B CA 1
ATOM 2626 C C . ILE B 2 56 ? 35.353 -12.200 0.643 1.00 12.17 56 ILE B C 1
ATOM 2627 O O . ILE B 2 56 ? 35.845 -12.003 1.758 1.00 12.69 56 ILE B O 1
ATOM 2632 N N . LEU B 2 57 ? 34.682 -13.310 0.330 1.00 10.66 57 LEU B N 1
ATOM 2633 C CA . LEU B 2 57 ? 34.483 -14.375 1.307 1.00 10.10 57 LEU B CA 1
ATOM 2634 C C . LEU B 2 57 ? 35.214 -15.621 0.833 1.00 10.94 57 LEU B C 1
ATOM 2635 O O . LEU B 2 57 ? 34.854 -16.195 -0.198 1.00 10.89 57 LEU B O 1
ATOM 2640 N N . SER B 2 58 ? 36.235 -16.013 1.591 1.00 9.92 58 SER B N 1
ATOM 2641 C CA . SER B 2 58 ? 37.062 -17.190 1.301 1.00 10.86 58 SER B CA 1
ATOM 2642 C C . SER B 2 58 ? 36.592 -18.396 2.117 1.00 10.55 58 SER B C 1
ATOM 2643 O O . SER B 2 58 ? 36.678 -18.403 3.345 1.00 10.67 58 SER B O 1
ATOM 2646 N N . ILE B 2 59 ? 36.084 -19.414 1.443 1.00 10.70 59 ILE B N 1
ATOM 2647 C CA . ILE B 2 59 ? 35.616 -20.607 2.156 1.00 10.98 59 ILE B CA 1
ATOM 2648 C C . ILE B 2 59 ? 36.715 -21.652 2.024 1.00 10.75 59 ILE B C 1
ATOM 2649 O O . ILE B 2 59 ? 37.113 -22.000 0.906 1.00 10.14 59 ILE B O 1
ATOM 2654 N N . GLY B 2 60 ? 37.208 -22.139 3.164 1.00 11.18 60 GLY B N 1
ATOM 2655 C CA . GLY B 2 60 ? 38.297 -23.101 3.154 1.00 12.25 60 GLY B CA 1
ATOM 2656 C C . GLY B 2 60 ? 39.578 -22.472 2.629 1.00 13.50 60 GLY B C 1
ATOM 2657 O O . GLY B 2 60 ? 40.342 -23.122 1.920 1.00 14.12 60 GLY B O 1
ATOM 2658 N N . GLY B 2 61 ? 39.817 -21.207 2.992 1.00 13.80 61 GLY B N 1
ATOM 2659 C CA . GLY B 2 61 ? 41.001 -20.496 2.538 1.00 13.85 61 GLY B CA 1
ATOM 2660 C C . GLY B 2 61 ? 42.358 -21.126 2.843 1.00 14.76 61 GLY B C 1
ATOM 2661 O O . GLY B 2 61 ? 43.354 -20.766 2.221 1.00 14.46 61 GLY B O 1
ATOM 2662 N N . GLY B 2 62 ? 42.427 -22.035 3.807 1.00 14.16 62 GLY B N 1
ATOM 2663 C CA . GLY B 2 62 ? 43.704 -22.713 4.069 1.00 14.85 62 GLY B CA 1
ATOM 2664 C C . GLY B 2 62 ? 44.865 -21.827 4.562 1.00 14.87 62 GLY B C 1
ATOM 2665 O O . GLY B 2 62 ? 44.702 -21.022 5.493 1.00 14.72 62 GLY B O 1
ATOM 2666 N N . ALA B 2 63 ? 46.036 -21.978 3.948 1.00 15.32 63 ALA B N 1
ATOM 2667 C CA . ALA B 2 63 ? 47.227 -21.237 4.370 1.00 16.85 63 ALA B CA 1
ATOM 2668 C C . ALA B 2 63 ? 47.375 -19.871 3.693 1.00 17.28 63 ALA B C 1
ATOM 2669 O O . ALA B 2 63 ? 48.368 -19.190 3.880 1.00 16.93 63 ALA B O 1
ATOM 2671 N N . GLY B 2 64 ? 46.358 -19.499 2.889 1.00 18.09 64 GLY B N 1
ATOM 2672 C CA . GLY B 2 64 ? 46.259 -18.172 2.268 1.00 17.71 64 GLY B CA 1
ATOM 2673 C C . GLY B 2 64 ? 47.042 -17.854 0.980 1.00 17.73 64 GLY B C 1
ATOM 2674 O O . GLY B 2 64 ? 46.862 -16.768 0.458 1.00 17.35 64 GLY B O 1
ATOM 2675 N N . GLU B 2 65 ? 47.892 -18.725 0.444 1.00 17.96 65 GLU B N 1
ATOM 2676 C CA . GLU B 2 65 ? 48.620 -18.370 -0.777 1.00 18.71 65 GLU B CA 1
ATOM 2677 C C . GLU B 2 65 ? 47.698 -17.978 -1.930 1.00 18.80 65 GLU B C 1
ATOM 2678 O O . GLU B 2 65 ? 47.856 -16.909 -2.525 1.00 18.32 65 GLU B O 1
ATOM 2680 N N . ILE B 2 66 ? 46.737 -18.836 -2.241 1.00 19.15 66 ILE B N 1
ATOM 2681 C CA . ILE B 2 66 ? 45.786 -18.563 -3.321 1.00 19.92 66 ILE B CA 1
ATOM 2682 C C . ILE B 2 66 ? 44.929 -17.324 -3.031 1.00 19.45 66 ILE B C 1
ATOM 2683 O O . ILE B 2 66 ? 44.681 -16.505 -3.923 1.00 19.13 66 ILE B O 1
ATOM 2688 N N . ASP B 2 67 ? 44.462 -17.183 -1.794 1.00 18.69 67 ASP B N 1
ATOM 2689 C CA . ASP B 2 67 ? 43.648 -16.014 -1.457 1.00 18.27 67 ASP B CA 1
ATOM 2690 C C . ASP B 2 67 ? 44.373 -14.703 -1.744 1.00 18.16 67 ASP B C 1
ATOM 2691 O O . ASP B 2 67 ? 43.754 -13.739 -2.200 1.00 17.67 67 ASP B O 1
ATOM 2696 N N . LEU B 2 68 ? 45.672 -14.651 -1.460 1.00 17.07 68 LEU B N 1
ATOM 2697 C CA . LEU B 2 68 ? 46.406 -13.410 -1.685 1.00 18.55 68 LEU B CA 1
ATOM 2698 C C . LEU B 2 68 ? 46.630 -13.151 -3.173 1.00 18.84 68 LEU B C 1
ATOM 2699 O O . LEU B 2 68 ? 46.766 -12.005 -3.597 1.00 18.52 68 LEU B O 1
ATOM 2704 N N . GLN B 2 69 ? 46.669 -14.208 -3.973 1.00 19.19 69 GLN B N 1
ATOM 2705 C CA . GLN B 2 69 ? 46.836 -13.996 -5.402 1.00 19.92 69 GLN B CA 1
ATOM 2706 C C . GLN B 2 69 ? 45.542 -13.372 -5.906 1.00 19.07 69 GLN B C 1
ATOM 2707 O O . GLN B 2 69 ? 45.559 -12.423 -6.687 1.00 19.62 69 GLN B O 1
ATOM 2713 N N . ILE B 2 70 ? 44.419 -13.896 -5.430 1.00 17.86 70 ILE B N 1
ATOM 2714 C CA . ILE B 2 70 ? 43.109 -13.376 -5.824 1.00 17.50 70 ILE B CA 1
ATOM 2715 C C . ILE B 2 70 ? 43.036 -11.897 -5.444 1.00 17.22 70 ILE B C 1
ATOM 2716 O O . ILE B 2 70 ? 42.659 -11.058 -6.260 1.00 17.47 70 ILE B O 1
ATOM 2721 N N . LEU B 2 71 ? 43.413 -11.585 -4.208 1.00 16.85 71 LEU B N 1
ATOM 2722 C CA . LEU B 2 71 ? 43.396 -10.211 -3.716 1.00 16.57 71 LEU B CA 1
ATOM 2723 C C . LEU B 2 71 ? 44.259 -9.274 -4.567 1.00 17.00 71 LEU B C 1
ATOM 2724 O O . LEU B 2 71 ? 43.873 -8.146 -4.831 1.00 17.01 71 LEU B O 1
ATOM 2729 N N A SER B 2 72 ? 45.423 -9.765 -4.985 0.50 17.02 72 SER B N 1
ATOM 2730 N N B SER B 2 72 ? 45.434 -9.732 -4.983 0.50 16.93 72 SER B N 1
ATOM 2731 C CA A SER B 2 72 ? 46.344 -8.998 -5.821 0.50 16.96 72 SER B CA 1
ATOM 2732 C CA B SER B 2 72 ? 46.292 -8.883 -5.801 0.50 16.75 72 SER B CA 1
ATOM 2733 C C A SER B 2 72 ? 45.647 -8.538 -7.100 0.50 17.01 72 SER B C 1
ATOM 2734 C C B SER B 2 72 ? 45.553 -8.477 -7.073 0.50 16.92 72 SER B C 1
ATOM 2735 O O A SER B 2 72 ? 45.821 -7.400 -7.533 0.50 17.38 72 SER B O 1
ATOM 2736 O O B SER B 2 72 ? 45.599 -7.311 -7.476 0.50 17.05 72 SER B O 1
ATOM 2741 N N . LYS B 2 73 ? 44.848 -9.421 -7.697 1.00 16.50 73 LYS B N 1
ATOM 2742 C CA . LYS B 2 73 ? 44.130 -9.101 -8.928 1.00 16.46 73 LYS B CA 1
ATOM 2743 C C . LYS B 2 73 ? 42.985 -8.131 -8.664 1.00 16.72 73 LYS B C 1
ATOM 2744 O O . LYS B 2 73 ? 42.700 -7.258 -9.479 1.00 15.94 73 LYS B O 1
ATOM 2750 N N . VAL B 2 74 ? 42.315 -8.288 -7.530 1.00 16.21 74 VAL B N 1
ATOM 2751 C CA . VAL B 2 74 ? 41.210 -7.393 -7.226 1.00 16.58 74 VAL B CA 1
ATOM 2752 C C . VAL B 2 74 ? 41.749 -5.990 -6.992 1.00 17.23 74 VAL B C 1
ATOM 2753 O O . VAL B 2 74 ? 41.165 -5.030 -7.478 1.00 17.66 74 VAL B O 1
ATOM 2757 N N . GLN B 2 75 ? 42.853 -5.873 -6.260 1.00 18.37 75 GLN B N 1
ATOM 2758 C CA . GLN B 2 75 ? 43.435 -4.551 -5.981 1.00 20.55 75 GLN B CA 1
ATOM 2759 C C . GLN B 2 75 ? 43.879 -3.845 -7.262 1.00 20.98 75 GLN B C 1
ATOM 2760 O O . GLN B 2 75 ? 43.697 -2.634 -7.417 1.00 21.28 75 GLN B O 1
ATOM 2766 N N . ALA B 2 76 ? 44.445 -4.607 -8.187 1.00 21.23 76 ALA B N 1
ATOM 2767 C CA . ALA B 2 76 ? 44.895 -4.053 -9.462 1.00 21.58 76 ALA B CA 1
ATOM 2768 C C . ALA B 2 76 ? 43.719 -3.531 -10.289 1.00 21.96 76 ALA B C 1
ATOM 2769 O O . ALA B 2 76 ? 43.845 -2.531 -10.994 1.00 22.02 76 ALA B O 1
ATOM 2771 N N . GLN B 2 77 ? 42.576 -4.211 -10.201 1.00 20.59 77 GLN B N 1
ATOM 2772 C CA . GLN B 2 77 ? 41.386 -3.819 -10.948 1.00 20.85 77 GLN B CA 1
ATOM 2773 C C . GLN B 2 77 ? 40.692 -2.622 -10.302 1.00 20.04 77 GLN B C 1
ATOM 2774 O O . GLN B 2 77 ? 40.060 -1.811 -10.987 1.00 19.15 77 GLN B O 1
ATOM 2780 N N . TYR B 2 78 ? 40.817 -2.520 -8.982 1.00 19.65 78 TYR B N 1
ATOM 2781 C CA . TYR B 2 78 ? 40.165 -1.446 -8.225 1.00 19.55 78 TYR B CA 1
ATOM 2782 C C . TYR B 2 78 ? 41.129 -0.736 -7.280 1.00 19.59 78 TYR B C 1
ATOM 2783 O O . TYR B 2 78 ? 40.964 -0.776 -6.061 1.00 19.09 78 TYR B O 1
ATOM 2792 N N . PRO B 2 79 ? 42.145 -0.049 -7.833 1.00 20.43 79 PRO B N 1
ATOM 2793 C CA . PRO B 2 79 ? 43.091 0.638 -6.949 1.00 20.15 79 PRO B CA 1
ATOM 2794 C C . PRO B 2 79 ? 42.401 1.630 -6.020 1.00 19.70 79 PRO B C 1
ATOM 2795 O O . PRO B 2 79 ? 41.452 2.298 -6.418 1.00 20.29 79 PRO B O 1
ATOM 2799 N N . GLY B 2 80 ? 42.857 1.681 -4.774 1.00 18.46 80 GLY B N 1
ATOM 2800 C CA . GLY B 2 80 ? 42.296 2.609 -3.805 1.00 18.55 80 GLY B CA 1
ATOM 2801 C C . GLY B 2 80 ? 41.053 2.147 -3.072 1.00 17.95 80 GLY B C 1
ATOM 2802 O O . GLY B 2 80 ? 40.671 2.738 -2.064 1.00 18.05 80 GLY B O 1
ATOM 2803 N N . VAL B 2 81 ? 40.417 1.087 -3.554 1.00 16.75 81 VAL B N 1
ATOM 2804 C CA . VAL B 2 81 ? 39.198 0.608 -2.905 1.00 15.65 81 VAL B CA 1
ATOM 2805 C C . VAL B 2 81 ? 39.490 -0.357 -1.757 1.00 16.13 81 VAL B C 1
ATOM 2806 O O . VAL B 2 81 ? 40.228 -1.324 -1.925 1.00 15.50 81 VAL B O 1
ATOM 2823 N N . ILE B 2 83 ? 39.236 -3.357 0.735 1.00 14.71 83 ILE B N 1
ATOM 2824 C CA . ILE B 2 83 ? 38.761 -4.726 0.590 1.00 14.36 83 ILE B CA 1
ATOM 2825 C C . ILE B 2 83 ? 38.643 -5.406 1.946 1.00 13.90 83 ILE B C 1
ATOM 2826 O O . ILE B 2 83 ? 39.536 -5.300 2.776 1.00 14.11 83 ILE B O 1
ATOM 2831 N N . ASN B 2 84 ? 37.528 -6.090 2.164 1.00 14.11 84 ASN B N 1
ATOM 2832 C CA . ASN B 2 84 ? 37.277 -6.865 3.362 1.00 14.20 84 ASN B CA 1
ATOM 2833 C C . ASN B 2 84 ? 37.341 -8.333 2.943 1.00 13.91 84 ASN B C 1
ATOM 2834 O O . ASN B 2 84 ? 36.456 -8.823 2.250 1.00 14.22 84 ASN B O 1
ATOM 2839 N N . ASN B 2 85 ? 38.376 -9.019 3.368 1.00 11.82 85 ASN B N 1
ATOM 2840 C CA . ASN B 2 85 ? 38.568 -10.416 2.989 1.00 11.92 85 ASN B CA 1
ATOM 2841 C C . ASN B 2 85 ? 38.359 -11.281 4.235 1.00 11.92 85 ASN B C 1
ATOM 2842 O O . ASN B 2 85 ? 39.244 -11.363 5.092 1.00 12.34 85 ASN B O 1
ATOM 2847 N N . GLU B 2 86 ? 37.187 -11.906 4.343 1.00 12.04 86 GLU B N 1
ATOM 2848 C CA . GLU B 2 86 ? 36.871 -12.755 5.490 1.00 12.47 86 GLU B CA 1
ATOM 2849 C C . GLU B 2 86 ? 37.047 -14.209 5.104 1.00 12.61 86 GLU B C 1
ATOM 2850 O O . GLU B 2 86 ? 36.675 -14.620 4.008 1.00 13.02 86 GLU B O 1
ATOM 2856 N N . VAL B 2 87 ? 37.612 -14.974 6.026 1.00 12.27 87 VAL B N 1
ATOM 2857 C CA . VAL B 2 87 ? 37.957 -16.373 5.768 1.00 11.92 87 VAL B CA 1
ATOM 2858 C C . VAL B 2 87 ? 37.274 -17.305 6.739 1.00 12.20 87 VAL B C 1
ATOM 2859 O O . VAL B 2 87 ? 37.267 -17.062 7.952 1.00 11.61 87 VAL B O 1
ATOM 2863 N N . VAL B 2 88 ? 36.723 -18.382 6.186 1.00 12.58 88 VAL B N 1
ATOM 2864 C CA . VAL B 2 88 ? 36.040 -19.413 6.959 1.00 12.52 88 VAL B CA 1
ATOM 2865 C C . VAL B 2 88 ? 36.923 -20.641 6.793 1.00 12.91 88 VAL B C 1
ATOM 2866 O O . VAL B 2 88 ? 36.936 -21.252 5.731 1.00 13.38 88 VAL B O 1
ATOM 2870 N N . GLU B 2 89 ? 37.651 -20.991 7.852 1.00 12.71 89 GLU B N 1
ATOM 2871 C CA . GLU B 2 89 ? 38.615 -22.096 7.838 1.00 13.73 89 GLU B CA 1
ATOM 2872 C C . GLU B 2 89 ? 38.616 -22.726 9.238 1.00 14.26 89 GLU B C 1
ATOM 2873 O O . GLU B 2 89 ? 38.913 -22.052 10.226 1.00 14.45 89 GLU B O 1
ATOM 2879 N N . PRO B 2 90 ? 38.275 -24.024 9.340 1.00 13.92 90 PRO B N 1
ATOM 2880 C CA . PRO B 2 90 ? 38.228 -24.727 10.632 1.00 14.40 90 PRO B CA 1
ATOM 2881 C C . PRO B 2 90 ? 39.561 -25.193 11.223 1.00 15.47 90 PRO B C 1
ATOM 2882 O O . PRO B 2 90 ? 39.624 -25.560 12.397 1.00 14.92 90 PRO B O 1
ATOM 2886 N N . SER B 2 91 ? 40.615 -25.192 10.417 1.00 15.45 91 SER B N 1
ATOM 2887 C CA . SER B 2 91 ? 41.923 -25.607 10.912 1.00 16.96 91 SER B CA 1
ATOM 2888 C C . SER B 2 91 ? 42.727 -24.456 11.529 1.00 17.36 91 SER B C 1
ATOM 2889 O O . SER B 2 91 ? 43.072 -23.487 10.852 1.00 17.23 91 SER B O 1
ATOM 2892 N N . ALA B 2 92 ? 43.030 -24.569 12.817 1.00 17.90 92 ALA B N 1
ATOM 2893 C CA . ALA B 2 92 ? 43.821 -23.547 13.491 1.00 18.02 92 ALA B CA 1
ATOM 2894 C C . ALA B 2 92 ? 45.206 -23.518 12.859 1.00 18.49 92 ALA B C 1
ATOM 2895 O O . ALA B 2 92 ? 45.794 -22.447 12.684 1.00 17.51 92 ALA B O 1
ATOM 2897 N N . GLU B 2 93 ? 45.735 -24.690 12.510 1.00 18.97 93 GLU B N 1
ATOM 2898 C CA . GLU B 2 93 ? 47.064 -24.738 11.896 1.00 20.28 93 GLU B CA 1
ATOM 2899 C C . GLU B 2 93 ? 47.105 -23.968 10.592 1.00 19.20 93 GLU B C 1
ATOM 2900 O O . GLU B 2 93 ? 48.087 -23.283 10.297 1.00 18.72 93 GLU B O 1
ATOM 2906 N N . GLN B 2 94 ? 46.046 -24.094 9.799 1.00 18.04 94 GLN B N 1
ATOM 2907 C CA . GLN B 2 94 ? 45.968 -23.380 8.528 1.00 17.62 94 GLN B CA 1
ATOM 2908 C C . GLN B 2 94 ? 45.850 -21.873 8.789 1.00 17.10 94 GLN B C 1
ATOM 2909 O O . GLN B 2 94 ? 46.532 -21.072 8.151 1.00 17.80 94 GLN B O 1
ATOM 2915 N N . ILE B 2 95 ? 44.986 -21.484 9.723 1.00 17.07 95 ILE B N 1
ATOM 2916 C CA . ILE B 2 95 ? 44.813 -20.058 10.040 1.00 16.56 95 ILE B CA 1
ATOM 2917 C C . ILE B 2 95 ? 46.148 -19.445 10.486 1.00 16.98 95 ILE B C 1
ATOM 2918 O O . ILE B 2 95 ? 46.513 -18.334 10.082 1.00 16.06 95 ILE B O 1
ATOM 2923 N N . ALA B 2 96 ? 46.891 -20.190 11.298 1.00 16.85 96 ALA B N 1
ATOM 2924 C CA . ALA B 2 96 ? 48.187 -19.720 11.781 1.00 17.92 96 ALA B CA 1
ATOM 2925 C C . ALA B 2 96 ? 49.138 -19.417 10.614 1.00 17.90 96 ALA B C 1
ATOM 2926 O O . ALA B 2 96 ? 49.821 -18.386 10.603 1.00 17.97 96 ALA B O 1
ATOM 2928 N N . LYS B 2 97 ? 49.185 -20.316 9.634 1.00 18.23 97 LYS B N 1
ATOM 2929 C CA . LYS B 2 97 ? 50.036 -20.132 8.454 1.00 18.41 97 LYS B CA 1
ATOM 2930 C C . LYS B 2 97 ? 49.563 -18.943 7.613 1.00 17.89 97 LYS B C 1
ATOM 2931 O O . LYS B 2 97 ? 50.359 -18.166 7.076 1.00 17.38 97 LYS B O 1
ATOM 2937 N N . TYR B 2 98 ? 48.254 -18.821 7.491 1.00 17.01 98 TYR B N 1
ATOM 2938 C CA . TYR B 2 98 ? 47.651 -17.734 6.718 1.00 16.81 98 TYR B CA 1
ATOM 2939 C C . TYR B 2 98 ? 48.050 -16.389 7.349 1.00 16.62 98 TYR B C 1
ATOM 2940 O O . TYR B 2 98 ? 48.449 -15.462 6.652 1.00 16.61 98 TYR B O 1
ATOM 2949 N N . LYS B 2 99 ? 47.951 -16.300 8.673 1.00 16.74 99 LYS B N 1
ATOM 2950 C CA . LYS B 2 99 ? 48.303 -15.085 9.398 1.00 17.25 99 LYS B CA 1
ATOM 2951 C C . LYS B 2 99 ? 49.785 -14.742 9.233 1.00 18.08 99 LYS B C 1
ATOM 2952 O O . LYS B 2 99 ? 50.155 -13.575 9.059 1.00 18.57 99 LYS B O 1
ATOM 2958 N N . GLU B 2 100 ? 50.630 -15.764 9.287 1.00 18.95 100 GLU B N 1
ATOM 2959 C CA . GLU B 2 100 ? 52.061 -15.572 9.129 1.00 20.63 100 GLU B CA 1
ATOM 2960 C C . GLU B 2 100 ? 52.361 -15.021 7.746 1.00 20.21 100 GLU B C 1
ATOM 2961 O O . GLU B 2 100 ? 53.198 -14.127 7.596 1.00 20.87 100 GLU B O 1
ATOM 2967 N N . LEU B 2 101 ? 51.672 -15.544 6.736 1.00 19.93 101 LEU B N 1
ATOM 2968 C CA . LEU B 2 101 ? 51.872 -15.088 5.361 1.00 19.52 101 LEU B CA 1
ATOM 2969 C C . LEU B 2 101 ? 51.487 -13.613 5.214 1.00 19.76 101 LEU B C 1
ATOM 2970 O O . LEU B 2 101 ? 52.218 -12.810 4.620 1.00 18.81 101 LEU B O 1
ATOM 2975 N N . VAL B 2 102 ? 50.328 -13.258 5.753 1.00 19.11 102 VAL B N 1
ATOM 2976 C CA . VAL B 2 102 ? 49.867 -11.881 5.654 1.00 19.59 102 VAL B CA 1
ATOM 2977 C C . VAL B 2 102 ? 50.846 -10.936 6.338 1.00 20.19 102 VAL B C 1
ATOM 2978 O O . VAL B 2 102 ? 51.156 -9.868 5.815 1.00 20.59 102 VAL B O 1
ATOM 2982 N N . ALA B 2 103 ? 51.331 -11.343 7.502 1.00 21.31 103 ALA B N 1
ATOM 2983 C CA . ALA B 2 103 ? 52.254 -10.526 8.273 1.00 23.38 103 ALA B CA 1
ATOM 2984 C C . ALA B 2 103 ? 53.536 -10.153 7.529 1.00 25.03 103 ALA B C 1
ATOM 2985 O O . ALA B 2 103 ? 54.133 -9.110 7.812 1.00 25.83 103 ALA B O 1
ATOM 2987 N N . LYS B 2 104 ? 53.967 -10.979 6.580 1.00 25.94 104 LYS B N 1
ATOM 2988 C CA . LYS B 2 104 ? 55.185 -10.658 5.846 1.00 27.85 104 LYS B CA 1
ATOM 2989 C C . LYS B 2 104 ? 54.938 -10.212 4.416 1.00 28.30 104 LYS B C 1
ATOM 2990 O O . LYS B 2 104 ? 55.873 -10.084 3.625 1.00 28.72 104 LYS B O 1
ATOM 2996 N N . THR B 2 105 ? 53.682 -9.960 4.074 1.00 28.52 105 THR B N 1
ATOM 2997 C CA . THR B 2 105 ? 53.374 -9.527 2.723 1.00 29.39 105 THR B CA 1
ATOM 2998 C C . THR B 2 105 ? 53.103 -8.030 2.723 1.00 30.08 105 THR B C 1
ATOM 2999 O O . THR B 2 105 ? 52.380 -7.517 3.577 1.00 29.42 105 THR B O 1
ATOM 3003 N N . SER B 2 106 ? 53.708 -7.329 1.775 1.00 31.13 106 SER B N 1
ATOM 3004 C CA . SER B 2 106 ? 53.516 -5.889 1.667 1.00 32.34 106 SER B CA 1
ATOM 3005 C C . SER B 2 106 ? 52.407 -5.628 0.659 1.00 32.74 106 SER B C 1
ATOM 3006 O O . SER B 2 106 ? 51.901 -6.558 0.023 1.00 32.73 106 SER B O 1
ATOM 3009 N N . ASN B 2 107 ? 52.010 -4.370 0.522 1.00 33.41 107 ASN B N 1
ATOM 3010 C CA . ASN B 2 107 ? 50.969 -4.024 -0.431 1.00 34.17 107 ASN B CA 1
ATOM 3011 C C . ASN B 2 107 ? 49.603 -4.593 -0.023 1.00 33.67 107 ASN B C 1
ATOM 3012 O O . ASN B 2 107 ? 48.785 -4.925 -0.882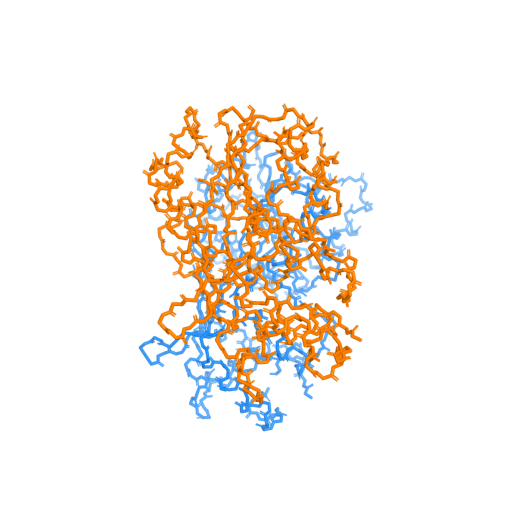 1.00 34.05 107 ASN B O 1
ATOM 3017 N N . LEU B 2 108 ? 49.367 -4.714 1.281 1.00 32.76 108 LEU B N 1
ATOM 3018 C CA . LEU B 2 108 ? 48.087 -5.217 1.785 1.00 31.81 108 LEU B CA 1
ATOM 3019 C C . LEU B 2 108 ? 47.460 -4.195 2.725 1.00 30.98 108 LEU B C 1
ATOM 3020 O O . LEU B 2 108 ? 46.506 -4.492 3.442 1.00 31.18 108 LEU B O 1
ATOM 3025 N N . GLU B 2 109 ? 47.968 -2.973 2.706 1.00 29.83 109 GLU B N 1
ATOM 3026 C CA . GLU B 2 109 ? 47.479 -1.922 3.584 1.00 29.23 109 GLU B CA 1
ATOM 3027 C C . GLU B 2 109 ? 45.992 -1.672 3.373 1.00 27.94 109 GLU B C 1
ATOM 3028 O O . GLU B 2 109 ? 45.297 -1.350 4.361 1.00 28.50 109 GLU B O 1
ATOM 3030 N N . ASN B 2 110 ? 45.483 -1.741 2.154 1.00 26.84 110 ASN B N 1
ATOM 3031 C CA . ASN B 2 110 ? 44.066 -1.489 1.874 1.00 25.76 110 ASN B CA 1
ATOM 3032 C C . ASN B 2 110 ? 43.163 -2.701 2.103 1.00 24.55 110 ASN B C 1
ATOM 3033 O O . ASN B 2 110 ? 41.964 -2.640 1.836 1.00 23.87 110 ASN B O 1
ATOM 3038 N N . VAL B 2 111 ? 43.732 -3.798 2.591 1.00 23.37 111 VAL B N 1
ATOM 3039 C CA . VAL B 2 111 ? 42.945 -5.001 2.832 1.00 21.44 111 VAL B CA 1
ATOM 3040 C C . VAL B 2 111 ? 42.775 -5.292 4.312 1.00 21.24 111 VAL B C 1
ATOM 3041 O O . VAL B 2 111 ? 43.729 -5.198 5.091 1.00 21.42 111 VAL B O 1
ATOM 3045 N N . LYS B 2 112 ? 41.548 -5.634 4.692 1.00 19.50 112 LYS B N 1
ATOM 3046 C CA . LYS B 2 112 ? 41.223 -5.984 6.065 1.00 18.69 112 LYS B CA 1
ATOM 3047 C C . LYS B 2 112 ? 40.943 -7.483 6.051 1.00 18.04 112 LYS B C 1
ATOM 3048 O O . LYS B 2 112 ? 40.192 -7.956 5.202 1.00 17.56 112 LYS B O 1
ATOM 3050 N N . PHE B 2 113 ? 41.547 -8.217 6.981 1.00 16.82 113 PHE B N 1
ATOM 3051 C CA . PHE B 2 113 ? 41.351 -9.664 7.076 1.00 15.83 113 PHE B CA 1
ATOM 3052 C C . PHE B 2 113 ? 40.630 -10.050 8.360 1.00 15.96 113 PHE B C 1
ATOM 3053 O O . PHE B 2 113 ? 40.823 -9.427 9.402 1.00 15.17 113 PHE B O 1
ATOM 3061 N N . ALA B 2 114 ? 39.794 -11.081 8.276 1.00 15.83 114 ALA B N 1
ATOM 3062 C CA . ALA B 2 114 ? 39.092 -11.608 9.442 1.00 15.99 114 ALA B CA 1
ATOM 3063 C C . ALA B 2 114 ? 39.041 -13.126 9.248 1.00 16.15 114 ALA B C 1
ATOM 3064 O O . ALA B 2 114 ? 38.648 -13.601 8.180 1.00 16.56 114 ALA B O 1
ATOM 3066 N N . TRP B 2 115 ? 39.451 -13.881 10.265 1.00 14.98 115 TRP B N 1
ATOM 3067 C CA . TRP B 2 115 ? 39.425 -15.337 10.178 1.00 14.64 115 TRP B CA 1
ATOM 3068 C C . TRP B 2 115 ? 38.396 -15.907 11.153 1.00 14.39 115 TRP B C 1
ATOM 3069 O O . TRP B 2 115 ? 38.384 -15.549 12.338 1.00 13.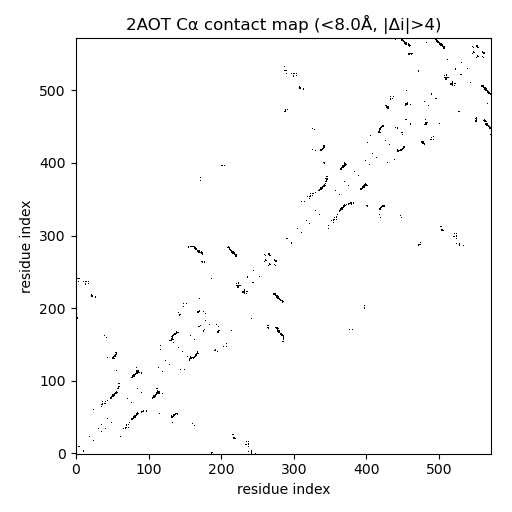83 115 TRP B O 1
ATOM 3080 N N . HIS B 2 116 ? 37.532 -16.786 10.644 1.00 12.92 116 HIS B N 1
ATOM 3081 C CA . HIS B 2 116 ? 36.510 -17.469 11.466 1.00 14.22 116 HIS B CA 1
ATOM 3082 C C . HIS B 2 116 ? 36.865 -18.922 11.501 1.00 14.34 116 HIS B C 1
ATOM 3083 O O . HIS B 2 116 ? 36.855 -19.578 10.465 1.00 13.26 116 HIS B O 1
ATOM 3090 N N . LYS B 2 117 ? 37.192 -19.437 12.689 1.00 14.45 117 LYS B N 1
ATOM 3091 C CA . LYS B 2 117 ? 37.586 -20.835 12.827 1.00 15.94 117 LYS B CA 1
ATOM 3092 C C . LYS B 2 117 ? 36.357 -21.727 12.907 1.00 16.24 117 LYS B C 1
ATOM 3093 O O . LYS B 2 117 ? 35.914 -22.098 13.991 1.00 15.22 117 LYS B O 1
ATOM 3099 N N . GLU B 2 118 ? 35.806 -22.057 11.743 1.00 16.86 118 GLU B N 1
ATOM 3100 C CA . GLU B 2 118 ? 34.607 -22.887 11.663 1.00 16.62 118 GLU B CA 1
ATOM 3101 C C . GLU B 2 118 ? 34.486 -23.453 10.250 1.00 16.37 118 GLU B C 1
ATOM 3102 O O . GLU B 2 118 ? 35.245 -23.071 9.356 1.00 14.34 118 GLU B O 1
ATOM 3108 N N . THR B 2 119 ? 33.550 -24.384 10.069 1.00 15.29 119 THR B N 1
ATOM 3109 C CA . THR B 2 119 ? 33.308 -24.993 8.764 1.00 15.64 119 THR B CA 1
ATOM 3110 C C . THR B 2 119 ? 32.297 -24.112 8.012 1.00 14.39 119 THR B C 1
ATOM 3111 O O . THR B 2 119 ? 31.677 -23.242 8.604 1.00 15.05 119 THR B O 1
ATOM 3115 N N . SER B 2 120 ? 32.102 -24.348 6.718 1.00 14.53 120 SER B N 1
ATOM 3116 C CA . SER B 2 120 ? 31.149 -23.529 5.970 1.00 14.40 120 SER B CA 1
ATOM 3117 C C . SER B 2 120 ? 29.742 -23.763 6.511 1.00 15.14 120 SER B C 1
ATOM 3118 O O . SER B 2 120 ? 28.902 -22.859 6.507 1.00 14.93 120 SER B O 1
ATOM 3121 N N . SER B 2 121 ? 29.490 -24.976 6.997 1.00 15.52 121 SER B N 1
ATOM 3122 C CA . SER B 2 121 ? 28.179 -25.312 7.542 1.00 16.87 121 SER B CA 1
ATOM 3123 C C . SER B 2 121 ? 27.910 -24.536 8.840 1.00 16.63 121 SER B C 1
ATOM 3124 O O . SER B 2 121 ? 26.797 -24.054 9.075 1.00 17.44 121 SER B O 1
ATOM 3127 N N . GLU B 2 122 ? 28.928 -24.439 9.687 1.00 17.90 122 GLU B N 1
ATOM 3128 C CA . GLU B 2 122 ? 28.804 -23.702 10.943 1.00 19.09 122 GLU B CA 1
ATOM 3129 C C . GLU B 2 122 ? 28.581 -22.225 10.588 1.00 19.18 122 GLU B C 1
ATOM 3130 O O . GLU B 2 122 ? 27.683 -21.585 11.124 1.00 19.52 122 GLU B O 1
ATOM 3136 N N . TYR B 2 123 ? 29.377 -21.698 9.658 1.00 19.01 123 TYR B N 1
ATOM 3137 C CA . TYR B 2 123 ? 29.214 -20.305 9.222 1.00 18.95 123 TYR B CA 1
ATOM 3138 C C . TYR B 2 123 ? 27.785 -20.054 8.743 1.00 19.04 123 TYR B C 1
ATOM 3139 O O . TYR B 2 123 ? 27.130 -19.080 9.141 1.00 18.50 123 TYR B O 1
ATOM 3148 N N . GLN B 2 124 ? 27.303 -20.948 7.887 1.00 19.61 124 GLN B N 1
ATOM 3149 C CA . GLN B 2 124 ? 25.948 -20.869 7.349 1.00 19.92 124 GLN B CA 1
ATOM 3150 C C . GLN B 2 124 ? 24.889 -20.801 8.457 1.00 20.33 124 GLN B C 1
ATOM 3151 O O . GLN B 2 124 ? 23.973 -19.974 8.419 1.00 19.55 124 GLN B O 1
ATOM 3157 N N . SER B 2 125 ? 24.990 -21.688 9.436 1.00 21.44 125 SER B N 1
ATOM 3158 C CA . SER B 2 125 ? 24.010 -21.678 10.509 1.00 23.26 125 SER B CA 1
ATOM 3159 C C . SER B 2 125 ? 24.202 -20.437 11.383 1.00 23.80 125 SER B C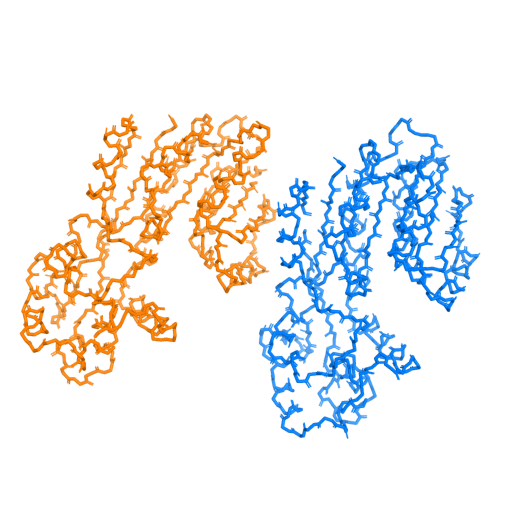 1
ATOM 3160 O O . SER B 2 125 ? 23.231 -19.854 11.823 1.00 24.25 125 SER B O 1
ATOM 3163 N N . ARG B 2 126 ? 25.445 -20.024 11.622 1.00 25.26 126 ARG B N 1
ATOM 3164 C CA . ARG B 2 126 ? 25.674 -18.820 12.428 1.00 26.72 126 ARG B CA 1
ATOM 3165 C C . ARG B 2 126 ? 25.038 -17.613 11.741 1.00 27.48 126 ARG B C 1
ATOM 3166 O O . ARG B 2 126 ? 24.360 -16.809 12.380 1.00 27.79 126 ARG B O 1
ATOM 3174 N N . MET B 2 127 ? 25.258 -17.482 10.434 1.00 28.40 127 MET B N 1
ATOM 3175 C CA . MET B 2 127 ? 24.708 -16.355 9.687 1.00 30.01 127 MET B CA 1
ATOM 3176 C C . MET B 2 127 ? 23.194 -16.393 9.665 1.00 31.67 127 MET B C 1
ATOM 3177 O O . MET B 2 127 ? 22.541 -15.347 9.654 1.00 31.66 127 MET B O 1
ATOM 3182 N N . LEU B 2 128 ? 22.634 -17.598 9.663 1.00 33.21 128 LEU B N 1
ATOM 3183 C CA . LEU B 2 128 ? 21.186 -17.746 9.645 1.00 35.32 128 LEU B CA 1
ATOM 3184 C C . LEU B 2 128 ? 20.575 -17.371 10.995 1.00 36.90 128 LEU B C 1
ATOM 3185 O O . LEU B 2 128 ? 19.358 -17.298 11.139 1.00 37.21 128 LEU B O 1
ATOM 3190 N N . GLU B 2 129 ? 21.429 -17.128 11.983 1.00 38.46 129 GLU B N 1
ATOM 3191 C CA . GLU B 2 129 ? 20.965 -16.734 13.312 1.00 39.96 129 GLU B CA 1
ATOM 3192 C C . GLU B 2 129 ? 20.882 -15.215 13.399 1.00 40.76 129 GLU B C 1
ATOM 3193 O O . GLU B 2 129 ? 20.193 -14.674 14.266 1.00 40.99 129 GLU B O 1
ATOM 3199 N N . LYS B 2 130 ? 21.603 -14.536 12.508 1.00 41.48 130 LYS B N 1
ATOM 3200 C CA . LYS B 2 130 ? 21.618 -13.076 12.468 1.00 42.52 130 LYS B CA 1
ATOM 3201 C C . LYS B 2 130 ? 20.275 -12.577 11.947 1.00 42.91 130 LYS B C 1
ATOM 3202 O O . LYS B 2 130 ? 19.544 -13.315 11.288 1.00 43.29 130 LYS B O 1
ATOM 3208 N N . LYS B 2 131 ? 19.961 -11.318 12.234 1.00 43.26 131 LYS B N 1
ATOM 3209 C CA . LYS B 2 131 ? 18.704 -10.732 11.787 1.00 43.32 131 LYS B CA 1
ATOM 3210 C C . LYS B 2 131 ? 18.538 -10.927 10.284 1.00 43.21 131 LYS B C 1
ATOM 3211 O O . LYS B 2 131 ? 17.553 -11.510 9.836 1.00 43.78 131 LYS B O 1
ATOM 3213 N N . GLU B 2 132 ? 19.506 -10.442 9.510 1.00 42.59 132 GLU B N 1
ATOM 3214 C CA . GLU B 2 132 ? 19.452 -10.566 8.058 1.00 41.58 132 GLU B CA 1
ATOM 3215 C C . GLU B 2 132 ? 20.778 -11.054 7.485 1.00 40.59 132 GLU B C 1
ATOM 3216 O O . GLU B 2 132 ? 21.831 -10.885 8.096 1.00 40.68 132 GLU B O 1
ATOM 3218 N N . LEU B 2 133 ? 20.718 -11.650 6.301 1.00 39.21 133 LEU B N 1
ATOM 3219 C CA . LEU B 2 133 ? 21.912 -12.171 5.647 1.00 37.35 133 LEU B CA 1
ATOM 3220 C C . LEU B 2 133 ? 22.690 -11.080 4.910 1.00 35.48 133 LEU B C 1
ATOM 3221 O O . LEU B 2 133 ? 22.102 -10.213 4.257 1.00 35.36 133 LEU B O 1
ATOM 3226 N N . GLN B 2 134 ? 24.016 -11.127 5.036 1.00 33.03 134 GLN B N 1
ATOM 3227 C CA . GLN B 2 134 ? 24.901 -10.161 4.388 1.00 30.70 134 GLN B CA 1
ATOM 3228 C C . GLN B 2 134 ? 24.980 -10.486 2.899 1.00 28.11 134 GLN B C 1
ATOM 3229 O O . GLN B 2 134 ? 24.389 -11.457 2.425 1.00 28.87 134 GLN B O 1
ATOM 3235 N N . LYS B 2 135 ? 25.736 -9.672 2.177 1.00 24.61 135 LYS B N 1
ATOM 3236 C CA . LYS B 2 135 ? 25.952 -9.861 0.752 1.00 21.86 135 LYS B CA 1
ATOM 3237 C C . LYS B 2 135 ? 27.454 -9.715 0.519 1.00 19.47 135 LYS B C 1
ATOM 3238 O O . LYS B 2 135 ? 28.119 -8.946 1.215 1.00 18.01 135 LYS B O 1
ATOM 3244 N N . TRP B 2 136 ? 27.978 -10.453 -0.453 1.00 15.86 136 TRP B N 1
ATOM 3245 C CA . TRP B 2 136 ? 29.405 -10.459 -0.756 1.00 13.80 136 TRP B CA 1
ATOM 3246 C C . TRP B 2 136 ? 29.612 -10.204 -2.240 1.00 12.08 136 TRP B C 1
ATOM 3247 O O . TRP B 2 136 ? 28.742 -10.528 -3.054 1.00 11.77 136 TRP B O 1
ATOM 3258 N N . ASP B 2 137 ? 30.768 -9.619 -2.592 1.00 11.04 137 ASP B N 1
ATOM 3259 C CA . ASP B 2 137 ? 31.050 -9.303 -3.988 1.00 11.32 137 ASP B CA 1
ATOM 3260 C C . ASP B 2 137 ? 31.775 -10.419 -4.714 1.00 11.34 137 ASP B C 1
ATOM 3261 O O . ASP B 2 137 ? 31.723 -10.512 -5.936 1.00 10.42 137 ASP B O 1
ATOM 3266 N N . PHE B 2 138 ? 32.467 -11.256 -3.955 1.00 10.74 138 PHE B N 1
ATOM 3267 C CA . PHE B 2 138 ? 33.159 -12.405 -4.529 1.00 10.53 138 PHE B CA 1
ATOM 3268 C C . PHE B 2 138 ? 33.245 -13.478 -3.445 1.00 10.61 138 PHE B C 1
ATOM 3269 O O . PHE B 2 138 ? 33.648 -13.199 -2.325 1.00 10.58 138 PHE B O 1
ATOM 3277 N N . ILE B 2 139 ? 32.854 -14.701 -3.782 1.00 10.40 139 ILE B N 1
ATOM 3278 C CA . ILE B 2 139 ? 32.902 -15.795 -2.821 1.00 9.70 139 ILE B CA 1
ATOM 3279 C C . ILE B 2 139 ? 33.660 -16.908 -3.510 1.00 9.61 139 ILE B C 1
ATOM 3280 O O . ILE B 2 139 ? 33.421 -17.165 -4.690 1.00 10.40 139 ILE B O 1
ATOM 3285 N N . HIS B 2 140 ? 34.614 -17.529 -2.822 1.00 9.24 140 HIS B N 1
ATOM 3286 C CA . HIS B 2 140 ? 35.320 -18.632 -3.457 1.00 9.94 140 HIS B CA 1
ATOM 3287 C C . HIS B 2 140 ? 35.497 -19.835 -2.539 1.00 10.45 140 HIS B C 1
ATOM 3288 O O . HIS B 2 140 ? 35.637 -19.699 -1.321 1.00 9.89 140 HIS B O 1
ATOM 3295 N N . MET B 2 141 ? 35.441 -21.015 -3.155 1.00 11.33 141 MET B N 1
ATOM 3296 C CA . MET B 2 141 ? 35.534 -22.302 -2.467 1.00 13.24 141 MET B CA 1
ATOM 3297 C C . MET B 2 141 ? 36.507 -23.139 -3.288 1.00 13.84 141 MET B C 1
ATOM 3298 O O . MET B 2 141 ? 36.102 -23.902 -4.173 1.00 14.30 141 MET B O 1
ATOM 3303 N N . ILE B 2 142 ? 37.783 -22.986 -2.977 1.00 14.12 142 ILE B N 1
ATOM 3304 C CA . ILE B 2 142 ? 38.852 -23.640 -3.710 1.00 14.56 142 ILE B CA 1
ATOM 3305 C C . ILE B 2 142 ? 39.341 -24.944 -3.103 1.00 15.53 142 ILE B C 1
ATOM 3306 O O . ILE B 2 142 ? 39.888 -24.974 -1.987 1.00 14.77 142 ILE B O 1
ATOM 3311 N N . GLN B 2 143 ? 39.119 -26.021 -3.851 1.00 15.89 143 GLN B N 1
ATOM 3312 C CA . GLN B 2 143 ? 39.535 -27.358 -3.444 1.00 16.80 143 GLN B CA 1
ATOM 3313 C C . GLN B 2 143 ? 39.087 -27.761 -2.043 1.00 16.26 143 GLN B C 1
ATOM 3314 O O . GLN B 2 143 ? 39.846 -28.380 -1.298 1.00 17.45 143 GLN B O 1
ATOM 3320 N N . MET B 2 144 ? 37.846 -27.439 -1.693 1.00 15.60 144 MET B N 1
ATOM 3321 C CA . MET B 2 144 ? 37.322 -27.770 -0.373 1.00 15.50 144 MET B CA 1
ATOM 3322 C C . MET B 2 144 ? 35.932 -28.388 -0.325 1.00 14.48 144 MET B C 1
ATOM 3323 O O . MET B 2 144 ? 35.516 -28.885 0.717 1.00 13.93 144 MET B O 1
ATOM 3328 N N . LEU B 2 145 ? 35.208 -28.397 -1.440 1.00 14.75 145 LEU B N 1
ATOM 3329 C CA . LEU B 2 145 ? 33.862 -28.961 -1.402 1.00 15.25 145 LEU B CA 1
ATOM 3330 C C . LEU B 2 145 ? 33.835 -30.440 -1.028 1.00 15.47 145 LEU B C 1
ATOM 3331 O O . LEU B 2 145 ? 32.803 -30.956 -0.614 1.00 15.00 145 LEU B O 1
ATOM 3336 N N . TYR B 2 146 ? 34.974 -31.116 -1.147 1.00 15.68 146 TYR B N 1
ATOM 3337 C CA . TYR B 2 146 ? 35.044 -32.542 -0.805 1.00 16.77 146 TYR B CA 1
ATOM 3338 C C . TYR B 2 146 ? 34.706 -32.746 0.664 1.00 18.09 146 TYR B C 1
ATOM 3339 O O . TYR B 2 146 ? 34.266 -33.828 1.081 1.00 18.54 146 TYR B O 1
ATOM 3348 N N . TYR B 2 147 ? 34.924 -31.696 1.446 1.00 18.49 147 TYR B N 1
ATOM 3349 C CA . TYR B 2 147 ? 34.728 -31.757 2.880 1.00 19.54 147 TYR B CA 1
ATOM 3350 C C . TYR B 2 147 ? 33.387 -31.253 3.375 1.00 19.95 147 TYR B C 1
ATOM 3351 O O . TYR B 2 147 ? 33.149 -31.181 4.581 1.00 20.57 147 TYR B O 1
ATOM 3360 N N . VAL B 2 148 ? 32.501 -30.929 2.441 1.00 20.39 148 VAL B N 1
ATOM 3361 C CA . VAL B 2 148 ? 31.172 -30.432 2.774 1.00 19.86 148 VAL B CA 1
ATOM 3362 C C . VAL B 2 148 ? 30.164 -31.575 2.693 1.00 21.28 148 VAL B C 1
ATOM 3363 O O . VAL B 2 148 ? 30.191 -32.359 1.748 1.00 21.87 148 VAL B O 1
ATOM 3367 N N . LYS B 2 149 ? 29.281 -31.666 3.684 1.00 21.19 149 LYS B N 1
ATOM 3368 C CA . LYS B 2 149 ? 28.279 -32.726 3.726 1.00 22.10 149 LYS B CA 1
ATOM 3369 C C . LYS B 2 149 ? 27.116 -32.570 2.736 1.00 21.02 149 LYS B C 1
ATOM 3370 O O . LYS B 2 149 ? 26.789 -33.502 1.995 1.00 21.71 149 LYS B O 1
ATOM 3376 N N . ASP B 2 150 ? 26.498 -31.393 2.715 1.00 18.29 150 ASP B N 1
ATOM 3377 C CA . ASP B 2 150 ? 25.346 -31.147 1.849 1.00 16.85 150 ASP B CA 1
ATOM 3378 C C . ASP B 2 150 ? 25.739 -30.073 0.837 1.00 15.32 150 ASP B C 1
ATOM 3379 O O . ASP B 2 150 ? 25.602 -28.869 1.088 1.00 14.56 150 ASP B O 1
ATOM 3384 N N . ILE B 2 151 ? 26.233 -30.519 -0.310 1.00 13.98 151 ILE B N 1
ATOM 3385 C CA . ILE B 2 151 ? 26.692 -29.579 -1.320 1.00 14.14 151 ILE B CA 1
ATOM 3386 C C . ILE B 2 151 ? 25.575 -28.755 -1.955 1.00 13.34 151 ILE B C 1
ATOM 3387 O O . ILE B 2 151 ? 25.721 -27.541 -2.122 1.00 13.46 151 ILE B O 1
ATOM 3392 N N . PRO B 2 152 ? 24.436 -29.380 -2.307 1.00 13.02 152 PRO B N 1
ATOM 3393 C CA . PRO B 2 152 ? 23.389 -28.544 -2.911 1.00 13.26 152 PRO B CA 1
ATOM 3394 C C . PRO B 2 152 ? 22.943 -27.398 -2.014 1.00 13.43 152 PRO B C 1
ATOM 3395 O O . PRO B 2 152 ? 22.723 -26.288 -2.492 1.00 13.70 152 PRO B O 1
ATOM 3399 N N . ALA B 2 153 ? 22.800 -27.670 -0.717 1.00 12.86 153 ALA B N 1
ATOM 3400 C CA . ALA B 2 153 ? 22.384 -26.634 0.223 1.00 12.63 153 ALA B CA 1
ATOM 3401 C C . ALA B 2 153 ? 23.462 -25.557 0.327 1.00 12.26 153 ALA B C 1
ATOM 3402 O O . ALA B 2 153 ? 23.155 -24.371 0.436 1.00 11.34 153 ALA B O 1
ATOM 3404 N N . THR B 2 154 ? 24.720 -25.990 0.311 1.00 11.48 154 THR B N 1
ATOM 3405 C CA . THR B 2 154 ? 25.850 -25.068 0.406 1.00 12.11 154 THR B CA 1
ATOM 3406 C C . THR B 2 154 ? 25.898 -24.183 -0.833 1.00 11.98 154 THR B C 1
ATOM 3407 O O . THR B 2 154 ? 26.075 -22.975 -0.722 1.00 12.86 154 THR B O 1
ATOM 3411 N N . LEU B 2 155 ? 25.704 -24.770 -2.014 1.00 11.08 155 LEU B N 1
ATOM 3412 C CA . LEU B 2 155 ? 25.726 -23.990 -3.252 1.00 11.94 155 LEU B CA 1
ATOM 3413 C C . LEU B 2 155 ? 24.588 -22.963 -3.266 1.00 12.14 155 LEU B C 1
ATOM 3414 O O . LEU B 2 155 ? 24.780 -21.788 -3.607 1.00 10.84 155 LEU B O 1
ATOM 3419 N N . LYS B 2 156 ? 23.398 -23.406 -2.883 1.00 12.42 156 LYS B N 1
ATOM 3420 C CA . LYS B 2 156 ? 22.254 -22.518 -2.886 1.00 13.38 156 LYS B CA 1
ATOM 3421 C C . LYS B 2 156 ? 22.417 -21.388 -1.883 1.00 13.16 156 LYS B C 1
ATOM 3422 O O . LYS B 2 156 ? 22.118 -20.244 -2.193 1.00 13.27 156 LYS B O 1
ATOM 3428 N N . PHE B 2 157 ? 22.895 -21.709 -0.685 1.00 13.88 157 PHE B N 1
ATOM 3429 C CA . PHE B 2 157 ? 23.083 -20.698 0.350 1.00 14.58 157 PHE B CA 1
ATOM 3430 C C . PHE B 2 157 ? 24.143 -19.674 -0.045 1.00 13.87 157 PHE B C 1
ATOM 3431 O O . PHE B 2 157 ? 23.902 -18.471 -0.001 1.00 13.15 157 PHE B O 1
ATOM 3439 N N . PHE B 2 158 ? 25.332 -20.126 -0.423 1.00 13.94 158 PHE B N 1
ATOM 3440 C CA . PHE B 2 158 ? 26.326 -19.129 -0.764 1.00 13.89 158 PHE B CA 1
ATOM 3441 C C . PHE B 2 158 ? 25.951 -18.315 -1.994 1.00 13.81 158 PHE B C 1
ATOM 3442 O O . PHE B 2 158 ? 26.269 -17.136 -2.060 1.00 13.64 158 PHE B O 1
ATOM 3450 N N . HIS B 2 159 ? 25.283 -18.942 -2.954 1.00 13.54 159 HIS B N 1
ATOM 3451 C CA . HIS B 2 159 ? 24.860 -18.174 -4.122 1.00 13.67 159 HIS B CA 1
ATOM 3452 C C . HIS B 2 159 ? 23.890 -17.084 -3.643 1.00 13.96 159 HIS B C 1
ATOM 3453 O O . HIS B 2 159 ? 23.880 -15.969 -4.171 1.00 12.87 159 HIS B O 1
ATOM 3460 N N . SER B 2 160 ? 23.107 -17.401 -2.614 1.00 14.81 160 SER B N 1
ATOM 3461 C CA . SER B 2 160 ? 22.140 -16.452 -2.073 1.00 15.31 160 SER B CA 1
ATOM 3462 C C . SER B 2 160 ? 22.802 -15.237 -1.407 1.00 16.05 160 SER B C 1
ATOM 3463 O O . SER B 2 160 ? 22.140 -14.211 -1.174 1.00 15.23 160 SER B O 1
ATOM 3466 N N . LEU B 2 161 ? 24.097 -15.343 -1.122 1.00 14.98 161 LEU B N 1
ATOM 3467 C CA . LEU B 2 161 ? 24.840 -14.239 -0.496 1.00 15.46 161 LEU B CA 1
ATOM 3468 C C . LEU B 2 161 ? 25.534 -13.323 -1.490 1.00 15.83 161 LEU B C 1
ATOM 3469 O O . LEU B 2 161 ? 26.205 -12.373 -1.083 1.00 16.37 161 LEU B O 1
ATOM 3474 N N . LEU B 2 162 ? 25.384 -13.600 -2.783 1.00 15.07 162 LEU B N 1
ATOM 3475 C CA . LEU B 2 162 ? 26.036 -12.793 -3.805 1.00 14.41 162 LEU B CA 1
ATOM 3476 C C . LEU B 2 162 ? 25.326 -11.466 -4.063 1.00 14.31 162 LEU B C 1
ATOM 3477 O O . LEU B 2 162 ? 24.116 -11.437 -4.311 1.00 13.42 162 LEU B O 1
ATOM 3482 N N . GLY B 2 163 ? 26.090 -10.379 -4.019 1.00 14.39 163 GLY B N 1
ATOM 3483 C CA . GLY B 2 163 ? 25.527 -9.064 -4.247 1.00 14.35 163 GLY B CA 1
ATOM 3484 C C . GLY B 2 163 ? 25.387 -8.768 -5.721 1.00 14.78 163 GLY B C 1
ATOM 3485 O O . GLY B 2 163 ? 25.539 -9.651 -6.558 1.00 12.43 163 GLY B O 1
ATOM 3486 N N . THR B 2 164 ? 25.110 -7.507 -6.049 1.00 15.73 164 THR B N 1
ATOM 3487 C CA . THR B 2 164 ? 24.947 -7.122 -7.445 1.00 16.68 164 THR B CA 1
ATOM 3488 C C . THR B 2 164 ? 26.231 -7.286 -8.243 1.00 16.42 164 THR B C 1
ATOM 3489 O O . THR B 2 164 ? 27.282 -6.761 -7.859 1.00 16.42 164 THR B O 1
ATOM 3493 N N . ASN B 2 165 ? 26.133 -8.012 -9.356 1.00 15.95 165 ASN B N 1
ATOM 3494 C CA . ASN B 2 165 ? 27.269 -8.279 -10.230 1.00 16.78 165 ASN B CA 1
ATOM 3495 C C . ASN B 2 165 ? 28.362 -9.081 -9.527 1.00 15.69 165 ASN B C 1
ATOM 3496 O O . ASN B 2 165 ? 29.517 -9.059 -9.949 1.00 14.56 165 ASN B O 1
ATOM 3501 N N . ALA B 2 166 ? 27.996 -9.786 -8.463 1.00 13.83 166 ALA B N 1
ATOM 3502 C CA . ALA B 2 166 ? 28.973 -10.600 -7.738 1.00 13.13 166 ALA B CA 1
ATOM 3503 C C . ALA B 2 166 ? 29.130 -11.962 -8.422 1.00 14.03 166 ALA B C 1
ATOM 3504 O O . ALA B 2 166 ? 28.265 -12.400 -9.205 1.00 13.89 166 ALA B O 1
ATOM 3506 N N . LYS B 2 167 ? 30.240 -12.622 -8.125 1.00 14.05 167 LYS B N 1
ATOM 3507 C CA . LYS B 2 167 ? 30.523 -13.928 -8.706 1.00 14.34 167 LYS B CA 1
ATOM 3508 C C . LYS B 2 167 ? 31.005 -14.885 -7.627 1.00 13.96 167 LYS B C 1
ATOM 3509 O O . LYS B 2 167 ? 31.544 -14.447 -6.608 1.00 13.06 167 LYS B O 1
ATOM 3515 N N . MET B 2 168 ? 30.779 -16.183 -7.843 1.00 12.94 168 MET B N 1
ATOM 3516 C CA . MET B 2 168 ? 31.251 -17.207 -6.945 1.00 13.42 168 MET B CA 1
ATOM 3517 C C . MET B 2 168 ? 32.123 -18.148 -7.733 1.00 13.14 168 MET B C 1
ATOM 3518 O O . MET B 2 168 ? 31.709 -18.645 -8.794 1.00 13.81 168 MET B O 1
ATOM 3523 N N . LEU B 2 169 ? 33.332 -18.402 -7.247 1.00 12.04 169 LEU B N 1
ATOM 3524 C CA . LEU B 2 169 ? 34.287 -19.274 -7.934 1.00 12.26 169 LEU B CA 1
ATOM 3525 C C . LEU B 2 169 ? 34.471 -20.572 -7.145 1.00 12.13 169 LEU B C 1
ATOM 3526 O O . LEU B 2 169 ? 34.725 -20.538 -5.939 1.00 11.79 169 LEU B O 1
ATOM 3531 N N . ILE B 2 170 ? 34.336 -21.708 -7.825 1.00 11.52 170 ILE B N 1
ATOM 3532 C CA . ILE B 2 170 ? 34.521 -22.984 -7.168 1.00 11.32 170 ILE B CA 1
ATOM 3533 C C . ILE B 2 170 ? 35.542 -23.786 -7.976 1.00 12.30 170 ILE B C 1
ATOM 3534 O O . ILE B 2 170 ? 35.483 -23.820 -9.207 1.00 11.75 170 ILE B O 1
ATOM 3539 N N . ILE B 2 171 ? 36.497 -24.392 -7.281 1.00 12.73 171 ILE B N 1
ATOM 3540 C CA . ILE B 2 171 ? 37.516 -25.200 -7.951 1.00 13.93 171 ILE B CA 1
ATOM 3541 C C . ILE B 2 171 ? 37.568 -26.594 -7.343 1.00 14.61 171 ILE B C 1
ATOM 3542 O O . ILE B 2 171 ? 37.693 -26.755 -6.120 1.00 15.85 171 ILE B O 1
ATOM 3547 N N . VAL B 2 172 ? 37.477 -27.600 -8.207 1.00 15.20 172 VAL B N 1
ATOM 3548 C CA . VAL B 2 172 ? 37.570 -29.003 -7.806 1.00 15.13 172 VAL B CA 1
ATOM 3549 C C . VAL B 2 172 ? 38.214 -29.727 -8.997 1.00 15.18 172 VAL B C 1
ATOM 3550 O O . VAL B 2 172 ? 38.361 -29.142 -10.072 1.00 13.67 172 VAL B O 1
ATOM 3554 N N . VAL B 2 173 ? 38.600 -30.988 -8.808 1.00 15.67 173 VAL B N 1
ATOM 3555 C CA . VAL B 2 173 ? 39.196 -31.738 -9.913 1.00 16.59 173 VAL B CA 1
ATOM 3556 C C . VAL B 2 173 ? 38.147 -31.966 -11.002 1.00 17.31 173 VAL B C 1
ATOM 3557 O O . VAL B 2 173 ? 36.949 -32.081 -10.711 1.00 17.44 173 VAL B O 1
ATOM 3561 N N . SER B 2 174 ? 38.595 -32.047 -12.255 1.00 17.65 174 SER B N 1
ATOM 3562 C CA . SER B 2 174 ? 37.683 -32.215 -13.388 1.00 19.03 174 SER B CA 1
ATOM 3563 C C . SER B 2 174 ? 37.097 -33.607 -13.560 1.00 19.16 174 SER B C 1
ATOM 3564 O O . SER B 2 174 ? 37.706 -34.592 -13.169 1.00 18.00 174 SER B O 1
ATOM 3567 N N . GLY B 2 175 ? 35.915 -33.670 -14.175 1.00 20.14 175 GLY B N 1
ATOM 3568 C CA . GLY B 2 175 ? 35.280 -34.955 -14.418 1.00 22.77 175 GLY B CA 1
ATOM 3569 C C . GLY B 2 175 ? 36.081 -35.736 -15.448 1.00 24.10 175 GLY B C 1
ATOM 3570 O O . GLY B 2 175 ? 35.840 -36.923 -15.669 1.00 24.69 175 GLY B O 1
ATOM 3571 N N . SER B 2 176 ? 37.044 -35.062 -16.073 1.00 25.54 176 SER B N 1
ATOM 3572 C CA . SER B 2 176 ? 37.898 -35.692 -17.079 1.00 26.83 176 SER B CA 1
ATOM 3573 C C . SER B 2 176 ? 39.265 -36.046 -16.501 1.00 26.96 176 SER B C 1
ATOM 3574 O O . SER B 2 176 ? 40.126 -36.570 -17.210 1.00 27.58 176 SER B O 1
ATOM 3577 N N . SER B 2 177 ? 39.471 -35.755 -15.216 1.00 26.70 177 SER B N 1
ATOM 3578 C CA . SER B 2 177 ? 40.744 -36.050 -14.562 1.00 25.98 177 SER B CA 1
ATOM 3579 C C . SER B 2 177 ? 40.875 -37.520 -14.234 1.00 26.71 177 SER B C 1
ATOM 3580 O O . SER B 2 177 ? 39.906 -38.272 -14.309 1.00 26.80 177 SER B O 1
ATOM 3583 N N . GLY B 2 178 ? 42.084 -37.919 -13.855 1.00 26.97 178 GLY B N 1
ATOM 3584 C CA . GLY B 2 178 ? 42.322 -39.303 -13.493 1.00 26.81 178 GLY B CA 1
ATOM 3585 C C . GLY B 2 178 ? 41.585 -39.590 -12.201 1.00 26.99 178 GLY B C 1
ATOM 3586 O O . GLY B 2 178 ? 41.186 -40.725 -11.939 1.00 26.39 178 GLY B O 1
ATOM 3587 N N . TRP B 2 179 ? 41.397 -38.552 -11.388 1.00 26.07 179 TRP B N 1
ATOM 3588 C CA . TRP B 2 179 ? 40.693 -38.704 -10.119 1.00 25.58 179 TRP B CA 1
ATOM 3589 C C . TRP B 2 179 ? 39.307 -39.274 -10.360 1.00 25.97 179 TRP B C 1
ATOM 3590 O O . TRP B 2 179 ? 38.851 -40.158 -9.630 1.00 25.98 179 TRP B O 1
ATOM 3601 N N . ASP B 2 180 ? 38.641 -38.760 -11.384 1.00 27.21 180 ASP B N 1
ATOM 3602 C CA . ASP B 2 180 ? 37.307 -39.223 -11.735 1.00 29.46 180 ASP B CA 1
ATOM 3603 C C . ASP B 2 180 ? 37.308 -40.717 -12.025 1.00 30.60 180 ASP B C 1
ATOM 3604 O O . ASP B 2 180 ? 36.471 -41.454 -11.515 1.00 30.13 180 ASP B O 1
ATOM 3609 N N . LYS B 2 181 ? 38.254 -41.162 -12.844 1.00 31.91 181 LYS B N 1
ATOM 3610 C CA . LYS B 2 181 ? 38.342 -42.576 -13.191 1.00 33.08 181 LYS B CA 1
ATOM 3611 C C . LYS B 2 181 ? 38.748 -43.412 -11.978 1.00 33.03 181 LYS B C 1
ATOM 3612 O O . LYS B 2 181 ? 38.210 -44.497 -11.752 1.00 33.49 181 LYS B O 1
ATOM 3618 N N . LEU B 2 182 ? 39.687 -42.898 -11.193 1.00 32.75 182 LEU B N 1
ATOM 3619 C CA . LEU B 2 182 ? 40.157 -43.599 -10.003 1.00 32.42 182 LEU B CA 1
ATOM 3620 C C . LEU B 2 182 ? 39.034 -43.836 -8.997 1.00 32.56 182 LEU B C 1
ATOM 3621 O O . LEU B 2 182 ? 38.869 -44.947 -8.482 1.00 32.15 182 LEU B O 1
ATOM 3626 N N . TRP B 2 183 ? 38.268 -42.786 -8.716 1.00 31.87 183 TRP B N 1
ATOM 3627 C CA . TRP B 2 183 ? 37.174 -42.877 -7.758 1.00 32.02 183 TRP B CA 1
ATOM 3628 C C . TRP B 2 183 ? 35.992 -43.706 -8.276 1.00 33.08 183 TRP B C 1
ATOM 3629 O O . TRP B 2 183 ? 35.461 -44.553 -7.564 1.00 32.94 183 TRP B O 1
ATOM 3640 N N . LYS B 2 184 ? 35.583 -43.464 -9.515 1.00 34.81 184 LYS B N 1
ATOM 3641 C CA . LYS B 2 184 ? 34.467 -44.208 -10.087 1.00 36.89 184 LYS B CA 1
ATOM 3642 C C . LYS B 2 184 ? 34.695 -45.715 -10.084 1.00 37.93 184 LYS B C 1
ATOM 3643 O O . LYS B 2 184 ? 33.778 -46.490 -9.804 1.00 38.55 184 LYS B O 1
ATOM 3649 N N . LYS B 2 185 ? 35.922 -46.126 -10.381 1.00 39.24 185 LYS B N 1
ATOM 3650 C CA . LYS B 2 185 ? 36.256 -47.540 -10.462 1.00 40.45 185 LYS B CA 1
ATOM 3651 C C . LYS B 2 185 ? 36.803 -48.174 -9.182 1.00 40.85 185 LYS B C 1
ATOM 3652 O O . LYS B 2 185 ? 36.601 -49.368 -8.950 1.00 41.26 185 LYS B O 1
ATOM 3658 N N . TYR B 2 186 ? 37.490 -47.394 -8.350 1.00 40.97 186 TYR B N 1
ATOM 3659 C CA . TYR B 2 186 ? 38.059 -47.941 -7.117 1.00 40.92 186 TYR B CA 1
ATOM 3660 C C . TYR B 2 186 ? 37.621 -47.251 -5.826 1.00 40.38 186 TYR B C 1
ATOM 3661 O O . TYR B 2 186 ? 38.071 -47.610 -4.740 1.00 39.89 186 TYR B O 1
ATOM 3670 N N . GLY B 2 187 ? 36.741 -46.267 -5.942 1.00 40.31 187 GLY B N 1
ATOM 3671 C CA . GLY B 2 187 ? 36.291 -45.543 -4.768 1.00 40.35 187 GLY B CA 1
ATOM 3672 C C . GLY B 2 187 ? 35.809 -46.368 -3.589 1.00 40.67 187 GLY B C 1
ATOM 3673 O O . GLY B 2 187 ? 36.154 -46.071 -2.447 1.00 40.15 187 GLY B O 1
ATOM 3674 N N . SER B 2 188 ? 35.016 -47.403 -3.858 1.00 41.13 188 SER B N 1
ATOM 3675 C CA . SER B 2 188 ? 34.467 -48.249 -2.800 1.00 41.95 188 SER B CA 1
ATOM 3676 C C . SER B 2 188 ? 35.473 -49.208 -2.172 1.00 42.32 188 SER B C 1
ATOM 3677 O O . SER B 2 188 ? 35.220 -49.765 -1.100 1.00 42.68 188 SER B O 1
ATOM 3680 N N . ARG B 2 189 ? 36.604 -49.416 -2.838 1.00 42.72 189 ARG B N 1
ATOM 3681 C CA . ARG B 2 189 ? 37.618 -50.310 -2.301 1.00 43.01 189 ARG B CA 1
ATOM 3682 C C . ARG B 2 189 ? 38.620 -49.567 -1.431 1.00 43.20 189 ARG B C 1
ATOM 3683 O O . ARG B 2 189 ? 39.457 -50.182 -0.774 1.00 43.27 189 ARG B O 1
ATOM 3691 N N . PHE B 2 190 ? 38.528 -48.239 -1.424 1.00 43.27 190 PHE B N 1
ATOM 3692 C CA . PHE B 2 190 ? 39.403 -47.411 -0.597 1.00 43.00 190 PHE B CA 1
ATOM 3693 C C . PHE B 2 190 ? 38.660 -47.158 0.714 1.00 42.96 190 PHE B C 1
ATOM 3694 O O . PHE B 2 190 ? 37.432 -47.180 0.754 1.00 42.92 190 PHE B O 1
ATOM 3702 N N . PRO B 2 191 ? 39.394 -46.917 1.806 1.00 43.04 191 PRO B N 1
ATOM 3703 C CA . PRO B 2 191 ? 38.749 -46.663 3.096 1.00 43.20 191 PRO B CA 1
ATOM 3704 C C . PRO B 2 191 ? 37.893 -45.402 3.072 1.00 43.35 191 PRO B C 1
ATOM 3705 O O . PRO B 2 191 ? 38.310 -44.367 2.550 1.00 43.70 191 PRO B O 1
ATOM 3709 N N . GLN B 2 192 ? 36.693 -45.496 3.637 1.00 42.96 192 GLN B N 1
ATOM 3710 C CA . GLN B 2 192 ? 35.776 -44.364 3.678 1.00 42.48 192 GLN B CA 1
ATOM 3711 C C . GLN B 2 192 ? 36.034 -43.471 4.892 1.00 42.11 192 GLN B C 1
ATOM 3712 O O . GLN B 2 192 ? 36.489 -43.937 5.939 1.00 42.35 192 GLN B O 1
ATOM 3714 N N . ASP B 2 193 ? 35.745 -42.185 4.739 1.00 41.25 193 ASP B N 1
ATOM 3715 C CA . ASP B 2 193 ? 35.919 -41.213 5.810 1.00 40.50 193 ASP B CA 1
ATOM 3716 C C . ASP B 2 193 ? 34.689 -40.314 5.824 1.00 39.82 193 ASP B C 1
ATOM 3717 O O . ASP B 2 193 ? 34.308 -39.754 4.797 1.00 39.78 193 ASP B O 1
ATOM 3719 N N . ASP B 2 194 ? 34.061 -40.187 6.987 1.00 38.93 194 ASP B N 1
ATOM 3720 C CA . ASP B 2 194 ? 32.868 -39.362 7.120 1.00 38.05 194 ASP B CA 1
ATOM 3721 C C . ASP B 2 194 ? 33.166 -37.893 6.833 1.00 37.24 194 ASP B C 1
ATOM 3722 O O . ASP B 2 194 ? 32.258 -37.097 6.601 1.00 37.60 194 ASP B O 1
ATOM 3724 N N . LEU B 2 195 ? 34.441 -37.533 6.836 1.00 36.00 195 LEU B N 1
ATOM 3725 C CA . LEU B 2 195 ? 34.812 -36.144 6.613 1.00 34.70 195 LEU B CA 1
ATOM 3726 C C . LEU B 2 195 ? 35.086 -35.789 5.164 1.00 33.25 195 LEU B C 1
ATOM 3727 O O . LEU B 2 195 ? 35.548 -34.687 4.879 1.00 33.32 195 LEU B O 1
ATOM 3729 N N A CYS B 2 196 ? 34.788 -36.708 4.252 0.50 32.58 196 CYS B N 1
ATOM 3730 N N B CYS B 2 196 ? 34.799 -36.698 4.240 0.50 32.39 196 CYS B N 1
ATOM 3731 C CA A CYS B 2 196 ? 35.079 -36.455 2.850 0.50 31.35 196 CYS B CA 1
ATOM 3732 C CA B CYS B 2 196 ? 35.040 -36.401 2.833 0.50 30.98 196 CYS B CA 1
ATOM 3733 C C A CYS B 2 196 ? 34.241 -37.276 1.868 0.50 30.23 196 CYS B C 1
ATOM 3734 C C B CYS B 2 196 ? 34.198 -37.240 1.886 0.50 30.01 196 CYS B C 1
ATOM 3735 O O A CYS B 2 196 ? 33.804 -38.382 2.182 0.50 29.99 196 CYS B O 1
ATOM 3736 O O B CYS B 2 196 ? 33.721 -38.319 2.237 0.50 29.79 196 CYS B O 1
ATOM 3741 N N . GLN B 2 197 ? 34.019 -36.724 0.677 1.00 28.73 197 GLN B N 1
ATOM 3742 C CA . GLN B 2 197 ? 33.264 -37.419 -0.353 1.00 26.89 197 GLN B CA 1
ATOM 3743 C C . GLN B 2 197 ? 33.900 -37.063 -1.685 1.00 25.61 197 GLN B C 1
ATOM 3744 O O . GLN B 2 197 ? 34.391 -35.945 -1.865 1.00 25.03 197 GLN B O 1
ATOM 3750 N N . TYR B 2 198 ? 33.920 -38.026 -2.600 1.00 24.23 198 TYR B N 1
ATOM 3751 C CA . TYR B 2 198 ? 34.500 -37.816 -3.922 1.00 23.50 198 TYR B CA 1
ATOM 3752 C C . TYR B 2 198 ? 33.605 -36.886 -4.721 1.00 22.74 198 TYR B C 1
ATOM 3753 O O . TYR B 2 198 ? 32.412 -37.135 -4.840 1.00 23.87 198 TYR B O 1
ATOM 3762 N N . ILE B 2 199 ? 34.175 -35.829 -5.279 1.00 20.72 199 ILE B N 1
ATOM 3763 C CA . ILE B 2 199 ? 33.404 -34.880 -6.073 1.00 20.37 199 ILE B CA 1
ATOM 3764 C C . ILE B 2 199 ? 34.281 -34.393 -7.218 1.00 19.20 199 ILE B C 1
ATOM 3765 O O . ILE B 2 199 ? 35.454 -34.098 -6.997 1.00 18.96 199 ILE B O 1
ATOM 3770 N N . THR B 2 200 ? 33.723 -34.328 -8.427 1.00 18.39 200 THR B N 1
ATOM 3771 C CA . THR B 2 200 ? 34.445 -33.816 -9.601 1.00 18.54 200 THR B CA 1
ATOM 3772 C C . THR B 2 200 ? 33.552 -32.733 -10.209 1.00 18.20 200 THR B C 1
ATOM 3773 O O . THR B 2 200 ? 32.417 -32.541 -9.761 1.00 17.45 200 THR B O 1
ATOM 3777 N N . SER B 2 201 ? 34.038 -32.032 -11.231 1.00 18.34 201 SER B N 1
ATOM 3778 C CA . SER B 2 201 ? 33.245 -30.974 -11.836 1.00 19.39 201 SER B CA 1
ATOM 3779 C C . SER B 2 201 ? 31.952 -31.503 -12.444 1.00 19.71 201 SER B C 1
ATOM 3780 O O . SER B 2 201 ? 30.976 -30.766 -12.592 1.00 20.35 201 SER B O 1
ATOM 3783 N N . ASP B 2 202 ? 31.944 -32.782 -12.783 1.00 20.51 202 ASP B N 1
ATOM 3784 C CA . ASP B 2 202 ? 30.761 -33.397 -13.370 1.00 21.09 202 ASP B CA 1
ATOM 3785 C C . ASP B 2 202 ? 29.630 -33.468 -12.339 1.00 19.96 202 ASP B C 1
ATOM 3786 O O . ASP B 2 202 ? 28.458 -33.227 -12.652 1.00 19.79 202 ASP B O 1
ATOM 3791 N N . ASP B 2 203 ? 29.981 -33.817 -11.111 1.00 17.51 203 ASP B N 1
ATOM 3792 C CA . ASP B 2 203 ? 28.988 -33.874 -10.050 1.00 17.40 203 ASP B CA 1
ATOM 3793 C C . ASP B 2 203 ? 28.498 -32.460 -9.780 1.00 16.24 203 ASP B C 1
ATOM 3794 O O . ASP B 2 203 ? 27.313 -32.231 -9.577 1.00 16.14 203 ASP B O 1
ATOM 3799 N N A LEU B 2 204 ? 29.418 -31.505 -9.772 0.50 15.90 204 LEU B N 1
ATOM 3800 N N B LEU B 2 204 ? 29.430 -31.514 -9.785 0.50 15.78 204 LEU B N 1
ATOM 3801 C CA A LEU B 2 204 ? 29.039 -30.126 -9.498 0.50 15.63 204 LEU B CA 1
ATOM 3802 C CA B LEU B 2 204 ? 29.104 -30.121 -9.514 0.50 15.41 204 LEU B CA 1
ATOM 3803 C C A LEU B 2 204 ? 28.159 -29.468 -10.562 0.50 15.64 204 LEU B C 1
ATOM 3804 C C B LEU B 2 204 ? 28.192 -29.459 -10.554 0.50 15.52 204 LEU B C 1
ATOM 3805 O O A LEU B 2 204 ? 27.184 -28.798 -10.225 0.50 15.45 204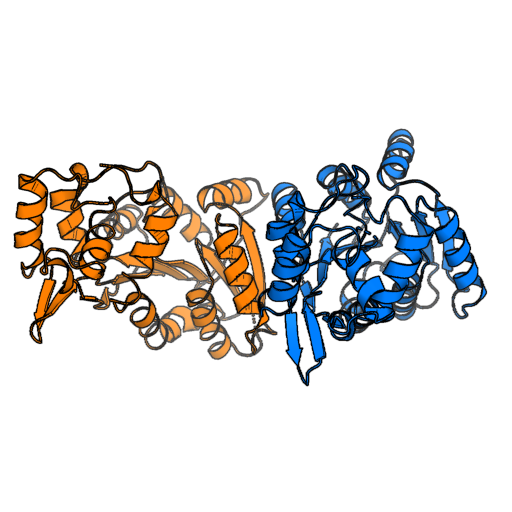 LEU B O 1
ATOM 3806 O O B LEU B 2 204 ? 27.230 -28.783 -10.194 0.50 15.35 204 LEU B O 1
ATOM 3815 N N . THR B 2 205 ? 28.488 -29.645 -11.837 1.00 15.54 205 THR B N 1
ATOM 3816 C CA . THR B 2 205 ? 27.681 -29.041 -12.885 1.00 16.64 205 THR B CA 1
ATOM 3817 C C . THR B 2 205 ? 26.278 -29.642 -12.877 1.00 16.76 205 THR B C 1
ATOM 3818 O O . THR B 2 205 ? 25.305 -28.942 -13.147 1.00 16.95 205 THR B O 1
ATOM 3822 N N . GLN B 2 206 ? 26.172 -30.928 -12.556 1.00 17.65 206 GLN B N 1
ATOM 3823 C CA . GLN B 2 206 ? 24.861 -31.576 -12.492 1.00 19.07 206 GLN B CA 1
ATOM 3824 C C . GLN B 2 206 ? 24.058 -30.918 -11.365 1.00 18.37 206 GLN B C 1
ATOM 3825 O O . GLN B 2 206 ? 22.896 -30.543 -11.544 1.00 18.01 206 GLN B O 1
ATOM 3831 N N . MET B 2 207 ? 24.679 -30.774 -10.198 1.00 17.49 207 MET B N 1
ATOM 3832 C CA . MET B 2 207 ? 23.979 -30.149 -9.075 1.00 17.53 207 MET B CA 1
ATOM 3833 C C . MET B 2 207 ? 23.603 -28.706 -9.398 1.00 17.14 207 MET B C 1
ATOM 3834 O O . MET B 2 207 ? 22.517 -28.252 -9.054 1.00 16.18 207 MET B O 1
ATOM 3839 N N . LEU B 2 208 ? 24.496 -27.983 -10.071 1.00 16.67 208 LEU B N 1
ATOM 3840 C CA . LEU B 2 208 ? 24.218 -26.595 -10.426 1.00 16.71 208 LEU B CA 1
ATOM 3841 C C . LEU B 2 208 ? 23.102 -26.528 -11.463 1.00 17.48 208 LEU B C 1
ATOM 3842 O O . LEU B 2 208 ? 22.256 -25.625 -11.424 1.00 16.26 208 LEU B O 1
ATOM 3847 N N . ASP B 2 209 ? 23.105 -27.477 -12.398 1.00 17.45 209 ASP B N 1
ATOM 3848 C CA . ASP B 2 209 ? 22.066 -27.501 -13.424 1.00 18.97 209 ASP B CA 1
ATOM 3849 C C . ASP B 2 209 ? 20.720 -27.722 -12.756 1.00 18.92 209 ASP B C 1
ATOM 3850 O O . ASP B 2 209 ? 19.732 -27.041 -13.068 1.00 19.28 209 ASP B O 1
ATOM 3855 N N . ASN B 2 210 ? 20.679 -28.691 -11.847 1.00 17.87 210 ASN B N 1
ATOM 3856 C CA . ASN B 2 210 ? 19.445 -28.986 -11.144 1.00 18.47 210 ASN B CA 1
ATOM 3857 C C . ASN B 2 210 ? 18.990 -27.811 -10.280 1.00 17.74 210 ASN B C 1
ATOM 3858 O O . ASN B 2 210 ? 17.792 -27.572 -10.143 1.00 18.04 210 ASN B O 1
ATOM 3863 N N . LEU B 2 211 ? 19.941 -27.074 -9.714 1.00 16.85 211 LEU B N 1
ATOM 3864 C CA . LEU B 2 211 ? 19.622 -25.906 -8.888 1.00 16.54 211 LEU B CA 1
ATOM 3865 C C . LEU B 2 211 ? 19.176 -24.736 -9.761 1.00 16.62 211 LEU B C 1
ATOM 3866 O O . LEU B 2 211 ? 18.608 -23.751 -9.271 1.00 16.76 211 LEU B O 1
ATOM 3871 N N . GLY B 2 212 ? 19.424 -24.852 -11.060 1.00 17.61 212 GLY B N 1
ATOM 3872 C CA . GLY B 2 212 ? 19.037 -23.792 -11.981 1.00 17.94 212 GLY B CA 1
ATOM 3873 C C . GLY B 2 212 ? 19.890 -22.541 -11.861 1.00 18.76 212 GLY B C 1
ATOM 3874 O O . GLY B 2 212 ? 19.406 -21.424 -12.077 1.00 18.72 212 GLY B O 1
ATOM 3875 N N . LEU B 2 213 ? 21.161 -22.714 -11.511 1.00 18.47 213 LEU B N 1
ATOM 3876 C CA . LEU B 2 213 ? 22.060 -21.574 -11.375 1.00 19.88 213 LEU B CA 1
ATOM 3877 C C . LEU B 2 213 ? 22.849 -21.417 -12.667 1.00 20.68 213 LEU B C 1
ATOM 3878 O O . LEU B 2 213 ? 23.168 -22.403 -13.315 1.00 20.64 213 LEU B O 1
ATOM 3883 N N . LYS B 2 214 ? 23.156 -20.172 -13.021 1.00 21.83 214 LYS B N 1
ATOM 3884 C CA . LYS B 2 214 ? 23.896 -19.850 -14.242 1.00 23.74 214 LYS B CA 1
ATOM 3885 C C . LYS B 2 214 ? 25.402 -19.897 -13.979 1.00 22.97 214 LYS B C 1
ATOM 3886 O O . LYS B 2 214 ? 25.888 -19.248 -13.054 1.00 23.51 214 LYS B O 1
ATOM 3892 N N . TYR B 2 215 ? 26.142 -20.629 -14.808 1.00 22.84 215 TYR B N 1
ATOM 3893 C CA . TYR B 2 215 ? 27.591 -20.739 -14.587 1.00 22.54 215 TYR B CA 1
ATOM 3894 C C . TYR B 2 215 ? 28.356 -21.073 -15.895 1.00 22.83 215 TYR B C 1
ATOM 3895 O O . TYR B 2 215 ? 27.771 -21.403 -16.930 1.00 21.66 215 TYR B O 1
ATOM 3904 N N . GLU B 2 216 ? 29.677 -20.987 -15.789 1.00 22.82 216 GLU B N 1
ATOM 3905 C CA . GLU B 2 216 ? 30.580 -21.347 -16.869 1.00 24.88 216 GLU B CA 1
ATOM 3906 C C . GLU B 2 216 ? 31.662 -22.180 -16.200 1.00 24.46 216 GLU B C 1
ATOM 3907 O O . GLU B 2 216 ? 31.997 -21.941 -15.041 1.00 23.16 216 GLU B O 1
ATOM 3913 N N . CYS B 2 217 ? 32.190 -23.166 -16.917 1.00 24.21 217 CYS B N 1
ATOM 3914 C CA . CYS B 2 217 ? 33.216 -24.040 -16.366 1.00 25.26 217 CYS B CA 1
ATOM 3915 C C . CYS B 2 217 ? 34.410 -24.091 -17.318 1.00 25.93 217 CYS B C 1
ATOM 3916 O O . CYS B 2 217 ? 34.237 -24.134 -18.538 1.00 26.18 217 CYS B O 1
ATOM 3919 N N A TYR B 2 218 ? 35.612 -24.067 -16.751 0.50 25.88 218 TYR B N 1
ATOM 3920 N N B TYR B 2 218 ? 35.614 -24.079 -16.759 0.50 25.95 218 TYR B N 1
ATOM 3921 C CA A TYR B 2 218 ? 36.849 -24.116 -17.533 0.50 26.52 218 TYR B CA 1
ATOM 3922 C CA B TYR B 2 218 ? 36.838 -24.131 -17.559 0.50 26.65 218 TYR B CA 1
ATOM 3923 C C A TYR B 2 218 ? 37.775 -25.179 -16.947 0.50 26.42 218 TYR B C 1
ATOM 3924 C C B TYR B 2 218 ? 37.805 -25.146 -16.958 0.50 26.49 218 TYR B C 1
ATOM 3925 O O A TYR B 2 218 ? 37.940 -25.261 -15.728 0.50 26.09 218 TYR B O 1
ATOM 3926 O O B TYR B 2 218 ? 38.027 -25.161 -15.745 0.50 26.15 218 TYR B O 1
ATOM 3943 N N . ASP B 2 219 ? 38.380 -25.990 -17.808 1.00 26.16 219 ASP B N 1
ATOM 3944 C CA . ASP B 2 219 ? 39.317 -27.002 -17.347 1.00 26.40 219 ASP B CA 1
ATOM 3945 C C . ASP B 2 219 ? 40.735 -26.584 -17.715 1.00 26.93 219 ASP B C 1
ATOM 3946 O O . ASP B 2 219 ? 40.977 -26.083 -18.818 1.00 26.57 219 ASP B O 1
ATOM 3951 N N . LEU B 2 220 ? 41.665 -26.783 -16.790 1.00 27.58 220 LEU B N 1
ATOM 3952 C CA . LEU B 2 220 ? 43.065 -26.480 -17.050 1.00 28.48 220 LEU B CA 1
ATOM 3953 C C . LEU B 2 220 ? 43.861 -27.715 -16.695 1.00 28.71 220 LEU B C 1
ATOM 3954 O O . LEU B 2 220 ? 43.765 -28.231 -15.580 1.00 27.73 220 LEU B O 1
ATOM 3959 N N . LEU B 2 221 ? 44.637 -28.199 -17.656 1.00 29.67 221 LEU B N 1
ATOM 3960 C CA . LEU B 2 221 ? 45.446 -29.379 -17.431 1.00 29.95 221 LEU B CA 1
ATOM 3961 C C . LEU B 2 221 ? 46.390 -29.151 -16.264 1.00 30.18 221 LEU B C 1
ATOM 3962 O O . LEU B 2 221 ? 46.903 -28.051 -16.061 1.00 30.09 221 LEU B O 1
ATOM 3967 N N . SER B 2 222 ? 46.589 -30.202 -15.484 1.00 30.29 222 SER B N 1
ATOM 3968 C CA . SER B 2 222 ? 47.477 -30.183 -14.337 1.00 30.36 222 SER B CA 1
ATOM 3969 C C . SER B 2 222 ? 47.879 -31.631 -14.190 1.00 31.65 222 SER B C 1
ATOM 3970 O O . SER B 2 222 ? 47.034 -32.517 -14.229 1.00 30.79 222 SER B O 1
ATOM 3973 N N . THR B 2 223 ? 49.166 -31.887 -14.036 1.00 32.87 223 THR B N 1
ATOM 3974 C CA . THR B 2 223 ? 49.597 -33.263 -13.912 1.00 34.22 223 THR B CA 1
ATOM 3975 C C . THR B 2 223 ? 50.209 -33.539 -12.561 1.00 35.15 223 THR B C 1
ATOM 3976 O O . THR B 2 223 ? 50.462 -32.621 -11.786 1.00 35.27 223 THR B O 1
ATOM 3980 N N . MET B 2 224 ? 50.409 -34.825 -12.292 1.00 36.46 224 MET B N 1
ATOM 3981 C CA . MET B 2 224 ? 51.001 -35.318 -11.059 1.00 37.52 224 MET B CA 1
ATOM 3982 C C . MET B 2 224 ? 51.905 -36.476 -11.500 1.00 38.13 224 MET B C 1
ATOM 3983 O O . MET B 2 224 ? 51.420 -37.553 -11.861 1.00 37.83 224 MET B O 1
ATOM 3988 N N . ASP B 2 225 ? 53.214 -36.243 -11.500 1.00 38.69 225 ASP B N 1
ATOM 3989 C CA . ASP B 2 225 ? 54.156 -37.275 -11.916 1.00 39.70 225 ASP B CA 1
ATOM 3990 C C . ASP B 2 225 ? 54.135 -38.457 -10.955 1.00 39.55 225 ASP B C 1
ATOM 3991 O O . ASP B 2 225 ? 54.548 -38.347 -9.799 1.00 39.56 225 ASP B O 1
ATOM 3996 N N . ILE B 2 226 ? 53.640 -39.587 -11.442 1.00 39.71 226 ILE B N 1
ATOM 3997 C CA . ILE B 2 226 ? 53.569 -40.795 -10.631 1.00 40.43 226 ILE B CA 1
ATOM 3998 C C . ILE B 2 226 ? 54.518 -41.845 -11.200 1.00 41.21 226 ILE B C 1
ATOM 3999 O O . ILE B 2 226 ? 54.246 -43.045 -11.139 1.00 41.22 226 ILE B O 1
ATOM 4004 N N . SER B 2 227 ? 55.626 -41.372 -11.765 1.00 41.55 227 SER B N 1
ATOM 4005 C CA . SER B 2 227 ? 56.634 -42.244 -12.346 1.00 42.11 227 SER B CA 1
ATOM 4006 C C . SER B 2 227 ? 57.245 -43.159 -11.282 1.00 42.42 227 SER B C 1
ATOM 4007 O O . SER B 2 227 ? 57.532 -44.330 -11.549 1.00 42.11 227 SER B O 1
ATOM 4010 N N . ASP B 2 228 ? 57.438 -42.624 -10.077 1.00 42.96 228 ASP B N 1
ATOM 4011 C CA . ASP B 2 228 ? 58.026 -43.393 -8.975 1.00 43.59 228 ASP B CA 1
ATOM 4012 C C . ASP B 2 228 ? 57.099 -44.478 -8.446 1.00 44.23 228 ASP B C 1
ATOM 4013 O O . ASP B 2 228 ? 57.532 -45.383 -7.732 1.00 44.52 228 ASP B O 1
ATOM 4015 N N . CYS B 2 229 ? 55.820 -44.384 -8.788 1.00 45.01 229 CYS B N 1
ATOM 4016 C CA . CYS B 2 229 ? 54.852 -45.370 -8.341 1.00 45.80 229 CYS B CA 1
ATOM 4017 C C . CYS B 2 229 ? 55.132 -46.719 -8.991 1.00 46.74 229 CYS B C 1
ATOM 4018 O O . CYS B 2 229 ? 54.824 -47.761 -8.420 1.00 46.55 229 CYS B O 1
ATOM 4021 N N . PHE B 2 230 ? 55.721 -46.687 -10.182 1.00 47.82 230 PHE B N 1
ATOM 4022 C CA . PHE B 2 230 ? 56.039 -47.904 -10.922 1.00 49.10 230 PHE B CA 1
ATOM 4023 C C . PHE B 2 230 ? 57.390 -48.519 -10.533 1.00 49.71 230 PHE B C 1
ATOM 4024 O O . PHE B 2 230 ? 57.754 -49.590 -11.026 1.00 49.78 230 PHE B O 1
ATOM 4032 N N . ILE B 2 231 ? 58.129 -47.844 -9.654 1.00 50.10 231 ILE B N 1
ATOM 4033 C CA . ILE B 2 231 ? 59.423 -48.351 -9.193 1.00 50.47 231 ILE B CA 1
ATOM 4034 C C . ILE B 2 231 ? 59.235 -48.952 -7.803 1.00 50.63 231 ILE B C 1
ATOM 4035 O O . ILE B 2 231 ? 59.307 -48.244 -6.797 1.00 50.37 231 ILE B O 1
ATOM 4040 N N . ASP B 2 232 ? 58.993 -50.259 -7.759 1.00 50.92 232 ASP B N 1
ATOM 4041 C CA . ASP B 2 232 ? 58.779 -50.971 -6.502 1.00 51.18 232 ASP B CA 1
ATOM 4042 C C . ASP B 2 232 ? 59.861 -50.684 -5.462 1.00 51.34 232 ASP B C 1
ATOM 4043 O O . ASP B 2 232 ? 61.059 -50.766 -5.747 1.00 51.05 232 ASP B O 1
ATOM 4045 N N . GLY B 2 233 ? 59.425 -50.344 -4.253 1.00 51.54 233 GLY B N 1
ATOM 4046 C CA . GLY B 2 233 ? 60.361 -50.052 -3.184 1.00 51.75 233 GLY B CA 1
ATOM 4047 C C . GLY B 2 233 ? 60.685 -48.577 -3.032 1.00 51.88 233 GLY B C 1
ATOM 4048 O O . GLY B 2 233 ? 61.095 -48.145 -1.956 1.00 51.96 233 GLY B O 1
ATOM 4049 N N . ASN B 2 234 ? 60.503 -47.806 -4.101 1.00 51.94 234 ASN B N 1
ATOM 4050 C CA . ASN B 2 234 ? 60.785 -46.371 -4.078 1.00 52.18 234 ASN B CA 1
ATOM 4051 C C . ASN B 2 234 ? 59.998 -45.679 -2.965 1.00 52.50 234 ASN B C 1
ATOM 4052 O O . ASN B 2 234 ? 58.802 -45.918 -2.813 1.00 52.71 234 ASN B O 1
ATOM 4054 N N . GLU B 2 235 ? 60.661 -44.819 -2.193 1.00 52.66 235 GLU B N 1
ATOM 4055 C CA . GLU B 2 235 ? 59.987 -44.126 -1.093 1.00 52.86 235 GLU B CA 1
ATOM 4056 C C . GLU B 2 235 ? 59.037 -43.026 -1.591 1.00 52.28 235 GLU B C 1
ATOM 4057 O O . GLU B 2 235 ? 57.974 -42.807 -1.007 1.00 52.15 235 GLU B O 1
ATOM 4063 N N . ASN B 2 236 ? 59.426 -42.333 -2.660 1.00 51.51 236 ASN B N 1
ATOM 4064 C CA . ASN B 2 236 ? 58.595 -41.284 -3.254 1.00 50.64 236 ASN B CA 1
ATOM 4065 C C . ASN B 2 236 ? 57.345 -41.922 -3.841 1.00 49.73 236 ASN B C 1
ATOM 4066 O O . ASN B 2 236 ? 56.220 -41.556 -3.492 1.00 49.32 236 ASN B O 1
ATOM 4071 N N . GLY B 2 237 ? 57.564 -42.883 -4.736 1.00 48.39 237 GLY B N 1
ATOM 4072 C CA . GLY B 2 237 ? 56.463 -43.577 -5.375 1.00 47.42 237 GLY B CA 1
ATOM 4073 C C . GLY B 2 237 ? 55.459 -44.103 -4.374 1.00 46.47 237 GLY B C 1
ATOM 4074 O O . GLY B 2 237 ? 54.253 -43.994 -4.583 1.00 46.45 237 GLY B O 1
ATOM 4075 N N . ASP B 2 238 ? 55.955 -44.673 -3.281 1.00 45.81 238 ASP B N 1
ATOM 4076 C CA . ASP B 2 238 ? 55.083 -45.211 -2.245 1.00 45.19 238 ASP B CA 1
ATOM 4077 C C . ASP B 2 238 ? 54.251 -44.124 -1.555 1.00 44.44 238 ASP B C 1
ATOM 4078 O O . ASP B 2 238 ? 53.123 -44.379 -1.123 1.00 43.97 238 ASP B O 1
ATOM 4083 N N . LEU B 2 239 ? 54.807 -42.920 -1.448 1.00 43.28 239 LEU B N 1
ATOM 4084 C CA . LEU B 2 239 ? 54.094 -41.804 -0.828 1.00 42.78 239 LEU B CA 1
ATOM 4085 C C . LEU B 2 239 ? 52.945 -41.343 -1.730 1.00 42.40 239 LEU B C 1
ATOM 4086 O O . LEU B 2 239 ? 51.896 -40.894 -1.253 1.00 42.03 239 LEU B O 1
ATOM 4091 N N . LEU B 2 240 ? 53.151 -41.465 -3.038 1.00 41.79 240 LEU B N 1
ATOM 4092 C CA . LEU B 2 240 ? 52.137 -41.074 -4.004 1.00 41.44 240 LEU B CA 1
ATOM 4093 C C . LEU B 2 240 ? 51.014 -42.115 -4.032 1.00 41.03 240 LEU B C 1
ATOM 4094 O O . LEU B 2 240 ? 49.848 -41.769 -4.230 1.00 40.74 240 LEU B O 1
ATOM 4099 N N . TRP B 2 241 ? 51.366 -43.386 -3.831 1.00 40.50 241 TRP B N 1
ATOM 4100 C CA . TRP B 2 241 ? 50.362 -44.450 -3.805 1.00 40.21 241 TRP B CA 1
ATOM 4101 C C . TRP B 2 241 ? 49.407 -44.150 -2.660 1.00 39.73 241 TRP B C 1
ATOM 4102 O O . TRP B 2 241 ? 48.187 -44.246 -2.806 1.00 39.62 241 TRP B O 1
ATOM 4113 N N A ASP B 2 242 ? 49.969 -43.793 -1.511 0.50 39.30 242 ASP B N 1
ATOM 4114 N N B ASP B 2 242 ? 49.984 -43.785 -1.521 0.50 39.55 242 ASP B N 1
ATOM 4115 C CA A ASP B 2 242 ? 49.161 -43.481 -0.341 0.50 38.93 242 ASP B CA 1
ATOM 4116 C CA B ASP B 2 242 ? 49.228 -43.457 -0.321 0.50 39.36 242 ASP B CA 1
ATOM 4117 C C A ASP B 2 242 ? 48.207 -42.342 -0.662 0.50 39.22 242 ASP B C 1
ATOM 4118 C C B ASP B 2 242 ? 48.239 -42.338 -0.629 0.50 39.51 242 ASP B C 1
ATOM 4119 O O A ASP B 2 242 ? 47.018 -42.406 -0.340 0.50 39.27 242 ASP B O 1
ATOM 4120 O O B ASP B 2 242 ? 47.061 -42.416 -0.272 0.50 39.52 242 ASP B O 1
ATOM 4129 N N . PHE B 2 243 ? 48.732 -41.299 -1.300 1.00 39.35 243 PHE B N 1
ATOM 4130 C CA . PHE B 2 243 ? 47.915 -40.141 -1.658 1.00 39.55 243 PHE B CA 1
ATOM 4131 C C . PHE B 2 243 ? 46.787 -40.508 -2.615 1.00 39.81 243 PHE B C 1
ATOM 4132 O O . PHE B 2 243 ? 45.625 -40.239 -2.340 1.00 40.04 243 PHE B O 1
ATOM 4140 N N . LEU B 2 244 ? 47.145 -41.105 -3.745 1.00 40.44 244 LEU B N 1
ATOM 4141 C CA . LEU B 2 244 ? 46.171 -41.506 -4.749 1.00 41.25 244 LEU B CA 1
ATOM 4142 C C . LEU B 2 244 ? 45.050 -42.320 -4.121 1.00 41.93 244 LEU B C 1
ATOM 4143 O O . LEU B 2 244 ? 43.876 -41.981 -4.237 1.00 41.50 244 LEU B O 1
ATOM 4148 N N . THR B 2 245 ? 45.431 -43.399 -3.452 1.00 42.68 245 THR B N 1
ATOM 4149 C CA . THR B 2 245 ? 44.477 -44.297 -2.814 1.00 43.39 245 THR B CA 1
ATOM 4150 C C . THR B 2 245 ? 43.844 -43.718 -1.549 1.00 44.23 245 THR B C 1
ATOM 4151 O O . THR B 2 245 ? 42.851 -44.245 -1.051 1.00 44.15 245 THR B O 1
ATOM 4155 N N . GLU B 2 246 ? 44.420 -42.638 -1.031 1.00 45.44 246 GLU B N 1
ATOM 4156 C CA . GLU B 2 246 ? 43.901 -42.006 0.181 1.00 46.63 246 GLU B CA 1
ATOM 4157 C C . GLU B 2 246 ? 43.992 -42.967 1.367 1.00 47.00 246 GLU B C 1
ATOM 4158 O O . GLU B 2 246 ? 43.235 -42.859 2.331 1.00 46.54 246 GLU B O 1
ATOM 4164 N N . THR B 2 247 ? 44.935 -43.901 1.296 1.00 47.96 247 THR B N 1
ATOM 4165 C CA . THR B 2 247 ? 45.111 -44.880 2.367 1.00 48.99 247 THR B CA 1
ATOM 4166 C C . THR B 2 247 ? 46.544 -44.886 2.882 1.00 49.27 247 THR B C 1
ATOM 4167 O O . THR B 2 247 ? 47.478 -44.630 2.127 1.00 49.49 247 THR B O 1
ATOM 4178 N N . ASN B 2 249 ? 49.927 -46.494 3.892 1.00 49.81 249 ASN B N 1
ATOM 4179 C CA . ASN B 2 249 ? 50.668 -47.683 3.492 1.00 49.76 249 ASN B CA 1
ATOM 4180 C C . ASN B 2 249 ? 49.831 -48.577 2.584 1.00 49.57 249 ASN B C 1
ATOM 4181 O O . ASN B 2 249 ? 49.643 -49.762 2.864 1.00 49.20 249 ASN B O 1
ATOM 4186 N N . PHE B 2 250 ? 49.320 -47.998 1.502 1.00 49.50 250 PHE B N 1
ATOM 4187 C CA . PHE B 2 250 ? 48.504 -48.739 0.549 1.00 49.53 250 PHE B CA 1
ATOM 4188 C C . PHE B 2 250 ? 49.216 -50.006 0.079 1.00 49.90 250 PHE B C 1
ATOM 4189 O O . PHE B 2 250 ? 48.615 -51.077 0.008 1.00 49.76 250 PHE B O 1
ATOM 4197 N N A ASN B 2 251 ? 50.502 -49.861 -0.225 0.50 50.07 251 ASN B N 1
ATOM 4198 N N B ASN B 2 251 ? 50.498 -49.878 -0.252 0.50 49.97 251 ASN B N 1
ATOM 4199 C CA A ASN B 2 251 ? 51.346 -50.953 -0.697 0.50 50.36 251 ASN B CA 1
ATOM 4200 C CA B ASN B 2 251 ? 51.284 -51.014 -0.726 0.50 50.18 251 ASN B CA 1
ATOM 4201 C C A ASN B 2 251 ? 51.441 -52.110 0.295 0.50 50.58 251 ASN B C 1
ATOM 4202 C C B ASN B 2 251 ? 51.432 -52.132 0.299 0.50 50.47 251 ASN B C 1
ATOM 4203 O O A ASN B 2 251 ? 51.688 -53.252 -0.093 0.50 50.48 251 ASN B O 1
ATOM 4204 O O B ASN B 2 251 ? 51.711 -53.276 -0.062 0.50 50.39 251 ASN B O 1
ATOM 4213 N N . ALA B 2 252 ? 51.246 -51.804 1.573 1.00 50.80 252 ALA B N 1
ATOM 4214 C CA . ALA B 2 252 ? 51.354 -52.800 2.634 1.00 51.09 252 ALA B CA 1
ATOM 4215 C C . ALA B 2 252 ? 50.059 -53.496 3.064 1.00 51.54 252 ALA B C 1
ATOM 4216 O O . ALA B 2 252 ? 50.102 -54.622 3.565 1.00 51.54 252 ALA B O 1
ATOM 4218 N N . THR B 2 253 ? 48.912 -52.850 2.865 1.00 51.64 253 THR B N 1
ATOM 4219 C CA . THR B 2 253 ? 47.647 -53.441 3.294 1.00 51.83 253 THR B CA 1
ATOM 4220 C C . THR B 2 253 ? 46.635 -53.778 2.204 1.00 52.04 253 THR B C 1
ATOM 4221 O O . THR B 2 253 ? 45.830 -54.694 2.366 1.00 51.77 253 THR B O 1
ATOM 4225 N N . ALA B 2 254 ? 46.665 -53.040 1.101 1.00 52.23 254 ALA B N 1
ATOM 4226 C CA . ALA B 2 254 ? 45.731 -53.280 0.005 1.00 52.31 254 ALA B CA 1
ATOM 4227 C C . ALA B 2 254 ? 45.793 -54.715 -0.520 1.00 52.42 254 ALA B C 1
ATOM 4228 O O . ALA B 2 254 ? 46.865 -55.309 -0.611 1.00 52.11 254 ALA B O 1
ATOM 4230 N N . PRO B 2 255 ? 44.631 -55.293 -0.865 1.00 52.67 255 PRO B N 1
ATOM 4231 C CA . PRO B 2 255 ? 44.612 -56.662 -1.384 1.00 52.87 255 PRO B CA 1
ATOM 4232 C C . PRO B 2 255 ? 45.468 -56.729 -2.646 1.00 52.91 255 PRO B C 1
ATOM 4233 O O . PRO B 2 255 ? 45.491 -55.786 -3.440 1.00 52.58 255 PRO B O 1
ATOM 4237 N N . PRO B 2 256 ? 46.178 -57.847 -2.850 1.00 52.96 256 PRO B N 1
ATOM 4238 C CA . PRO B 2 256 ? 47.032 -58.001 -4.033 1.00 53.07 256 PRO B CA 1
ATOM 4239 C C . PRO B 2 256 ? 46.330 -57.682 -5.356 1.00 52.98 256 PRO B C 1
ATOM 4240 O O . PRO B 2 256 ? 46.853 -56.932 -6.180 1.00 52.77 256 PRO B O 1
ATOM 4244 N N . ASP B 2 257 ? 45.144 -58.248 -5.551 1.00 53.01 257 ASP B N 1
ATOM 4245 C CA . ASP B 2 257 ? 44.385 -58.022 -6.777 1.00 52.92 257 ASP B CA 1
ATOM 4246 C C . ASP B 2 257 ? 44.116 -56.534 -7.005 1.00 52.97 257 ASP B C 1
ATOM 4247 O O . ASP B 2 257 ? 44.158 -56.054 -8.138 1.00 52.75 257 ASP B O 1
ATOM 4249 N N . LEU B 2 258 ? 43.834 -55.812 -5.925 1.00 52.88 258 LEU B N 1
ATOM 4250 C CA . LEU B 2 258 ? 43.562 -54.379 -6.003 1.00 52.89 258 LEU B CA 1
ATOM 4251 C C . LEU B 2 258 ? 44.797 -53.637 -6.504 1.00 52.90 258 LEU B C 1
ATOM 4252 O O . LEU B 2 258 ? 44.765 -52.987 -7.551 1.00 52.83 258 LEU B O 1
ATOM 4257 N N . ARG B 2 259 ? 45.883 -53.735 -5.745 1.00 52.80 259 ARG B N 1
ATOM 4258 C CA . ARG B 2 259 ? 47.131 -53.080 -6.111 1.00 52.82 259 ARG B CA 1
ATOM 4259 C C . ARG B 2 259 ? 47.473 -53.305 -7.583 1.00 52.75 259 ARG B C 1
ATOM 4260 O O . ARG B 2 259 ? 47.582 -52.350 -8.359 1.00 52.62 259 ARG B O 1
ATOM 4268 N N . ALA B 2 260 ? 47.636 -54.571 -7.960 1.00 52.30 260 ALA B N 1
ATOM 4269 C CA . ALA B 2 260 ? 47.971 -54.936 -9.335 1.00 52.03 260 ALA B CA 1
ATOM 4270 C C . ALA B 2 260 ? 47.004 -54.328 -10.346 1.00 51.80 260 ALA B C 1
ATOM 4271 O O . ALA B 2 260 ? 47.422 -53.830 -11.391 1.00 51.68 260 ALA B O 1
ATOM 4273 N N . GLU B 2 261 ? 45.712 -54.376 -10.038 1.00 51.62 261 GLU B N 1
ATOM 4274 C CA . GLU B 2 261 ? 44.702 -53.824 -10.932 1.00 51.42 261 GLU B CA 1
ATOM 4275 C C . GLU B 2 261 ? 44.955 -52.330 -11.134 1.00 51.03 261 GLU B C 1
ATOM 4276 O O . GLU B 2 261 ? 44.830 -51.812 -12.247 1.00 51.33 261 GLU B O 1
ATOM 4282 N N . LEU B 2 262 ? 45.313 -51.641 -10.055 1.00 50.29 262 LEU B N 1
ATOM 4283 C CA . LEU B 2 262 ? 45.588 -50.208 -10.128 1.00 49.45 262 LEU B CA 1
ATOM 4284 C C . LEU B 2 262 ? 46.844 -49.951 -10.948 1.00 48.66 262 LEU B C 1
ATOM 4285 O O . LEU B 2 262 ? 46.879 -49.041 -11.780 1.00 48.16 262 LEU B O 1
ATOM 4290 N N . GLY B 2 263 ? 47.871 -50.763 -10.704 1.00 47.76 263 GLY B N 1
ATOM 4291 C CA . GLY B 2 263 ? 49.125 -50.618 -11.421 1.00 46.61 263 GLY B CA 1
ATOM 4292 C C . GLY B 2 263 ? 48.910 -50.469 -12.914 1.00 45.84 263 GLY B C 1
ATOM 4293 O O . GLY B 2 263 ? 49.427 -49.544 -13.533 1.00 45.52 263 GLY B O 1
ATOM 4294 N N . LYS B 2 264 ? 48.139 -51.381 -13.497 1.00 45.33 264 LYS B N 1
ATOM 4295 C CA . LYS B 2 264 ? 47.862 -51.330 -14.928 1.00 44.86 264 LYS B CA 1
ATOM 4296 C C . LYS B 2 264 ? 47.027 -50.103 -15.300 1.00 44.41 264 LYS B C 1
ATOM 4297 O O . LYS B 2 264 ? 47.399 -49.327 -16.184 1.00 43.86 264 LYS B O 1
ATOM 4303 N N . ASP B 2 265 ? 45.896 -49.938 -14.618 1.00 43.95 265 ASP B N 1
ATOM 4304 C CA . ASP B 2 265 ? 44.998 -48.827 -14.894 1.00 43.90 265 ASP B CA 1
ATOM 4305 C C . ASP B 2 265 ? 45.655 -47.450 -14.844 1.00 43.54 265 ASP B C 1
ATOM 4306 O O . ASP B 2 265 ? 45.301 -46.574 -15.630 1.00 43.36 265 ASP B O 1
ATOM 4311 N N . LEU B 2 266 ? 46.613 -47.258 -13.941 1.00 43.22 266 LEU B N 1
ATOM 4312 C CA . LEU B 2 266 ? 47.280 -45.964 -13.832 1.00 43.05 266 LEU B CA 1
ATOM 4313 C C . LEU B 2 266 ? 48.022 -45.581 -15.110 1.00 43.38 266 LEU B C 1
ATOM 4314 O O . LEU B 2 266 ? 48.233 -44.400 -15.387 1.00 42.95 266 LEU B O 1
ATOM 4319 N N . GLN B 2 267 ? 48.400 -46.581 -15.900 1.00 43.69 267 GLN B N 1
ATOM 4320 C CA . GLN B 2 267 ? 49.131 -46.329 -17.133 1.00 43.97 267 GLN B CA 1
ATOM 4321 C C . GLN B 2 267 ? 48.217 -46.110 -18.345 1.00 43.94 267 GLN B C 1
ATOM 4322 O O . GLN B 2 267 ? 48.693 -45.765 -19.430 1.00 43.67 267 GLN B O 1
ATOM 4328 N N . GLU B 2 268 ? 46.912 -46.311 -18.161 1.00 43.87 268 GLU B N 1
ATOM 4329 C CA . GLU B 2 268 ? 45.938 -46.118 -19.240 1.00 43.77 268 GLU B CA 1
ATOM 4330 C C . GLU B 2 268 ? 45.723 -44.624 -19.510 1.00 43.84 268 GLU B C 1
ATOM 4331 O O . GLU B 2 268 ? 45.752 -43.806 -18.590 1.00 43.46 268 GLU B O 1
ATOM 4337 N N . PRO B 2 269 ? 45.482 -44.255 -20.781 1.00 43.86 269 PRO B N 1
ATOM 4338 C CA . PRO B 2 269 ? 45.261 -42.861 -21.182 1.00 43.89 269 PRO B CA 1
ATOM 4339 C C . PRO B 2 269 ? 44.221 -42.111 -20.342 1.00 43.68 269 PRO B C 1
ATOM 4340 O O . PRO B 2 269 ? 44.394 -40.928 -20.045 1.00 43.72 269 PRO B O 1
ATOM 4344 N N . GLU B 2 270 ? 43.145 -42.800 -19.967 1.00 43.29 270 GLU B N 1
ATOM 4345 C CA . GLU B 2 270 ? 42.078 -42.200 -19.163 1.00 43.18 270 GLU B CA 1
ATOM 4346 C C . GLU B 2 270 ? 42.581 -41.756 -17.788 1.00 42.93 270 GLU B C 1
ATOM 4347 O O . GLU B 2 270 ? 41.967 -40.898 -17.138 1.00 42.38 270 GLU B O 1
ATOM 4349 N N . PHE B 2 271 ? 43.700 -42.339 -17.360 1.00 42.42 271 PHE B N 1
ATOM 4350 C CA . PHE B 2 271 ? 44.301 -42.029 -16.068 1.00 42.25 271 PHE B CA 1
ATOM 4351 C C . PHE B 2 271 ? 45.544 -41.153 -16.170 1.00 42.20 271 PHE B C 1
ATOM 4352 O O . PHE B 2 271 ? 45.693 -40.179 -15.427 1.00 41.56 271 PHE B O 1
ATOM 4360 N N . SER B 2 272 ? 46.442 -41.510 -17.082 1.00 41.77 272 SER B N 1
ATOM 4361 C CA . SER B 2 272 ? 47.679 -40.766 -17.250 1.00 41.72 272 SER B CA 1
ATOM 4362 C C . SER B 2 272 ? 48.156 -40.763 -18.692 1.00 42.66 272 SER B C 1
ATOM 4363 O O . SER B 2 272 ? 47.750 -41.597 -19.503 1.00 42.93 272 SER B O 1
ATOM 4366 N N . ALA B 2 273 ? 49.027 -39.811 -18.996 1.00 43.25 273 ALA B N 1
ATOM 4367 C CA . ALA B 2 273 ? 49.620 -39.700 -20.315 1.00 44.34 273 ALA B CA 1
ATOM 4368 C C . ALA B 2 273 ? 51.076 -40.100 -20.111 1.00 44.95 273 ALA B C 1
ATOM 4369 O O . ALA B 2 273 ? 51.633 -39.886 -19.031 1.00 44.88 273 ALA B O 1
ATOM 4371 N N . LYS B 2 274 ? 51.682 -40.699 -21.131 1.00 46.06 274 LYS B N 1
ATOM 4372 C CA . LYS B 2 274 ? 53.080 -41.112 -21.051 1.00 46.97 274 LYS B CA 1
ATOM 4373 C C . LYS B 2 274 ? 53.922 -40.143 -21.870 1.00 47.68 274 LYS B C 1
ATOM 4374 O O . LYS B 2 274 ? 53.655 -39.920 -23.050 1.00 47.89 274 LYS B O 1
ATOM 4376 N N . LYS B 2 275 ? 54.932 -39.557 -21.237 1.00 48.30 275 LYS B N 1
ATOM 4377 C CA . LYS B 2 275 ? 55.803 -38.608 -21.920 1.00 49.04 275 LYS B CA 1
ATOM 4378 C C . LYS B 2 275 ? 57.156 -38.541 -21.229 1.00 49.17 275 LYS B C 1
ATOM 4379 O O . LYS B 2 275 ? 57.237 -38.618 -20.004 1.00 49.66 275 LYS B O 1
ATOM 4381 N N . GLU B 2 276 ? 58.215 -38.399 -22.023 1.00 49.43 276 GLU B N 1
ATOM 4382 C CA . GLU B 2 276 ? 59.572 -38.323 -21.492 1.00 49.28 276 GLU B CA 1
ATOM 4383 C C . GLU B 2 276 ? 59.811 -39.445 -20.488 1.00 49.21 276 GLU B C 1
ATOM 4384 O O . GLU B 2 276 ? 60.252 -39.201 -19.362 1.00 49.55 276 GLU B O 1
ATOM 4386 N N . GLY B 2 277 ? 59.514 -40.674 -20.902 1.00 48.94 277 GLY B N 1
ATOM 4387 C CA . GLY B 2 277 ? 59.698 -41.818 -20.027 1.00 48.38 277 GLY B CA 1
ATOM 4388 C C . GLY B 2 277 ? 59.121 -41.576 -18.645 1.00 47.86 277 GLY B C 1
ATOM 4389 O O . GLY B 2 277 ? 59.635 -42.086 -17.647 1.00 48.09 277 GLY B O 1
ATOM 4390 N N . LYS B 2 278 ? 58.045 -40.796 -18.587 1.00 47.09 278 LYS B N 1
ATOM 4391 C CA . LYS B 2 278 ? 57.396 -40.472 -17.322 1.00 45.71 278 LYS B CA 1
ATOM 4392 C C . LYS B 2 278 ? 55.899 -40.738 -17.383 1.00 44.56 278 LYS B C 1
ATOM 4393 O O . LYS B 2 278 ? 55.290 -40.692 -18.452 1.00 44.46 278 LYS B O 1
ATOM 4395 N N . VAL B 2 279 ? 55.314 -41.021 -16.224 1.00 43.13 279 VAL B N 1
ATOM 4396 C CA . VAL B 2 279 ? 53.883 -41.280 -16.132 1.00 41.57 279 VAL B CA 1
ATOM 4397 C C . VAL B 2 279 ? 53.235 -40.074 -15.470 1.00 40.07 279 VAL B C 1
ATOM 4398 O O . VAL B 2 279 ? 53.401 -39.848 -14.274 1.00 40.11 279 VAL B O 1
ATOM 4400 N N . LEU B 2 280 ? 52.495 -39.296 -16.246 1.00 38.74 280 LEU B N 1
ATOM 4401 C CA . LEU B 2 280 ? 51.857 -38.110 -15.690 1.00 37.52 280 LEU B CA 1
ATOM 4402 C C . LEU B 2 280 ? 50.358 -38.273 -15.482 1.00 36.46 280 LEU B C 1
ATOM 4403 O O . LEU B 2 280 ? 49.568 -38.174 -16.424 1.00 36.56 280 LEU B O 1
ATOM 4408 N N . PHE B 2 281 ? 49.983 -38.532 -14.236 1.00 35.22 281 PHE B N 1
ATOM 4409 C CA . PHE B 2 281 ? 48.585 -38.703 -13.851 1.00 34.55 281 PHE B CA 1
ATOM 4410 C C . PHE B 2 281 ? 47.825 -37.405 -14.135 1.00 33.60 281 PHE B C 1
ATOM 4411 O O . PHE B 2 281 ? 48.325 -36.314 -13.857 1.00 33.48 281 PHE B O 1
ATOM 4419 N N . ASN B 2 282 ? 46.621 -37.525 -14.686 1.00 32.06 282 ASN B N 1
ATOM 4420 C CA . ASN B 2 282 ? 45.811 -36.366 -15.020 1.00 31.40 282 ASN B CA 1
ATOM 4421 C C . ASN B 2 282 ? 45.227 -35.721 -13.751 1.00 30.12 282 ASN B C 1
ATOM 4422 O O . ASN B 2 282 ? 44.418 -36.331 -13.051 1.00 30.11 282 ASN B O 1
ATOM 4427 N N . ASN B 2 283 ? 45.665 -34.501 -13.438 1.00 28.49 283 ASN B N 1
ATOM 4428 C CA . ASN B 2 283 ? 45.167 -33.779 -12.253 1.00 26.57 283 ASN B CA 1
ATOM 4429 C C . ASN B 2 283 ? 44.425 -32.539 -12.739 1.00 25.41 283 ASN B C 1
ATOM 4430 O O . ASN B 2 283 ? 44.408 -31.503 -12.075 1.00 25.03 283 ASN B O 1
ATOM 4435 N N . THR B 2 284 ? 43.810 -32.666 -13.906 1.00 23.63 284 THR B N 1
ATOM 4436 C CA . THR B 2 284 ? 43.067 -31.575 -14.508 1.00 23.28 284 THR B CA 1
ATOM 4437 C C . THR B 2 284 ? 42.081 -30.970 -13.512 1.00 21.85 284 THR B C 1
ATOM 4438 O O . THR B 2 284 ? 41.295 -31.688 -12.876 1.00 20.62 284 THR B O 1
ATOM 4442 N N . LEU B 2 285 ? 42.141 -29.652 -13.370 1.00 19.99 285 LEU B N 1
ATOM 4443 C CA . LEU B 2 285 ? 41.253 -28.947 -12.453 1.00 18.35 285 LEU B CA 1
ATOM 4444 C C . LEU B 2 285 ? 40.176 -28.227 -13.244 1.00 17.65 285 LEU B C 1
ATOM 4445 O O . LEU B 2 285 ? 40.362 -27.916 -14.416 1.00 16.86 285 LEU B O 1
ATOM 4450 N N . SER B 2 286 ? 39.052 -27.960 -12.586 1.00 16.16 286 SER B N 1
ATOM 4451 C CA . SER B 2 286 ? 37.940 -27.263 -13.202 1.00 16.20 286 SER B CA 1
ATOM 4452 C C . SER B 2 286 ? 37.658 -26.015 -12.388 1.00 16.06 286 SER B C 1
ATOM 4453 O O . SER B 2 286 ? 37.633 -26.057 -11.162 1.00 15.52 286 SER B O 1
ATOM 4456 N N . PHE B 2 287 ? 37.471 -24.909 -13.090 1.00 16.34 287 PHE B N 1
ATOM 4457 C CA . PHE B 2 287 ? 37.172 -23.634 -12.466 1.00 16.24 287 PHE B CA 1
ATOM 4458 C C . PHE B 2 287 ? 35.759 -23.281 -12.892 1.00 15.51 287 PHE B C 1
ATOM 4459 O O . PHE B 2 287 ? 35.471 -23.099 -14.072 1.00 14.91 287 PHE B O 1
ATOM 4467 N N . ILE B 2 288 ? 34.865 -23.219 -11.918 1.00 14.98 288 ILE B N 1
ATOM 4468 C CA . ILE B 2 288 ? 33.470 -22.924 -12.201 1.00 14.25 288 ILE B CA 1
ATOM 4469 C C . ILE B 2 288 ? 33.106 -21.565 -11.634 1.00 13.71 288 ILE B C 1
ATOM 4470 O O . ILE B 2 288 ? 33.328 -21.297 -10.452 1.00 12.25 288 ILE B O 1
ATOM 4475 N N . VAL B 2 289 ? 32.551 -20.714 -12.488 1.00 12.63 289 VAL B N 1
ATOM 4476 C CA . VAL B 2 289 ? 32.178 -19.374 -12.084 1.00 13.54 289 VAL B CA 1
ATOM 4477 C C . VAL B 2 289 ? 30.675 -19.234 -12.166 1.00 14.08 289 VAL B C 1
ATOM 4478 O O . VAL B 2 289 ? 30.095 -19.371 -13.246 1.00 13.88 289 VAL B O 1
ATOM 4482 N N . ILE B 2 290 ? 30.062 -18.956 -11.024 1.00 14.03 290 ILE B N 1
ATOM 4483 C CA . ILE B 2 290 ? 28.619 -18.813 -10.914 1.00 15.79 290 ILE B CA 1
ATOM 4484 C C . ILE B 2 290 ? 28.213 -17.339 -10.810 1.00 15.68 290 ILE B C 1
ATOM 4485 O O . ILE B 2 290 ? 28.816 -16.586 -10.056 1.00 15.36 290 ILE B O 1
ATOM 4490 N N . GLU B 2 291 ? 27.190 -16.932 -11.553 1.00 16.66 291 GLU B N 1
ATOM 4491 C CA . GLU B 2 291 ? 26.731 -15.539 -11.502 1.00 18.12 291 GLU B CA 1
ATOM 4492 C C . GLU B 2 291 ? 25.664 -15.334 -10.428 1.00 18.79 291 GLU B C 1
ATOM 4493 O O . GLU B 2 291 ? 24.938 -16.260 -10.080 1.00 18.31 291 GLU B O 1
ATOM 4499 N N . ALA B 2 292 ? 25.543 -14.109 -9.931 1.00 19.05 292 ALA B N 1
ATOM 4500 C CA . ALA B 2 292 ? 24.534 -13.821 -8.927 1.00 20.29 292 ALA B CA 1
ATOM 4501 C C . ALA B 2 292 ? 23.170 -13.982 -9.612 1.00 21.32 292 ALA B C 1
ATOM 4502 O O . ALA B 2 292 ? 23.069 -13.574 -10.794 1.00 21.56 292 ALA B O 1
#

Nearest PDB structures (foldseek):
  2aot-assembly2_B  TM=9.918E-01  e=4.186E-63  Homo sapiens
  1jqe-assembly1_A  TM=9.840E-01  e=6.991E-60  Homo sapiens
  4htf-assembly1_A  TM=6.397E-01  e=5.101E-11  Escherichia coli O157:H7
  8x8j-assembly1_A  TM=6.202E-01  e=7.126E-11  Acinetobacter baumannii
  1vlm-assembly2_B  TM=5.460E-01  e=2.092E-08  Thermotoga maritima MSB8

B-factor: mean 31.93, std 14.21, range [9.24, 68.72]

Secondary structure (DSSP, 8-state):
---GGG-HHHHHHHHHHHHTTBSHHHHHHHHHHHTHHHHSSSTTTT-SEEEEEEET-TTSHHHHHHHHHHHHHSTT-EEEEEEE-S-HHHHHHHHHHHHT-SS-TTEEEEEE-S-HHHHHHHHHTTT----EEEEEEES-GGG-S-HHHHHHHHHHTEEEEEEEEEEEE-TTSHHHHHHHHHGGGS---TT-----HHHHHHHHHHHT--B--EE--EEE-GGGGSTT-HHHHHHHHHHHT--HHHHS-HHHHHHHHHHTTSTTTEEEETTEEEEE--EEEEEEE-/---GGG-HHHHHHHHHHHHTTB-HHHHHHHHHHHTHHHHHTTTTTT-SS-EEEEET-TTSHHHHHHHHHHHHHSTT--EEEEE---HHHHHHHHHHHHT-SS-TT-EEEEE-S-HHHHHHHHTTSSS---EEEEEEES-GGG-S-HHHHHHHHHHTEEEEEEEEEEEE-TTSHHHHHHHHHGGGSPP-TT-----HHHHHHHHHHHT--EEEEEE--EEE-GGGGSTT-HHHHHHHHHHHT--HHHHS-HHHHHHHHHHHTSTTTEEEETTEEEEE--EEEEEEE-

Sequence (572 aa):
MRSLFSDHGKYVESFRRFLNHSTEHQCMQEFMMDKKLPGIIGRIGDTKSEIKILSIGGGAGEIDLQILSKVQAQYPGVCINNEVVEPSAEQIAKYKELVAKTSNLENVKFAWHKETSSEYQSRMLEKKELQKWDFIHMIQMLYYVKDIPATLKFFHSLLGTNAKMLIIVVSGSSGWDKLWKKYGSRFPQDDLCQYITSDDLTQMLDNLGLKYEYDLLSTMDISDCFIDGNENGDLLWDFLTETNFNATAPPDLRAELGKDLQEPEFSAKKEGKVLFNNTLSFIVIEAMRSLFSDHGKYVESFRRRRFLNHSTEHQCMMQEFMMDKKLPGIIGRIGDTKSEIKILSIGGGAGEIDLQILSSKVQAQYPGVINNEVVEPSAEQIAKYKELVAKTSNLENVKFAWHKETSSEYQSRMLEKKELQKWDFIHMIQMLYYVKDIPATLKFFHSLLGTNAKMLIIVVSGSSGWDKLWKKYGSRFPQDDLCCQYITSDDLLTQMLDNLGLKYECYYDLLSTMDISDCFIDGNENGDLLWDDFLTETNFNNATAPPDLRAELGKDLQEPEFSAKKEGKVLFNNTLSFIVIEA

Foldseek 3Di:
DAFLVVPVVLLVLLVVLFVVFKCVVVLLLVCLVPPVLVLLLCLCPPHLEAEEEEAQCFQPPSVVSNVVSNCVSPPPRAYEYEYEAQDPVRVVNNVVVVVVDPPCPRYHYHYDNDHLVVVLVVQVVVVDQAAHQEYEAEAPCQQPDDVLVSVVRNLVRHDPFHKYKYKHFACQFLLVVCCVVCVVVFDDDPRGDDDHVVNVVVSCVVVVFDKDDKTWMWGFLLQLPDPPGDSNQSNVCVSRSHVCVPPPDPVVCVVVVVVLQPPSAWDQDPNTTIGTRMMDMMMTTD/DDFLVVDVVLVCVLVVLQVVQKCVVVLLLVCLVPPLLVLLLPLCPPHQEAEEEEAQCFLPPSVVSSVVSNCVNPPPGYEYEYEHQDPVRVVNNVVVVVPDPPCVRYHYHYDNHHLVVVLVVQVVDPDHAAHSEYEAEAPCQQPDDVLVSVVSNLVRHDVFHKYKYKHFACQFLLVVLCVVCVVVFDDDPRGDDDHVVNVVVSCVVVVFDKDKDKGWMWGWLQCLLVPPRPSNCSNVCVSSSHVCVPPPDPVVSVVVSVVCQDPSAFDADPNITIGTRMMMMMMTTD